Protein AF-A0A0F4R1G3-F1 (afdb_monomer)

Sequence (430 aa):
MTHLLPKDTFLGKLKVFEVYDDFMGPKCFSLKNQFGQFFLAYWGGDYEDYSRWLYVLVTSERLDELTRQARCVRSAYVNPENKQVFDIKIYYEEGTTEVSILQRDYTLSIPPDGMLIDPELITCHMPESEWGFKLRISKKSKKHVAPERSVVTRIMDSFSVMLEELMQDIIGKKSASVYPLEASFGSFEVSLKTSHNQAACMAVEKIKRLVSESTNLEQELHQLNLDPYRLQELSEIIRDNYIVLTLSPKTSEFLAEPFEFGRSGLNDLIQTLANSNLTFVDSSKIPQANNLQRVLEVLSKKEKGEHITYECIDGISSQRQLDYHFTAAICLGLMNKNHSLTAAGKFVCLLEGKAAKYQYLYDRFESTEFGWSWMQWAGVNSISDLDPSSSKLFISQCVRGLKRSTAVRRANTLSTWLKDLQPYKRDYGE

Solvent-accessible surface area (backbone atoms only — not comparable to full-atom values): 23681 Å² total; per-residue (Å²): 144,81,76,91,67,74,54,98,48,96,77,46,62,66,41,66,32,34,36,40,34,60,83,96,48,79,41,28,33,32,31,32,25,82,84,72,50,36,30,43,38,36,59,48,49,77,54,98,61,30,42,33,31,39,38,27,60,42,54,72,68,59,49,45,35,27,39,39,52,77,36,40,60,30,53,49,72,78,60,26,82,79,76,51,40,35,40,34,38,37,30,71,90,78,62,47,51,50,80,46,74,58,69,93,71,87,84,65,69,63,64,57,90,80,38,56,50,49,66,92,54,55,42,67,65,35,82,82,57,60,46,49,36,32,47,32,40,32,43,73,56,93,62,96,55,62,63,53,70,70,57,53,51,52,48,53,53,41,51,42,53,51,45,28,54,42,18,24,69,70,60,59,87,55,83,53,49,69,46,83,67,50,75,57,91,67,57,46,31,32,33,30,30,60,76,48,62,72,39,46,27,56,25,51,53,52,50,51,39,60,77,75,66,52,88,55,54,69,62,50,35,59,77,61,62,51,59,56,64,52,58,35,54,43,44,48,56,28,60,80,63,42,27,30,39,38,43,33,47,42,25,43,88,49,37,82,64,70,46,74,48,52,88,65,66,50,68,63,50,42,54,52,36,54,63,57,45,48,44,42,40,60,46,91,53,55,38,62,49,53,53,66,69,59,35,53,49,55,48,44,42,50,74,73,68,51,87,84,55,28,88,79,40,93,95,40,91,35,60,72,56,41,50,28,31,54,47,28,32,34,40,52,52,26,25,44,96,88,73,44,72,30,74,61,28,50,51,52,59,72,44,70,63,69,64,54,34,38,31,52,48,35,59,32,42,51,72,19,72,58,40,38,22,49,26,54,68,70,74,44,95,45,70,75,75,55,60,51,81,48,30,54,57,47,41,71,76,23,40,47,87,62,55,74,73,57,41,54,48,28,17,50,15,53,22,44,45,46,64,70,24,46,88,36,69,75,84,81,70,134

Mean predicted aligned error: 9.94 Å

Nearest PDB structures (foldseek):
  6uxd-assembly2_B  TM=3.123E-01  e=4.490E-01  Chlamydia trachomatis L2/434/Bu

Structure (mmCIF, N/CA/C/O backbone):
data_AF-A0A0F4R1G3-F1
#
_entry.id   AF-A0A0F4R1G3-F1
#
loop_
_atom_site.group_PDB
_atom_site.id
_atom_site.type_symbol
_atom_site.label_atom_id
_atom_site.label_alt_id
_atom_site.label_comp_id
_atom_site.label_asym_id
_atom_site.label_entity_id
_atom_site.label_seq_id
_atom_site.pdbx_PDB_ins_code
_atom_site.Cartn_x
_atom_site.Cartn_y
_atom_site.Cartn_z
_atom_site.occupancy
_atom_site.B_iso_or_equiv
_atom_site.auth_seq_id
_atom_site.auth_comp_id
_atom_site.auth_asym_id
_atom_site.auth_atom_id
_atom_site.pdbx_PDB_model_num
ATOM 1 N N . MET A 1 1 ? 26.417 20.285 -23.561 1.00 39.50 1 MET A N 1
ATOM 2 C CA . MET A 1 1 ? 25.620 19.039 -23.455 1.00 39.50 1 MET A CA 1
ATOM 3 C C . MET A 1 1 ? 24.411 19.141 -24.384 1.00 39.50 1 MET A C 1
ATOM 5 O O . MET A 1 1 ? 23.267 19.150 -23.955 1.00 39.50 1 MET A O 1
ATOM 9 N N . THR A 1 2 ? 24.651 19.295 -25.678 1.00 39.78 2 THR A N 1
ATOM 10 C CA . THR A 1 2 ? 23.609 19.591 -26.670 1.00 39.78 2 THR A CA 1
ATOM 11 C C . THR A 1 2 ? 23.891 18.668 -27.846 1.00 39.78 2 THR A C 1
ATOM 13 O O . THR A 1 2 ? 25.045 18.589 -28.237 1.00 39.78 2 THR A O 1
ATOM 16 N N . HIS A 1 3 ? 22.873 17.954 -28.345 1.00 62.28 3 HIS A N 1
ATOM 17 C CA . HIS A 1 3 ? 22.920 16.918 -29.406 1.00 62.28 3 HIS A CA 1
ATOM 18 C C . HIS A 1 3 ? 23.071 15.443 -28.959 1.00 62.28 3 HIS A C 1
ATOM 20 O O . HIS A 1 3 ? 23.718 14.656 -29.633 1.00 62.28 3 HIS A O 1
ATOM 26 N N . LEU A 1 4 ? 22.421 15.029 -27.859 1.00 75.31 4 LEU A N 1
ATOM 27 C CA . LEU A 1 4 ? 22.295 13.597 -27.509 1.00 75.31 4 LEU A CA 1
ATOM 28 C C . LEU A 1 4 ? 21.164 12.877 -28.272 1.00 75.31 4 LEU A C 1
ATOM 30 O O . LEU A 1 4 ? 21.229 11.675 -28.508 1.00 75.31 4 LEU A O 1
ATOM 34 N N . LEU A 1 5 ? 20.096 13.604 -28.616 1.00 86.94 5 LEU A N 1
ATOM 35 C CA . LEU A 1 5 ? 18.873 13.025 -29.169 1.00 86.94 5 LEU A CA 1
ATOM 36 C C . LEU A 1 5 ? 18.690 13.411 -30.637 1.00 86.94 5 LEU A C 1
ATOM 38 O O . LEU A 1 5 ? 18.874 14.590 -30.964 1.00 86.94 5 LEU A O 1
ATOM 42 N N . PRO A 1 6 ? 18.258 12.466 -31.489 1.00 87.12 6 PRO A N 1
ATOM 43 C CA . PRO A 1 6 ? 17.908 12.760 -32.867 1.00 87.12 6 PRO A CA 1
ATOM 44 C C . PRO A 1 6 ? 16.743 13.754 -32.929 1.00 87.12 6 PRO A C 1
ATOM 46 O O . PRO A 1 6 ? 15.774 13.643 -32.170 1.00 87.12 6 PRO A O 1
ATOM 49 N N . LYS A 1 7 ? 16.827 14.724 -33.841 1.00 84.94 7 LYS A N 1
ATOM 50 C CA . LYS A 1 7 ? 15.779 15.733 -34.073 1.00 84.94 7 LYS A CA 1
ATOM 51 C C . LYS A 1 7 ? 15.153 15.542 -35.448 1.00 84.94 7 LYS A C 1
ATOM 53 O O . LYS A 1 7 ? 15.812 15.064 -36.361 1.00 84.94 7 LYS A O 1
ATOM 58 N N . ASP A 1 8 ? 13.874 15.896 -35.565 1.00 84.19 8 ASP A N 1
ATOM 59 C CA . ASP A 1 8 ? 13.134 15.911 -36.835 1.00 84.19 8 ASP A CA 1
ATOM 60 C C . ASP A 1 8 ? 13.137 14.567 -37.593 1.00 84.19 8 ASP A C 1
ATOM 62 O O . ASP A 1 8 ? 13.170 14.512 -38.820 1.00 84.19 8 ASP A O 1
ATOM 66 N N . THR A 1 9 ? 13.066 13.457 -36.849 1.00 88.38 9 THR A N 1
ATOM 67 C CA . THR A 1 9 ? 13.026 12.092 -37.403 1.00 88.38 9 THR A CA 1
ATOM 68 C C . THR A 1 9 ? 11.645 11.449 -37.267 1.00 88.38 9 THR A C 1
ATOM 70 O O . THR A 1 9 ? 10.812 11.871 -36.459 1.00 88.38 9 THR A O 1
ATOM 73 N N . PHE A 1 10 ? 11.412 10.355 -38.000 1.00 87.62 10 PHE A N 1
ATOM 74 C CA . PHE A 1 10 ? 10.180 9.559 -37.890 1.00 87.62 10 PHE A CA 1
ATOM 75 C C . PHE A 1 10 ? 9.995 8.884 -36.516 1.00 87.62 10 PHE A C 1
ATOM 77 O O . PHE A 1 10 ? 8.909 8.388 -36.225 1.00 87.62 10 PHE A O 1
ATOM 84 N N . LEU A 1 11 ? 11.025 8.876 -35.659 1.00 89.81 11 LEU A N 1
ATOM 85 C CA . LEU A 1 11 ? 10.948 8.369 -34.282 1.00 89.81 11 LEU A CA 1
ATOM 86 C C . LEU A 1 11 ? 10.114 9.293 -33.369 1.00 89.81 11 LEU A C 1
ATOM 88 O O . LEU A 1 11 ? 9.695 8.893 -32.277 1.00 89.81 11 LEU A O 1
ATOM 92 N N . GLY A 1 12 ? 9.832 10.514 -33.838 1.00 90.00 12 GLY A N 1
ATOM 93 C CA . GLY A 1 12 ? 9.085 11.540 -33.121 1.00 90.00 12 GLY A CA 1
ATOM 94 C C . GLY A 1 12 ? 9.946 12.308 -32.118 1.00 90.00 12 GLY A C 1
ATOM 95 O O . GLY A 1 12 ? 11.171 12.213 -32.097 1.00 90.00 12 GLY A O 1
ATOM 96 N N . LYS A 1 13 ? 9.295 13.097 -31.261 1.00 91.88 13 LYS A N 1
ATOM 97 C CA . LYS A 1 13 ? 9.950 13.856 -30.195 1.00 91.88 13 LYS A CA 1
ATOM 98 C C . LYS A 1 13 ? 10.319 12.922 -29.050 1.00 91.88 13 LYS A C 1
ATOM 100 O O . LYS A 1 13 ? 9.447 12.500 -28.289 1.00 91.88 13 LYS A O 1
ATOM 105 N N . LEU A 1 14 ? 11.609 12.631 -28.935 1.00 93.75 14 LEU A N 1
ATOM 106 C CA . LEU A 1 14 ? 12.168 11.773 -27.896 1.00 93.75 14 LEU A CA 1
ATOM 107 C C . LEU A 1 14 ? 12.492 12.571 -26.631 1.00 93.75 14 LEU A C 1
ATOM 109 O O . LEU A 1 14 ? 12.920 13.726 -26.689 1.00 93.75 14 LEU A O 1
ATOM 113 N N . LYS A 1 15 ? 12.297 11.933 -25.480 1.00 94.44 15 LYS A N 1
ATOM 114 C CA . LYS A 1 15 ? 12.759 12.393 -24.169 1.00 94.44 15 LYS A CA 1
ATOM 115 C C . LYS A 1 15 ? 13.484 11.251 -23.475 1.00 94.44 15 LYS A C 1
ATOM 117 O O . LYS A 1 15 ? 13.053 10.106 -23.599 1.00 94.44 15 LYS A O 1
ATOM 122 N N . VAL A 1 16 ? 14.545 11.573 -22.738 1.00 94.81 16 VAL A N 1
ATOM 123 C CA . VAL A 1 16 ? 15.230 10.602 -21.876 1.00 94.81 16 VAL A CA 1
ATOM 124 C C . VAL A 1 16 ? 14.268 10.134 -20.796 1.00 94.81 16 VAL A C 1
ATOM 126 O O . VAL A 1 16 ? 13.663 10.960 -20.118 1.00 94.81 16 VAL A O 1
ATOM 129 N N . PHE A 1 17 ? 14.095 8.819 -20.688 1.00 94.81 17 PHE A N 1
ATOM 130 C CA . PHE A 1 17 ? 13.257 8.178 -19.683 1.00 94.81 17 PHE A CA 1
ATOM 131 C C . PHE A 1 17 ? 14.112 7.765 -18.480 1.00 94.81 17 PHE A C 1
ATOM 133 O O . PHE A 1 17 ? 13.862 8.210 -17.355 1.00 94.81 17 PHE A O 1
ATOM 140 N N . GLU A 1 18 ? 15.170 6.998 -18.741 1.00 95.50 18 GLU A N 1
ATOM 141 C CA . GLU A 1 18 ? 16.170 6.566 -17.762 1.00 95.50 18 GLU A CA 1
ATOM 142 C C . GLU A 1 18 ? 17.552 6.482 -18.410 1.00 95.50 18 GLU A C 1
ATOM 144 O O . GLU A 1 18 ? 17.658 6.131 -19.583 1.00 95.50 18 GLU A O 1
ATOM 149 N N . VAL A 1 19 ? 18.604 6.760 -17.643 1.00 95.69 19 VAL A N 1
ATOM 150 C CA . VAL A 1 19 ? 20.003 6.528 -18.029 1.00 95.69 19 VAL A CA 1
ATOM 151 C C . VAL A 1 19 ? 20.542 5.350 -17.225 1.00 95.69 19 VAL A C 1
ATOM 153 O O . VAL A 1 19 ? 20.294 5.272 -16.026 1.00 95.69 19 VAL A O 1
ATOM 156 N N . TYR A 1 20 ? 21.241 4.433 -17.895 1.00 94.00 20 TYR A N 1
ATOM 157 C CA . TYR A 1 20 ? 21.742 3.170 -17.337 1.00 94.00 20 TYR A CA 1
ATOM 158 C C . TYR A 1 20 ? 23.272 3.100 -17.265 1.00 94.00 20 TYR A C 1
ATOM 160 O O . TYR A 1 20 ? 23.816 2.312 -16.502 1.00 94.00 20 TYR A O 1
ATOM 168 N N . ASP A 1 21 ? 23.956 3.893 -18.087 1.00 90.19 21 ASP A N 1
ATOM 169 C CA . ASP A 1 21 ? 25.409 4.056 -18.090 1.00 90.19 21 ASP A CA 1
ATOM 170 C C . ASP A 1 21 ? 25.711 5.503 -18.490 1.00 90.19 21 ASP A C 1
ATOM 172 O O . ASP A 1 21 ? 25.250 5.945 -19.546 1.00 90.19 21 ASP A O 1
ATOM 176 N N . ASP A 1 22 ? 26.437 6.232 -17.640 1.00 86.75 22 ASP A N 1
ATOM 177 C CA . ASP A 1 22 ? 26.793 7.650 -17.810 1.00 86.75 22 ASP A CA 1
ATOM 178 C C . ASP A 1 22 ? 28.313 7.891 -17.737 1.00 86.75 22 ASP A C 1
ATOM 180 O O . ASP A 1 22 ? 28.786 8.969 -17.360 1.00 86.75 22 ASP A O 1
ATOM 184 N N . PHE A 1 23 ? 29.126 6.881 -18.071 1.00 80.19 23 PHE A N 1
ATOM 185 C CA . PHE A 1 23 ? 30.576 7.057 -18.079 1.00 80.19 23 PHE A CA 1
ATOM 186 C C . PHE A 1 23 ? 31.018 8.047 -19.173 1.00 80.19 23 PHE A C 1
ATOM 188 O O . PHE A 1 23 ? 31.032 7.741 -20.368 1.00 80.19 23 PHE A O 1
ATOM 195 N N . MET A 1 24 ? 31.429 9.246 -18.738 1.00 72.25 24 MET A N 1
ATOM 196 C CA . MET A 1 24 ? 31.757 10.390 -19.604 1.00 72.25 24 MET A CA 1
ATOM 197 C C . MET A 1 24 ? 30.580 10.816 -20.502 1.00 72.25 24 MET A C 1
ATOM 199 O O . MET A 1 24 ? 30.769 11.181 -21.665 1.00 72.25 24 MET A O 1
ATOM 203 N N . GLY A 1 25 ? 29.368 10.789 -19.944 1.00 75.25 25 GLY A N 1
ATOM 204 C CA . GLY A 1 25 ? 28.118 11.072 -20.643 1.00 75.25 25 GLY A CA 1
ATOM 205 C C . GLY A 1 25 ? 27.309 9.798 -20.915 1.00 75.25 25 GLY A C 1
ATOM 206 O O . GLY A 1 25 ? 27.856 8.697 -20.851 1.00 75.25 25 GLY A O 1
ATOM 207 N N . PRO A 1 26 ? 26.014 9.920 -21.251 1.00 81.62 26 PRO A N 1
ATOM 208 C CA . PRO A 1 26 ? 25.105 8.781 -21.272 1.00 81.62 26 PRO A CA 1
ATOM 209 C C . PRO A 1 26 ? 25.427 7.852 -22.444 1.00 81.62 26 PRO A C 1
ATOM 211 O O . PRO A 1 26 ? 25.297 8.242 -23.602 1.00 81.62 26 PRO A O 1
ATOM 214 N N . LYS A 1 27 ? 25.842 6.617 -22.154 1.00 89.19 27 LYS A N 1
ATOM 215 C CA . LYS A 1 27 ? 26.226 5.588 -23.137 1.00 89.19 27 LYS A CA 1
ATOM 216 C C . LYS A 1 27 ? 25.145 4.534 -23.363 1.00 89.19 27 LYS A C 1
ATOM 218 O O . LYS A 1 27 ? 25.095 3.933 -24.435 1.00 89.19 27 LYS A O 1
ATOM 223 N N . CYS A 1 28 ? 24.257 4.338 -22.392 1.00 94.19 28 CYS A N 1
ATOM 224 C CA . CYS A 1 28 ? 23.099 3.457 -22.500 1.00 94.19 28 CYS A CA 1
ATOM 225 C C . CYS A 1 28 ? 21.918 4.096 -21.772 1.00 94.19 28 CYS A C 1
ATOM 227 O O . CYS A 1 28 ? 22.035 4.462 -20.603 1.00 94.19 28 CYS A O 1
ATOM 229 N N . PHE A 1 29 ? 20.789 4.267 -22.453 1.00 95.88 29 PHE A N 1
ATOM 230 C CA . PHE A 1 29 ? 19.609 4.911 -21.876 1.00 95.88 29 PHE A CA 1
ATOM 231 C C . PHE A 1 29 ? 18.338 4.498 -22.606 1.00 95.88 29 PHE A C 1
ATOM 233 O O . PHE A 1 29 ? 18.373 4.073 -23.761 1.00 95.88 29 PHE A O 1
ATOM 240 N N . SER A 1 30 ? 17.198 4.643 -21.943 1.00 97.00 30 SER A N 1
ATOM 241 C CA . SER A 1 30 ? 15.891 4.507 -22.570 1.00 97.00 30 SER A CA 1
ATOM 242 C C . SER A 1 30 ? 15.290 5.868 -22.897 1.00 97.00 30 SER A C 1
ATOM 244 O O . SER A 1 30 ? 15.511 6.883 -22.230 1.00 97.00 30 SER A O 1
ATOM 246 N N . LEU A 1 31 ? 14.505 5.886 -23.963 1.00 96.19 31 LEU A N 1
ATOM 247 C CA . LEU A 1 31 ? 13.800 7.047 -24.470 1.00 96.19 31 LEU A CA 1
ATOM 248 C C . LEU A 1 31 ? 12.318 6.750 -24.547 1.00 96.19 31 LEU A C 1
ATOM 250 O O . LEU A 1 31 ? 11.921 5.627 -24.846 1.00 96.19 31 LEU A O 1
ATOM 254 N N . LYS A 1 32 ? 11.507 7.787 -24.374 1.00 95.50 32 LYS A N 1
ATOM 255 C CA . LYS A 1 32 ? 10.068 7.742 -24.613 1.00 95.50 32 LYS A CA 1
ATOM 256 C C . LYS A 1 32 ? 9.697 8.802 -25.635 1.00 95.50 32 LYS A C 1
ATOM 258 O O . LYS A 1 32 ? 10.107 9.959 -25.508 1.00 95.50 32 LYS A O 1
ATOM 263 N N . ASN A 1 33 ? 8.941 8.416 -26.656 1.00 94.88 33 ASN A N 1
ATOM 264 C CA . ASN A 1 33 ? 8.428 9.373 -27.630 1.00 94.88 33 ASN A CA 1
ATOM 265 C C . ASN A 1 33 ? 7.063 9.948 -27.213 1.00 94.88 33 ASN A C 1
ATOM 267 O O . ASN A 1 33 ? 6.439 9.511 -26.245 1.00 94.88 33 ASN A O 1
ATOM 271 N N . GLN A 1 34 ? 6.571 10.927 -27.973 1.00 92.00 34 GLN A N 1
ATOM 272 C CA . GLN A 1 34 ? 5.258 11.555 -27.753 1.00 92.00 34 GLN A CA 1
ATOM 273 C C . GLN A 1 34 ? 4.054 10.598 -27.845 1.00 92.00 34 GLN A C 1
ATOM 275 O O . GLN A 1 34 ? 2.974 10.946 -27.379 1.00 92.00 34 GLN A O 1
ATOM 280 N N . PHE A 1 35 ? 4.231 9.416 -28.441 1.00 91.62 35 PHE A N 1
ATOM 281 C CA . PHE A 1 35 ? 3.208 8.376 -28.566 1.00 91.62 35 PHE A CA 1
ATOM 282 C C . PHE A 1 35 ? 3.304 7.322 -27.451 1.00 91.62 35 PHE A C 1
ATOM 284 O O . PHE A 1 35 ? 2.566 6.342 -27.469 1.00 91.62 35 PHE A O 1
ATOM 291 N N . GLY A 1 36 ? 4.210 7.506 -26.483 1.00 90.31 36 GLY A N 1
ATOM 292 C CA . GLY A 1 36 ? 4.413 6.586 -25.364 1.00 90.31 36 GLY A CA 1
ATOM 293 C C . GLY A 1 36 ? 5.224 5.336 -25.709 1.00 90.31 36 GLY A C 1
ATOM 294 O O . GLY A 1 36 ? 5.311 4.436 -24.880 1.00 90.31 36 GLY A O 1
ATOM 295 N N . GLN A 1 37 ? 5.822 5.270 -26.899 1.00 94.31 37 GLN A N 1
ATOM 296 C CA . GLN A 1 37 ? 6.698 4.169 -27.288 1.00 94.31 37 GLN A CA 1
ATOM 297 C C . GLN A 1 37 ? 8.065 4.325 -26.633 1.00 94.31 37 GLN A C 1
ATOM 299 O O . GLN A 1 37 ? 8.602 5.439 -26.585 1.00 94.31 37 GLN A O 1
ATOM 304 N N . PHE A 1 38 ? 8.631 3.205 -26.187 1.00 96.00 38 PHE A N 1
ATOM 305 C CA . PHE A 1 38 ? 9.962 3.174 -25.610 1.00 96.00 38 PHE A CA 1
ATOM 306 C C . PHE A 1 38 ? 11.007 2.731 -26.628 1.00 96.00 38 PHE A C 1
ATOM 308 O O . PHE A 1 38 ? 10.778 1.833 -27.438 1.00 96.00 38 PHE A O 1
ATOM 315 N N . PHE A 1 39 ? 12.178 3.350 -26.555 1.00 96.62 39 PHE A N 1
ATOM 316 C CA . PHE A 1 39 ? 13.360 2.944 -27.299 1.00 96.62 39 PHE A CA 1
ATOM 317 C C . PHE A 1 39 ? 14.505 2.725 -26.323 1.00 96.62 39 PHE A C 1
ATOM 319 O O . PHE A 1 39 ? 14.670 3.505 -25.391 1.00 96.62 39 PHE A O 1
ATOM 326 N N . LEU A 1 40 ? 15.308 1.696 -26.552 1.00 97.00 40 LEU A N 1
ATOM 327 C CA . LEU A 1 40 ? 16.602 1.534 -25.906 1.00 97.00 40 LEU A CA 1
ATOM 328 C C . LEU A 1 40 ? 17.667 2.080 -26.855 1.00 97.00 40 LEU A C 1
ATOM 330 O O . LEU A 1 40 ? 17.683 1.711 -28.030 1.00 97.00 40 LEU A O 1
ATOM 334 N N . ALA A 1 41 ? 18.511 2.971 -26.347 1.00 95.62 41 ALA A N 1
ATOM 335 C CA . ALA A 1 41 ? 19.600 3.603 -27.070 1.00 95.62 41 ALA A CA 1
ATOM 336 C C . ALA A 1 41 ? 20.946 3.143 -26.503 1.00 95.62 41 ALA A C 1
ATOM 338 O O . ALA A 1 41 ? 21.130 3.073 -25.286 1.00 95.62 41 ALA A O 1
ATOM 339 N N . TYR A 1 42 ? 21.890 2.852 -27.393 1.00 94.25 42 TYR A N 1
ATOM 340 C CA . TYR A 1 42 ? 23.255 2.470 -27.052 1.00 94.25 42 TYR A CA 1
ATOM 341 C C . TYR A 1 42 ? 24.257 3.234 -27.915 1.00 94.25 42 TYR A C 1
ATOM 343 O O . TYR A 1 42 ? 24.081 3.349 -29.130 1.00 94.25 42 TYR A O 1
ATOM 351 N N . TRP A 1 43 ? 25.304 3.764 -27.290 1.00 92.50 43 TRP A N 1
ATOM 352 C CA . TRP A 1 43 ? 26.365 4.495 -27.972 1.00 92.50 43 TRP A CA 1
ATOM 353 C C . TRP A 1 43 ? 27.266 3.547 -28.767 1.00 92.50 43 TRP A C 1
ATOM 355 O O . TRP A 1 43 ? 27.862 2.627 -28.214 1.00 92.50 43 TRP A O 1
ATOM 365 N N . GLY A 1 44 ? 27.378 3.789 -30.073 1.00 87.88 44 GLY A N 1
ATOM 366 C CA . GLY A 1 44 ? 28.174 2.978 -30.997 1.00 87.88 44 GLY A CA 1
ATOM 367 C C . GLY A 1 44 ? 29.590 3.503 -31.254 1.00 87.88 44 GLY A C 1
ATOM 368 O O . GLY A 1 44 ? 30.350 2.830 -31.951 1.00 87.88 44 GLY A O 1
ATOM 369 N N . GLY A 1 45 ? 29.936 4.684 -30.731 1.00 88.25 45 GLY A N 1
ATOM 370 C CA . GLY A 1 45 ? 31.232 5.337 -30.928 1.00 88.25 45 GLY A CA 1
ATOM 371 C C . GLY A 1 45 ? 31.114 6.789 -31.394 1.00 88.25 45 GLY A C 1
ATOM 372 O O . GLY A 1 45 ? 30.076 7.211 -31.910 1.00 88.25 45 GLY A O 1
ATOM 373 N N . ASP A 1 46 ? 32.202 7.536 -31.225 1.00 88.38 46 ASP A N 1
ATOM 374 C CA . ASP A 1 46 ? 32.375 8.879 -31.778 1.00 88.38 46 ASP A CA 1
ATOM 375 C C . ASP A 1 46 ? 33.315 8.801 -32.986 1.00 88.38 46 ASP A C 1
ATOM 377 O O . ASP A 1 46 ? 34.338 8.112 -32.951 1.00 88.38 46 ASP A O 1
ATOM 381 N N . TYR A 1 47 ? 32.930 9.473 -34.064 1.00 89.12 47 TYR A N 1
ATOM 382 C CA . TYR A 1 47 ? 33.664 9.575 -35.323 1.00 89.12 47 TYR A CA 1
ATOM 383 C C . TYR A 1 47 ? 34.051 11.040 -35.555 1.00 89.12 47 TYR A C 1
ATOM 385 O O . TYR A 1 47 ? 33.668 11.899 -34.771 1.00 89.12 47 TYR A O 1
ATOM 393 N N . GLU A 1 48 ? 34.812 11.338 -36.613 1.00 87.12 48 GLU A N 1
ATOM 394 C CA . GLU A 1 48 ? 35.331 12.699 -36.853 1.00 87.12 48 GLU A CA 1
ATOM 395 C C . GLU A 1 48 ? 34.219 13.764 -36.871 1.00 87.12 48 GLU A C 1
ATOM 397 O O . GLU A 1 48 ? 34.331 14.771 -36.175 1.00 87.12 48 GLU A O 1
ATOM 402 N N . ASP A 1 49 ? 33.106 13.485 -37.559 1.00 90.25 49 ASP A N 1
ATOM 403 C CA . ASP A 1 49 ? 32.046 14.481 -37.785 1.00 90.25 49 ASP A CA 1
ATOM 404 C C . ASP A 1 49 ? 30.727 14.175 -37.055 1.00 90.25 49 ASP A C 1
ATOM 406 O O . ASP A 1 49 ? 29.797 14.988 -37.081 1.00 90.25 49 ASP A O 1
ATOM 410 N N . TYR A 1 50 ? 30.596 12.994 -36.438 1.00 90.25 50 TYR A N 1
ATOM 411 C CA . TYR A 1 50 ? 29.337 12.539 -35.844 1.00 90.25 50 TYR A CA 1
ATOM 412 C C . TYR A 1 50 ? 29.511 11.543 -34.693 1.00 90.25 50 TYR A C 1
ATOM 414 O O . TYR A 1 50 ? 30.437 10.735 -34.668 1.00 90.25 50 TYR A O 1
ATOM 422 N N . SER A 1 51 ? 28.526 11.513 -33.794 1.00 90.12 51 SER A N 1
ATOM 423 C CA . SER A 1 51 ? 28.329 10.407 -32.849 1.00 90.12 51 SER A CA 1
ATOM 424 C C . SER A 1 51 ? 27.348 9.390 -33.419 1.00 90.12 51 SER A C 1
ATOM 426 O O . SER A 1 51 ? 26.296 9.754 -33.958 1.00 90.12 51 SER A O 1
ATOM 428 N N . ARG A 1 52 ? 27.665 8.105 -33.266 1.00 90.81 52 ARG A N 1
ATOM 429 C CA . ARG A 1 52 ? 26.824 6.999 -33.724 1.00 90.81 52 ARG A CA 1
ATOM 430 C C . ARG A 1 52 ? 26.059 6.367 -32.571 1.00 90.81 52 ARG A C 1
ATOM 432 O O . ARG A 1 52 ? 26.624 6.110 -31.509 1.00 90.81 52 ARG A O 1
ATOM 439 N N . TRP A 1 53 ? 24.800 6.021 -32.813 1.00 92.94 53 TRP A N 1
ATOM 440 C CA . TRP A 1 53 ? 23.943 5.363 -31.839 1.00 92.94 53 TRP A CA 1
ATOM 441 C C . TRP A 1 53 ? 23.102 4.256 -32.460 1.00 92.94 53 TRP A C 1
ATOM 443 O O . TRP A 1 53 ? 22.638 4.366 -33.590 1.00 92.94 53 TRP A O 1
ATOM 453 N N . LEU A 1 54 ? 22.842 3.217 -31.676 1.00 93.19 54 LEU A N 1
ATOM 454 C CA . LEU A 1 54 ? 21.919 2.145 -32.019 1.00 93.19 54 LEU A CA 1
ATOM 455 C C . LEU A 1 54 ? 20.649 2.299 -31.205 1.00 93.19 54 LEU A C 1
ATOM 457 O O . LEU A 1 54 ? 20.709 2.408 -29.983 1.00 93.19 54 LEU A O 1
ATOM 461 N N . TYR A 1 55 ? 19.507 2.339 -31.881 1.00 94.69 55 TYR A N 1
ATOM 462 C CA . TYR A 1 55 ? 18.199 2.490 -31.256 1.00 94.69 55 TYR A CA 1
ATOM 463 C C . TYR A 1 55 ? 17.349 1.263 -31.584 1.00 94.69 55 TYR A C 1
ATOM 465 O O . TYR A 1 55 ? 17.282 0.826 -32.734 1.00 94.69 55 TYR A O 1
ATOM 473 N N . VAL A 1 56 ? 16.656 0.715 -30.591 1.00 95.00 56 VAL A N 1
ATOM 474 C CA . VAL A 1 56 ? 15.712 -0.391 -30.780 1.00 95.00 56 VAL A CA 1
ATOM 475 C C . VAL A 1 56 ? 14.408 -0.104 -30.052 1.00 95.00 56 VAL A C 1
ATOM 477 O O . VAL A 1 56 ? 14.419 0.382 -28.924 1.00 95.00 56 VAL A O 1
ATOM 480 N N . LEU A 1 57 ? 13.278 -0.380 -30.707 1.00 95.94 57 LEU A N 1
ATOM 481 C CA . LEU A 1 57 ? 11.965 -0.280 -30.074 1.00 95.94 57 LEU A CA 1
ATOM 482 C C . LEU A 1 57 ? 11.838 -1.378 -29.014 1.00 95.94 57 LEU A C 1
ATOM 484 O O . LEU A 1 57 ? 12.089 -2.547 -29.314 1.00 95.94 57 LEU A O 1
ATOM 488 N N . VAL A 1 58 ? 11.430 -0.996 -27.807 1.00 96.38 58 VAL A N 1
ATOM 489 C CA . VAL A 1 58 ? 11.254 -1.914 -26.679 1.00 96.38 58 VAL A CA 1
ATOM 490 C C . VAL A 1 58 ? 9.896 -1.718 -26.010 1.00 96.38 58 VAL A C 1
ATOM 492 O O . VAL A 1 58 ? 9.358 -0.612 -25.962 1.00 96.38 58 VAL A O 1
ATOM 495 N N . THR A 1 59 ? 9.316 -2.792 -25.492 1.00 93.50 59 THR A N 1
ATOM 496 C CA . THR A 1 59 ? 8.159 -2.750 -24.598 1.00 93.50 59 THR A CA 1
ATOM 497 C C . THR A 1 59 ? 8.585 -2.365 -23.179 1.00 93.50 59 THR A C 1
ATOM 499 O O . THR A 1 59 ? 9.752 -2.494 -22.803 1.00 93.50 59 THR A O 1
ATOM 502 N N . SER A 1 60 ? 7.635 -1.905 -22.360 1.00 90.19 60 SER A N 1
ATOM 503 C CA . SER A 1 60 ? 7.889 -1.666 -20.932 1.00 90.19 60 SER A CA 1
ATOM 504 C C . SER A 1 60 ? 8.299 -2.951 -20.206 1.00 90.19 60 SER A C 1
ATOM 506 O O . SER A 1 60 ? 9.206 -2.919 -19.386 1.00 90.19 60 SER A O 1
ATOM 508 N N . GLU A 1 61 ? 7.693 -4.091 -20.549 1.00 89.56 61 GLU A N 1
ATOM 509 C CA . GLU A 1 61 ? 8.053 -5.399 -19.988 1.00 89.56 61 GLU A CA 1
ATOM 510 C C . GLU A 1 61 ? 9.505 -5.772 -20.318 1.00 89.56 61 GLU A C 1
ATOM 512 O O . GLU A 1 61 ? 10.253 -6.176 -19.429 1.00 89.56 61 GLU A O 1
ATOM 517 N N . ARG A 1 62 ? 9.939 -5.557 -21.568 1.00 93.81 62 ARG A N 1
ATOM 518 C CA . ARG A 1 62 ? 11.328 -5.782 -21.982 1.00 93.81 62 ARG A CA 1
ATOM 519 C C . ARG A 1 62 ? 12.307 -4.869 -21.246 1.00 93.81 62 ARG A C 1
ATOM 521 O O . ARG A 1 62 ? 13.379 -5.333 -20.869 1.00 93.81 62 ARG A O 1
ATOM 528 N N . LEU A 1 63 ? 11.963 -3.596 -21.041 1.00 94.00 63 LEU A N 1
ATOM 529 C CA . LEU A 1 63 ? 12.782 -2.681 -20.239 1.00 94.00 63 LEU A CA 1
ATOM 530 C C . LEU A 1 63 ? 12.892 -3.148 -18.784 1.00 94.00 63 LEU A C 1
ATOM 532 O O . LEU A 1 63 ? 14.003 -3.219 -18.267 1.00 94.00 63 LEU A O 1
ATOM 536 N N . ASP A 1 64 ? 11.783 -3.550 -18.162 1.00 91.44 64 ASP A N 1
ATOM 537 C CA . ASP A 1 64 ? 11.792 -4.065 -16.791 1.00 91.44 64 ASP A CA 1
ATOM 538 C C . ASP A 1 64 ? 12.655 -5.336 -16.646 1.00 91.44 64 ASP A C 1
ATOM 540 O O . ASP A 1 64 ? 13.320 -5.540 -15.632 1.00 91.44 64 ASP A O 1
ATOM 544 N N . GLU A 1 65 ? 12.641 -6.236 -17.639 1.00 92.50 65 GLU A N 1
ATOM 545 C CA . GLU A 1 65 ? 13.515 -7.420 -17.656 1.00 92.50 65 GLU A CA 1
ATOM 546 C C . GLU A 1 65 ? 15.003 -7.032 -17.692 1.00 92.50 65 GLU A C 1
ATOM 548 O O . GLU A 1 65 ? 15.824 -7.695 -17.054 1.00 92.50 65 GLU A O 1
ATOM 553 N N . LEU A 1 66 ? 15.355 -5.970 -18.426 1.00 94.19 66 LEU A N 1
ATOM 554 C CA . LEU A 1 66 ? 16.726 -5.461 -18.506 1.00 94.19 66 LEU A CA 1
ATOM 555 C C . LEU A 1 66 ? 17.163 -4.816 -17.183 1.00 94.19 66 LEU A C 1
ATOM 557 O O . LEU A 1 66 ? 18.258 -5.112 -16.707 1.00 94.19 66 LEU A O 1
ATOM 561 N N . THR A 1 67 ? 16.319 -3.986 -16.557 1.00 93.00 67 THR A N 1
ATOM 562 C CA . THR A 1 67 ? 16.644 -3.327 -15.273 1.00 93.00 67 THR A CA 1
ATOM 563 C C . THR A 1 67 ? 16.704 -4.308 -14.102 1.00 93.00 67 THR A C 1
ATOM 565 O O . THR A 1 67 ? 17.472 -4.105 -13.165 1.00 93.00 67 THR A O 1
ATOM 568 N N . ARG A 1 68 ? 15.942 -5.408 -14.159 1.00 91.12 68 ARG A N 1
ATOM 569 C CA . ARG A 1 68 ? 16.047 -6.538 -13.218 1.00 91.12 68 ARG A CA 1
ATOM 570 C C . ARG A 1 68 ? 17.203 -7.493 -13.517 1.00 91.12 68 ARG A C 1
ATOM 572 O O . ARG A 1 68 ? 17.338 -8.493 -12.822 1.00 91.12 68 ARG A O 1
ATOM 579 N N . GLN A 1 69 ? 18.004 -7.228 -14.551 1.00 92.25 69 GLN A N 1
ATOM 580 C CA . GLN A 1 69 ? 19.111 -8.090 -14.980 1.00 92.25 69 GLN A CA 1
ATOM 581 C C . GLN A 1 69 ? 18.676 -9.509 -15.404 1.00 92.25 69 GLN A C 1
ATOM 583 O O . GLN A 1 69 ? 19.510 -10.399 -15.553 1.00 92.25 69 GLN A O 1
ATOM 588 N N . ALA A 1 70 ? 17.383 -9.723 -15.680 1.00 90.19 70 ALA A N 1
ATOM 589 C CA . ALA A 1 70 ? 16.865 -10.985 -16.213 1.00 90.19 70 ALA A CA 1
ATOM 590 C C . ALA A 1 70 ? 17.297 -11.211 -17.675 1.00 90.19 70 ALA A C 1
ATOM 592 O O . ALA A 1 70 ? 17.251 -12.331 -18.192 1.00 90.19 70 ALA A O 1
ATOM 593 N N . ARG A 1 71 ? 17.714 -10.139 -18.361 1.00 91.88 71 ARG A N 1
ATOM 594 C CA . ARG A 1 71 ? 18.296 -10.161 -19.705 1.00 91.88 71 ARG A CA 1
ATOM 595 C C . ARG A 1 71 ? 19.448 -9.170 -19.812 1.00 91.88 71 ARG A C 1
ATOM 597 O O . ARG A 1 71 ? 19.448 -8.133 -19.160 1.00 91.88 71 ARG A O 1
ATOM 604 N N . CYS A 1 72 ? 20.395 -9.460 -20.701 1.00 94.12 72 CYS A N 1
ATOM 605 C CA . CYS A 1 72 ? 21.452 -8.517 -21.055 1.00 94.12 72 CYS A CA 1
ATOM 606 C C . CYS A 1 72 ? 20.978 -7.496 -22.097 1.00 94.12 72 CYS A C 1
ATOM 608 O O . CYS A 1 72 ? 20.137 -7.801 -22.950 1.00 94.12 72 CYS A O 1
ATOM 610 N N . VAL A 1 73 ? 21.582 -6.307 -22.081 1.00 94.88 73 VAL A N 1
ATOM 611 C CA . VAL A 1 73 ? 21.295 -5.187 -22.997 1.00 94.88 73 VAL A CA 1
ATOM 612 C C . VAL A 1 73 ? 21.409 -5.627 -24.458 1.00 94.88 73 VAL A C 1
ATOM 614 O O . VAL A 1 73 ? 20.530 -5.347 -25.274 1.00 94.88 73 VAL A O 1
ATOM 617 N N . ARG A 1 74 ? 22.446 -6.408 -24.787 1.00 93.50 74 ARG A N 1
ATOM 618 C CA . ARG A 1 74 ? 22.683 -6.940 -26.138 1.00 93.50 74 ARG A CA 1
ATOM 619 C C . ARG A 1 74 ? 21.501 -7.740 -26.689 1.00 93.50 74 ARG A C 1
ATOM 621 O O . ARG A 1 74 ? 21.240 -7.688 -27.891 1.00 93.50 74 ARG A O 1
ATOM 628 N N . SER A 1 75 ? 20.757 -8.448 -25.835 1.00 93.62 75 SER A N 1
ATOM 629 C CA . SER A 1 75 ? 19.627 -9.279 -26.270 1.00 93.62 75 SER A CA 1
ATOM 630 C C . SER A 1 75 ? 18.522 -8.478 -26.969 1.00 93.62 75 SER A C 1
ATOM 632 O O . SER A 1 75 ? 17.882 -9.009 -27.878 1.00 93.62 75 SER A O 1
ATOM 634 N N . ALA A 1 76 ? 18.346 -7.199 -26.612 1.00 94.25 76 ALA A N 1
ATOM 635 C CA . ALA A 1 76 ? 17.379 -6.311 -27.250 1.00 94.25 76 ALA A CA 1
ATOM 636 C C . ALA A 1 76 ? 17.758 -5.996 -28.707 1.00 94.25 76 ALA A C 1
ATOM 638 O O . ALA A 1 76 ? 16.883 -5.893 -29.557 1.00 94.25 76 ALA A O 1
ATOM 639 N N . TYR A 1 77 ? 19.055 -5.912 -29.012 1.00 92.12 77 TYR A N 1
ATOM 640 C CA . TYR A 1 77 ? 19.566 -5.598 -30.351 1.00 92.12 77 TYR A CA 1
ATOM 641 C C . TYR A 1 77 ? 19.721 -6.837 -31.235 1.00 92.12 77 TYR A C 1
ATOM 643 O O . TYR A 1 77 ? 19.542 -6.758 -32.448 1.00 92.12 77 TYR A O 1
ATOM 651 N N . VAL A 1 78 ? 20.034 -7.992 -30.641 1.00 90.50 78 VAL A N 1
ATOM 652 C CA . VAL A 1 78 ? 20.135 -9.266 -31.373 1.00 90.50 78 VAL A CA 1
ATOM 653 C C . VAL A 1 78 ? 18.748 -9.797 -31.738 1.00 90.50 78 VAL A C 1
ATOM 655 O O . VAL A 1 78 ? 18.550 -10.275 -32.853 1.00 90.50 78 VAL A O 1
ATOM 658 N N . ASN A 1 79 ? 17.780 -9.672 -30.823 1.00 90.50 79 ASN A N 1
ATOM 659 C CA . ASN A 1 79 ? 16.396 -10.108 -31.008 1.00 90.50 79 ASN A CA 1
ATOM 660 C C . ASN A 1 79 ? 15.413 -8.942 -30.769 1.00 90.50 79 ASN A C 1
ATOM 662 O O . ASN A 1 79 ? 14.682 -8.954 -29.768 1.00 90.50 79 ASN A O 1
ATOM 666 N N . PRO A 1 80 ? 15.393 -7.937 -31.669 1.00 91.69 80 PRO A N 1
ATOM 667 C CA . PRO A 1 80 ? 14.524 -6.770 -31.550 1.00 91.69 80 PRO A CA 1
ATOM 668 C C . PRO A 1 80 ? 13.052 -7.156 -31.729 1.00 91.69 80 PRO A C 1
ATOM 670 O O . PRO A 1 80 ? 12.704 -7.900 -32.650 1.00 91.69 80 PRO A O 1
ATOM 673 N N . GLU A 1 81 ? 12.171 -6.619 -30.881 1.00 92.31 81 GLU A N 1
ATOM 674 C CA . GLU A 1 81 ? 10.739 -6.970 -30.858 1.00 92.31 81 GLU A CA 1
ATOM 675 C C . GLU A 1 81 ? 10.030 -6.635 -32.180 1.00 92.31 81 GLU A C 1
ATOM 677 O O . GLU A 1 81 ? 9.189 -7.398 -32.654 1.00 92.31 81 GLU A O 1
ATOM 682 N N . ASN A 1 82 ? 10.427 -5.542 -32.838 1.00 90.44 82 ASN A N 1
ATOM 683 C CA . ASN A 1 82 ? 9.929 -5.144 -34.158 1.00 90.44 82 ASN A CA 1
ATOM 684 C C . ASN A 1 82 ? 10.803 -5.644 -35.328 1.00 90.44 82 ASN A C 1
ATOM 686 O O . ASN A 1 82 ? 10.599 -5.221 -36.465 1.00 90.44 82 ASN A O 1
ATOM 690 N N . LYS A 1 83 ? 11.773 -6.536 -35.074 1.00 89.69 83 LYS A N 1
ATOM 691 C CA . LYS A 1 83 ? 12.742 -7.064 -36.056 1.00 89.69 83 LYS A CA 1
ATOM 692 C C . LYS A 1 83 ? 13.684 -6.017 -36.676 1.00 89.69 83 LYS A C 1
ATOM 694 O O . LYS A 1 83 ? 14.358 -6.350 -37.654 1.00 89.69 83 LYS A O 1
ATOM 699 N N . GLN A 1 84 ? 13.751 -4.800 -36.130 1.00 91.50 84 GLN A N 1
ATOM 700 C CA . GLN A 1 84 ? 14.537 -3.686 -36.666 1.00 91.50 84 GLN A CA 1
ATOM 701 C C . GLN A 1 84 ? 15.464 -3.089 -35.602 1.00 91.50 84 GLN A C 1
ATOM 703 O O . GLN A 1 84 ? 15.093 -2.955 -34.440 1.00 91.50 84 GLN A O 1
ATOM 708 N N . VAL A 1 85 ? 16.656 -2.685 -36.033 1.00 92.62 85 VAL A N 1
ATOM 709 C CA . VAL A 1 85 ? 17.571 -1.832 -35.266 1.00 92.62 85 VAL A CA 1
ATOM 710 C C . VAL A 1 85 ? 17.819 -0.591 -36.109 1.00 92.62 85 VAL A C 1
ATOM 712 O O . VAL A 1 85 ? 18.077 -0.702 -37.308 1.00 92.62 85 VAL A O 1
ATOM 715 N N . PHE A 1 86 ? 17.703 0.580 -35.503 1.00 92.88 86 PHE A N 1
ATOM 716 C CA . PHE A 1 86 ? 17.959 1.853 -36.159 1.00 92.88 86 PHE A CA 1
ATOM 717 C C . PHE A 1 86 ? 19.399 2.284 -35.880 1.00 92.88 86 PHE A C 1
ATOM 719 O O . PHE A 1 86 ? 19.828 2.293 -34.728 1.00 92.88 86 PHE A O 1
ATOM 726 N N . ASP A 1 87 ? 20.129 2.633 -36.933 1.00 92.62 87 ASP A N 1
ATOM 727 C CA . ASP A 1 87 ? 21.455 3.244 -36.865 1.00 92.62 87 ASP A CA 1
ATOM 728 C C . ASP A 1 87 ? 21.294 4.757 -37.024 1.00 92.62 87 ASP A C 1
ATOM 730 O O . ASP A 1 87 ? 20.787 5.236 -38.046 1.00 92.62 87 ASP A O 1
ATOM 734 N N . ILE A 1 88 ? 21.661 5.489 -35.977 1.00 92.62 88 ILE A N 1
ATOM 735 C CA . ILE A 1 88 ? 21.486 6.933 -35.852 1.00 92.62 88 ILE A CA 1
ATOM 736 C C . ILE A 1 88 ? 22.859 7.593 -35.893 1.00 92.62 88 ILE A C 1
ATOM 738 O O . ILE A 1 88 ? 23.721 7.281 -35.070 1.00 92.62 88 ILE A O 1
ATOM 742 N N . LYS A 1 89 ? 23.048 8.560 -36.788 1.00 92.31 89 LYS A N 1
ATOM 743 C CA . LYS A 1 89 ? 24.222 9.441 -36.777 1.00 92.31 89 LYS A CA 1
ATOM 744 C C . LYS A 1 89 ? 23.785 10.855 -36.444 1.00 92.31 89 LYS A C 1
ATOM 746 O O . LYS A 1 89 ? 22.872 11.378 -37.080 1.00 92.31 89 LYS A O 1
ATOM 751 N N . ILE A 1 90 ? 24.427 11.458 -35.450 1.00 91.19 90 ILE A N 1
ATOM 752 C CA . ILE A 1 90 ? 24.174 12.838 -35.033 1.00 91.19 90 ILE A CA 1
ATOM 753 C C . ILE A 1 90 ? 25.438 13.646 -35.319 1.00 91.19 90 ILE A C 1
ATOM 755 O O . ILE A 1 90 ? 26.459 13.423 -34.669 1.00 91.19 90 ILE A O 1
ATOM 759 N N . TYR A 1 91 ? 25.371 14.552 -36.295 1.00 90.00 91 TYR A N 1
ATOM 760 C CA . TYR A 1 91 ? 26.516 15.344 -36.751 1.00 90.00 91 TYR A CA 1
ATOM 761 C C . TYR A 1 91 ? 26.792 16.535 -35.825 1.00 90.00 91 TYR A C 1
ATOM 763 O O . TYR A 1 91 ? 25.857 17.211 -35.383 1.00 90.00 91 TYR A O 1
ATOM 771 N N . TYR A 1 92 ? 28.070 16.810 -35.541 1.00 85.69 92 TYR A N 1
ATOM 772 C CA . TYR A 1 92 ? 28.474 17.829 -34.562 1.00 85.69 92 TYR A CA 1
ATOM 773 C C . TYR A 1 92 ? 28.241 19.266 -35.035 1.00 85.69 92 TYR A C 1
ATOM 775 O O . TYR A 1 92 ? 27.803 20.099 -34.241 1.00 85.69 92 TYR A O 1
ATOM 783 N N . GLU A 1 93 ? 28.524 19.562 -36.306 1.00 76.94 93 GLU A N 1
ATOM 784 C CA . GLU A 1 93 ? 28.528 20.940 -36.818 1.00 76.94 93 GLU A CA 1
ATOM 785 C C . GLU A 1 93 ? 27.123 21.473 -37.131 1.00 76.94 93 GLU A C 1
ATOM 787 O O . GLU A 1 93 ? 26.823 22.635 -36.862 1.00 76.94 93 GLU A O 1
ATOM 792 N N . GLU A 1 94 ? 26.235 20.621 -37.652 1.00 68.81 94 GLU A N 1
ATOM 793 C CA . GLU A 1 94 ? 24.894 21.029 -38.097 1.00 68.81 94 GLU A CA 1
ATOM 794 C C . GLU A 1 94 ? 23.771 20.561 -37.158 1.00 68.81 94 GLU A C 1
ATOM 796 O O . GLU A 1 94 ? 22.623 20.994 -37.279 1.00 68.81 94 GLU A O 1
ATOM 801 N N . GLY A 1 95 ? 24.066 19.648 -36.223 1.00 70.31 95 GLY A N 1
ATOM 802 C CA . GLY A 1 95 ? 23.055 19.006 -35.380 1.00 70.31 95 GLY A CA 1
ATOM 803 C C . GLY A 1 95 ? 22.022 18.189 -36.169 1.00 70.31 95 GLY A C 1
ATOM 804 O O . GLY A 1 95 ? 20.972 17.843 -35.616 1.00 70.31 95 GLY A O 1
ATOM 805 N N . THR A 1 96 ? 22.304 17.910 -37.445 1.00 83.88 96 THR A N 1
ATOM 806 C CA . THR A 1 96 ? 21.498 17.086 -38.343 1.00 83.88 96 THR A CA 1
ATOM 807 C C . THR A 1 96 ? 21.575 15.625 -37.914 1.00 83.88 96 THR A C 1
ATOM 809 O O . THR A 1 96 ? 22.546 15.169 -37.305 1.00 83.88 96 THR A O 1
ATOM 812 N N . THR A 1 97 ? 20.496 14.886 -38.168 1.00 90.12 97 THR A N 1
ATOM 813 C CA . THR A 1 97 ? 20.392 13.472 -37.808 1.00 90.12 97 THR A CA 1
ATOM 814 C C . THR A 1 97 ? 20.125 12.639 -39.051 1.00 90.12 97 THR A C 1
ATOM 816 O O . THR A 1 97 ? 19.129 12.851 -39.739 1.00 90.12 97 THR A O 1
ATOM 819 N N . GLU A 1 98 ? 20.969 11.640 -39.289 1.00 90.81 98 GLU A N 1
ATOM 820 C CA . GLU A 1 98 ? 20.694 10.568 -40.242 1.00 90.81 98 GLU A CA 1
ATOM 821 C C . GLU A 1 98 ? 20.136 9.355 -39.488 1.00 90.81 98 GLU A C 1
ATOM 823 O O . GLU A 1 98 ? 20.685 8.944 -38.465 1.00 90.81 98 GLU A O 1
ATOM 828 N N . VAL A 1 99 ? 19.046 8.772 -39.994 1.00 92.56 99 VAL A N 1
ATOM 829 C CA . VAL A 1 99 ? 18.457 7.542 -39.453 1.00 92.56 99 VAL A CA 1
ATOM 830 C C . VAL A 1 99 ? 18.356 6.514 -40.565 1.00 92.56 99 VAL A C 1
ATOM 832 O O . VAL A 1 99 ? 17.684 6.745 -41.569 1.00 92.56 99 VAL A O 1
ATOM 835 N N . SER A 1 100 ? 18.975 5.357 -40.360 1.00 91.31 100 SER A N 1
ATOM 836 C CA . SER A 1 100 ? 18.893 4.222 -41.278 1.00 91.31 100 SER A CA 1
ATOM 837 C C . SER A 1 100 ? 18.520 2.941 -40.533 1.00 91.31 100 SER A C 1
ATOM 839 O O . SER A 1 100 ? 18.607 2.866 -39.307 1.00 91.31 100 SER A O 1
ATOM 841 N N . ILE A 1 101 ? 18.043 1.929 -41.259 1.00 89.75 101 ILE A N 1
ATOM 842 C CA . ILE A 1 101 ? 17.783 0.605 -40.682 1.00 89.75 101 ILE A CA 1
ATOM 843 C C . ILE A 1 101 ? 19.033 -0.235 -40.865 1.00 89.75 101 ILE A C 1
ATOM 845 O O . ILE A 1 101 ? 19.516 -0.412 -41.986 1.00 89.75 101 ILE A O 1
ATOM 849 N N . LEU A 1 102 ? 19.512 -0.794 -39.762 1.00 85.31 102 LEU A N 1
ATOM 850 C CA . LEU A 1 102 ? 20.689 -1.626 -39.774 1.00 85.31 102 LEU A CA 1
ATOM 851 C C . LEU A 1 102 ? 20.418 -2.960 -40.478 1.00 85.31 102 LEU A C 1
ATOM 853 O O . LEU A 1 102 ? 19.540 -3.728 -40.077 1.00 85.31 102 LEU A O 1
ATOM 857 N N . GLN A 1 103 ? 21.192 -3.243 -41.525 1.00 74.69 103 GLN A N 1
ATOM 858 C CA . GLN A 1 103 ? 21.189 -4.545 -42.189 1.00 74.69 103 GLN A CA 1
ATOM 859 C C . GLN A 1 103 ? 21.931 -5.558 -41.306 1.00 74.69 103 GLN A C 1
ATOM 861 O O . GLN A 1 103 ? 22.943 -5.221 -40.701 1.00 74.69 103 GLN A O 1
ATOM 866 N N . ARG A 1 104 ? 21.416 -6.790 -41.206 1.00 62.09 104 ARG A N 1
ATOM 867 C CA . ARG A 1 104 ? 21.827 -7.830 -40.233 1.00 62.09 104 ARG A CA 1
ATOM 868 C C . ARG A 1 104 ? 23.255 -8.389 -40.406 1.00 62.09 104 ARG A C 1
ATOM 870 O O . ARG A 1 104 ? 23.519 -9.483 -39.923 1.00 62.09 104 ARG A O 1
ATOM 877 N N . ASP A 1 105 ? 24.163 -7.695 -41.086 1.00 58.59 105 ASP A N 1
ATOM 878 C CA . ASP A 1 105 ? 25.568 -8.107 -41.162 1.00 58.59 105 ASP A CA 1
ATOM 879 C C . ASP A 1 105 ? 26.323 -7.610 -39.916 1.00 58.59 105 ASP A C 1
ATOM 881 O O . ASP A 1 105 ? 26.497 -6.414 -39.682 1.00 58.59 105 ASP A O 1
ATOM 885 N N . TYR A 1 106 ? 26.708 -8.558 -39.059 1.00 54.16 106 TYR A N 1
ATOM 886 C CA . TYR A 1 106 ? 27.103 -8.361 -37.657 1.00 54.16 106 TYR A CA 1
ATOM 887 C C . TYR A 1 106 ? 28.563 -7.905 -37.447 1.00 54.16 106 TYR A C 1
ATOM 889 O O . TYR A 1 106 ? 29.248 -8.408 -36.560 1.00 54.16 106 TYR A O 1
ATOM 897 N N . THR A 1 107 ? 29.062 -6.932 -38.210 1.00 55.78 107 THR A N 1
ATOM 898 C CA . THR A 1 107 ? 30.382 -6.306 -37.945 1.00 55.78 107 THR A CA 1
ATOM 899 C C . THR A 1 107 ? 30.303 -5.062 -37.051 1.00 55.78 107 THR A C 1
ATOM 901 O O . THR A 1 107 ? 31.301 -4.379 -36.836 1.00 55.78 107 THR A O 1
ATOM 904 N N . LEU A 1 108 ? 29.119 -4.752 -36.519 1.00 60.47 108 LEU A N 1
ATOM 905 C CA . LEU A 1 108 ? 28.854 -3.539 -35.752 1.00 60.47 108 LEU A CA 1
ATOM 906 C C . LEU A 1 108 ? 29.179 -3.626 -34.258 1.00 60.47 108 LEU A C 1
ATOM 908 O O . LEU A 1 108 ? 28.955 -4.653 -33.621 1.00 60.47 108 LEU A O 1
ATOM 912 N N . SER A 1 109 ? 29.542 -2.467 -33.695 1.00 74.31 109 SER A N 1
ATOM 913 C CA . SER A 1 109 ? 29.616 -2.129 -32.264 1.00 74.31 109 SER A CA 1
ATOM 914 C C . SER A 1 109 ? 28.254 -2.214 -31.544 1.00 74.31 109 SER A C 1
ATOM 916 O O . SER A 1 109 ? 27.753 -1.228 -31.008 1.00 74.31 109 SER A O 1
ATOM 918 N N . ILE A 1 110 ? 27.607 -3.380 -31.565 1.00 85.62 110 ILE A N 1
ATOM 919 C CA . ILE A 1 110 ? 26.473 -3.683 -30.680 1.00 85.62 110 ILE A CA 1
ATOM 920 C C . ILE A 1 110 ? 26.970 -3.828 -29.230 1.00 85.62 110 ILE A C 1
ATOM 922 O O . ILE A 1 110 ? 28.163 -4.080 -29.029 1.00 85.62 110 ILE A O 1
ATOM 926 N N . PRO A 1 111 ? 26.088 -3.723 -28.213 1.00 90.31 111 PRO A N 1
ATOM 927 C CA . PRO A 1 111 ? 26.499 -3.888 -26.822 1.00 90.31 111 PRO A CA 1
ATOM 928 C C . PRO A 1 111 ? 27.284 -5.191 -26.590 1.00 90.31 111 PRO A C 1
ATOM 930 O O . PRO A 1 111 ? 26.958 -6.207 -27.223 1.00 90.31 111 PRO A O 1
ATOM 933 N N . PRO A 1 112 ? 28.286 -5.207 -25.691 1.00 89.69 112 PRO A N 1
ATOM 934 C CA . PRO A 1 112 ? 29.051 -6.406 -25.364 1.00 89.69 112 PRO A CA 1
ATOM 935 C C . PRO A 1 112 ? 28.170 -7.574 -24.915 1.00 89.69 112 PRO A C 1
ATOM 937 O O . PRO A 1 112 ? 27.107 -7.389 -24.311 1.00 89.69 112 PRO A O 1
ATOM 940 N N . ASP A 1 113 ? 28.626 -8.795 -25.197 1.00 87.06 113 ASP A N 1
ATOM 941 C CA . ASP A 1 113 ? 28.000 -9.993 -24.640 1.00 87.06 113 ASP A CA 1
ATOM 942 C C . ASP A 1 113 ? 28.027 -9.922 -23.107 1.00 87.06 113 ASP A C 1
ATOM 944 O O . ASP A 1 113 ? 29.040 -9.582 -22.501 1.00 87.06 113 ASP A O 1
ATOM 948 N N . GLY A 1 114 ? 26.885 -10.208 -22.481 1.00 88.88 114 GLY A N 1
ATOM 949 C CA . GLY A 1 114 ? 26.753 -10.183 -21.023 1.00 88.88 114 GLY A CA 1
ATOM 950 C C . GLY A 1 114 ? 26.658 -8.795 -20.380 1.00 88.88 114 GLY A C 1
ATOM 951 O O . GLY A 1 114 ? 26.601 -8.736 -19.158 1.00 88.88 114 GLY A O 1
ATOM 952 N N . MET A 1 115 ? 26.586 -7.692 -21.140 1.00 92.69 115 MET A N 1
ATOM 953 C CA . MET A 1 115 ? 26.359 -6.359 -20.557 1.00 92.69 115 MET A CA 1
ATOM 954 C C . MET A 1 115 ? 25.006 -6.310 -19.824 1.00 92.69 115 MET A C 1
ATOM 956 O O . MET A 1 115 ? 23.947 -6.408 -20.456 1.00 92.69 115 MET A O 1
ATOM 960 N N . LEU A 1 116 ? 25.045 -6.151 -18.502 1.00 94.00 116 LEU A N 1
ATOM 961 C CA . LEU A 1 116 ? 23.884 -5.948 -17.634 1.00 94.00 116 LEU A CA 1
ATOM 962 C C . LEU A 1 116 ? 23.772 -4.469 -17.256 1.00 94.00 116 LEU A C 1
ATOM 964 O O . LEU A 1 116 ? 24.772 -3.755 -17.239 1.00 94.00 116 LEU A O 1
ATOM 968 N N . ILE A 1 117 ? 22.553 -4.020 -16.959 1.00 93.75 117 ILE A N 1
ATOM 969 C CA . ILE A 1 117 ? 22.342 -2.718 -16.322 1.00 93.75 117 ILE A CA 1
ATOM 970 C C . ILE A 1 117 ? 22.764 -2.854 -14.862 1.00 93.75 117 ILE A C 1
ATOM 972 O O . ILE A 1 117 ? 22.364 -3.814 -14.199 1.00 93.75 117 ILE A O 1
ATOM 976 N N . ASP A 1 118 ? 23.569 -1.913 -14.384 1.00 91.12 118 ASP A N 1
ATOM 977 C CA . ASP A 1 118 ? 23.884 -1.782 -12.968 1.00 91.12 118 ASP A CA 1
ATOM 978 C C . ASP A 1 118 ? 22.766 -0.974 -12.286 1.00 91.12 118 ASP A C 1
ATOM 980 O O . ASP A 1 118 ? 22.568 0.194 -12.639 1.00 91.12 118 ASP A O 1
ATOM 984 N N . PRO A 1 119 ? 21.994 -1.577 -11.364 1.00 89.38 119 PRO A N 1
ATOM 985 C CA . PRO A 1 119 ? 20.935 -0.889 -10.640 1.00 89.38 119 PRO A CA 1
ATOM 986 C C . PRO A 1 119 ? 21.378 0.408 -9.948 1.00 89.38 119 PRO A C 1
ATOM 988 O O . PRO A 1 119 ? 20.611 1.373 -9.964 1.00 89.38 119 PRO A O 1
ATOM 991 N N . GLU A 1 120 ? 22.613 0.467 -9.431 1.00 86.94 120 GLU A N 1
ATOM 992 C CA . GLU A 1 120 ? 23.142 1.639 -8.719 1.00 86.94 120 GLU A CA 1
ATOM 993 C C . GLU A 1 120 ? 23.354 2.844 -9.652 1.00 86.94 120 GLU A C 1
ATOM 995 O O . GLU A 1 120 ? 23.354 3.994 -9.207 1.00 86.94 120 GLU A O 1
ATOM 1000 N N . LEU A 1 121 ? 23.510 2.597 -10.958 1.00 89.25 121 LEU A N 1
ATOM 1001 C CA . LEU A 1 121 ? 23.756 3.630 -11.970 1.00 89.25 121 LEU A CA 1
ATOM 1002 C C . LEU A 1 121 ? 22.471 4.176 -12.608 1.00 89.25 121 LEU A C 1
ATOM 1004 O O . LEU A 1 121 ? 22.530 5.130 -13.391 1.00 89.25 121 LEU A O 1
ATOM 1008 N N . ILE A 1 122 ? 21.302 3.606 -12.291 1.00 92.31 122 ILE A N 1
ATOM 1009 C CA . ILE A 1 122 ? 20.043 4.009 -12.922 1.00 92.31 122 ILE A CA 1
ATOM 1010 C C . ILE A 1 122 ? 19.639 5.414 -12.472 1.00 92.31 122 ILE A C 1
ATOM 1012 O O . ILE A 1 122 ? 19.254 5.646 -11.326 1.00 92.31 122 ILE A O 1
ATOM 1016 N N . THR A 1 123 ? 19.608 6.347 -13.421 1.00 92.94 123 THR A N 1
ATOM 1017 C CA . THR A 1 123 ? 19.123 7.714 -13.199 1.00 92.94 123 THR A CA 1
ATOM 1018 C C . THR A 1 123 ? 17.775 7.921 -13.884 1.00 92.94 123 THR A C 1
ATOM 1020 O O . THR A 1 123 ? 17.637 7.726 -15.091 1.00 92.94 123 THR A O 1
ATOM 1023 N N . CYS A 1 124 ? 16.760 8.327 -13.118 1.00 92.25 124 CYS A N 1
ATOM 1024 C CA . CYS A 1 124 ? 15.409 8.582 -13.624 1.00 92.25 124 CYS A CA 1
ATOM 1025 C C . CYS A 1 124 ? 15.279 10.033 -14.111 1.00 92.25 124 CYS A C 1
ATOM 1027 O O . CYS A 1 124 ? 15.612 10.963 -13.381 1.00 92.25 124 CYS A O 1
ATOM 1029 N N . HIS A 1 125 ? 14.767 10.234 -15.329 1.00 92.88 125 HIS A N 1
ATOM 1030 C CA . HIS A 1 125 ? 14.578 11.568 -15.925 1.00 92.88 125 HIS A CA 1
ATOM 1031 C C . HIS A 1 125 ? 13.106 11.945 -16.144 1.00 92.88 125 HIS A C 1
ATOM 1033 O O . HIS A 1 125 ? 12.809 13.075 -16.537 1.00 92.88 125 HIS A O 1
ATOM 1039 N N . MET A 1 126 ? 12.182 11.018 -15.887 1.00 89.25 126 MET A N 1
ATOM 1040 C CA . MET A 1 126 ? 10.742 11.218 -16.024 1.00 89.25 126 MET A CA 1
ATOM 1041 C C . MET A 1 126 ? 10.048 10.802 -14.720 1.00 89.25 126 MET A C 1
ATOM 1043 O O . MET A 1 126 ? 10.394 9.758 -14.176 1.00 89.25 126 MET A O 1
ATOM 1047 N N . PRO A 1 127 ? 9.051 11.551 -14.214 1.00 88.69 127 PRO A N 1
ATOM 1048 C CA . PRO A 1 127 ? 8.390 11.206 -12.954 1.00 88.69 127 PRO A CA 1
ATOM 1049 C C . PRO A 1 127 ? 7.809 9.788 -12.937 1.00 88.69 127 PRO A C 1
ATOM 1051 O O . PRO A 1 127 ? 7.871 9.111 -11.915 1.00 88.69 127 PRO A O 1
ATOM 1054 N N . GLU A 1 128 ? 7.276 9.318 -14.069 1.00 87.50 128 GLU A N 1
ATOM 1055 C CA . GLU A 1 128 ? 6.726 7.966 -14.193 1.00 87.50 128 GLU A CA 1
ATOM 1056 C C . GLU A 1 128 ? 7.783 6.843 -14.148 1.00 87.50 128 GLU A C 1
ATOM 1058 O O . GLU A 1 128 ? 7.415 5.686 -13.969 1.00 87.50 128 GLU A O 1
ATOM 1063 N N . SER A 1 129 ? 9.083 7.145 -14.280 1.00 89.12 129 SER A N 1
ATOM 1064 C CA . SER A 1 129 ? 10.146 6.140 -14.147 1.00 89.12 129 SER A CA 1
ATOM 1065 C C . SER A 1 129 ? 10.597 5.935 -12.699 1.00 89.12 129 SER A C 1
ATOM 1067 O O . SER A 1 129 ? 11.248 4.945 -12.394 1.00 89.12 129 SER A O 1
ATOM 1069 N N . GLU A 1 130 ? 10.184 6.778 -11.751 1.00 89.31 130 GLU A N 1
ATOM 1070 C CA . GLU A 1 130 ? 10.642 6.742 -10.351 1.00 89.31 130 GLU A CA 1
ATOM 1071 C C . GLU A 1 130 ? 9.938 5.690 -9.460 1.00 89.31 130 GLU A C 1
ATOM 1073 O O . GLU A 1 130 ? 9.880 5.835 -8.236 1.00 89.31 130 GLU A O 1
ATOM 1078 N N . TRP A 1 131 ? 9.360 4.640 -10.044 1.00 90.62 131 TRP A N 1
ATOM 1079 C CA . TRP A 1 131 ? 8.721 3.559 -9.289 1.00 90.62 131 TRP A CA 1
ATOM 1080 C C . TRP A 1 131 ? 9.754 2.601 -8.672 1.00 90.62 131 TRP A C 1
ATOM 1082 O O . TRP A 1 131 ? 10.864 2.458 -9.176 1.00 90.62 131 TRP A O 1
ATOM 1092 N N . GLY A 1 132 ? 9.389 1.939 -7.571 1.00 88.88 132 GLY A N 1
ATOM 1093 C CA . GLY A 1 132 ? 10.220 0.902 -6.935 1.00 88.88 132 GLY A CA 1
ATOM 1094 C C . GLY A 1 132 ? 9.660 -0.509 -7.120 1.00 88.88 132 GLY A C 1
ATOM 1095 O O . GLY A 1 132 ? 10.408 -1.464 -7.326 1.00 88.88 132 GLY A O 1
ATOM 1096 N N . PHE A 1 133 ? 8.331 -0.634 -7.102 1.00 91.12 133 PHE A N 1
ATOM 1097 C CA . PHE A 1 133 ? 7.629 -1.909 -7.239 1.00 91.12 133 PHE A CA 1
ATOM 1098 C C . PHE A 1 133 ? 6.447 -1.784 -8.195 1.00 91.12 133 PHE A C 1
ATOM 1100 O O . PHE A 1 133 ? 5.821 -0.732 -8.269 1.00 91.12 133 PHE A O 1
ATOM 1107 N N . LYS A 1 134 ? 6.092 -2.872 -8.870 1.00 91.81 134 LYS A N 1
ATOM 1108 C CA . LYS A 1 134 ? 4.834 -3.040 -9.596 1.00 91.81 134 LYS A CA 1
ATOM 1109 C C . LYS A 1 134 ? 3.976 -4.056 -8.867 1.00 91.81 134 LYS A C 1
ATOM 1111 O O . LYS A 1 134 ? 4.420 -5.177 -8.634 1.00 91.81 134 LYS A O 1
ATOM 1116 N N . LEU A 1 135 ? 2.755 -3.666 -8.518 1.00 93.06 135 LEU A N 1
ATOM 1117 C CA . LEU A 1 135 ? 1.750 -4.560 -7.959 1.00 93.06 135 LEU A CA 1
ATOM 1118 C C . LEU A 1 135 ? 0.752 -4.933 -9.052 1.00 93.06 135 LEU A C 1
ATOM 1120 O O . LEU A 1 135 ? -0.057 -4.111 -9.482 1.00 93.06 135 LEU A O 1
ATOM 1124 N N . ARG A 1 136 ? 0.787 -6.194 -9.474 1.00 92.12 136 ARG A N 1
ATOM 1125 C CA . ARG A 1 136 ? -0.163 -6.775 -10.419 1.00 92.12 136 ARG A CA 1
ATOM 1126 C C . ARG A 1 136 ? -1.249 -7.536 -9.671 1.00 92.12 136 ARG A C 1
ATOM 1128 O O . ARG A 1 136 ? -0.965 -8.445 -8.899 1.00 92.12 136 ARG A O 1
ATOM 1135 N N . ILE A 1 137 ? -2.502 -7.199 -9.949 1.00 91.81 137 ILE A N 1
ATOM 1136 C CA . ILE A 1 137 ? -3.712 -7.797 -9.387 1.00 91.81 137 ILE A CA 1
ATOM 1137 C C . ILE A 1 137 ? -4.420 -8.569 -10.501 1.00 91.81 137 ILE A C 1
ATOM 1139 O O . ILE A 1 137 ? -4.931 -7.998 -11.469 1.00 91.81 137 ILE A O 1
ATOM 1143 N N . SER A 1 138 ? -4.459 -9.894 -10.382 1.00 90.06 138 SER A N 1
ATOM 1144 C CA . SER A 1 138 ? -5.019 -10.771 -11.416 1.00 90.06 138 SER A CA 1
ATOM 1145 C C . SER A 1 138 ? -5.945 -11.829 -10.824 1.00 90.06 138 SER A C 1
ATOM 1147 O O . SER A 1 138 ? -5.779 -12.228 -9.677 1.00 90.06 138 SER A O 1
ATOM 1149 N N . LYS A 1 139 ? -6.942 -12.299 -11.586 1.00 88.12 139 LYS A N 1
ATOM 1150 C CA . LYS A 1 139 ? -7.735 -13.468 -11.177 1.00 88.12 139 LYS A CA 1
ATOM 1151 C C . LYS A 1 139 ? -6.940 -14.752 -11.433 1.00 88.12 139 LYS A C 1
ATOM 1153 O O . LYS A 1 139 ? -6.306 -14.884 -12.473 1.00 88.12 139 LYS A O 1
ATOM 1158 N N . LYS A 1 140 ? -7.075 -15.748 -10.551 1.00 83.50 140 LYS A N 1
ATOM 1159 C CA . LYS A 1 140 ? -6.525 -17.114 -10.698 1.00 83.50 140 LYS A CA 1
ATOM 1160 C C . LYS A 1 140 ? -7.014 -17.846 -11.955 1.00 83.50 140 LYS A C 1
ATOM 1162 O O . LYS A 1 140 ? -6.422 -18.837 -12.371 1.00 83.50 140 LYS A O 1
ATOM 1167 N N . SER A 1 141 ? -8.141 -17.419 -12.520 1.00 73.50 141 SER A N 1
ATOM 1168 C CA . SER A 1 141 ? -8.788 -18.080 -13.655 1.00 73.50 141 SER A CA 1
ATOM 1169 C C . SER A 1 141 ? -7.984 -17.924 -14.953 1.00 73.50 141 SER A C 1
ATOM 1171 O O . SER A 1 141 ? -7.505 -16.840 -15.264 1.00 73.50 141 SER A O 1
ATOM 1173 N N . LYS A 1 142 ? -7.964 -18.978 -15.784 1.00 57.22 142 LYS A N 1
ATOM 1174 C CA . LYS A 1 142 ? -7.385 -18.955 -17.144 1.00 57.22 142 LYS A CA 1
ATOM 1175 C C . LYS A 1 142 ? -8.142 -18.062 -18.138 1.00 57.22 142 LYS A C 1
ATOM 1177 O O . LYS A 1 142 ? -7.623 -17.776 -19.211 1.00 57.22 142 LYS A O 1
ATOM 1182 N N . LYS A 1 143 ? -9.377 -17.650 -17.832 1.00 60.62 143 LYS A N 1
ATOM 1183 C CA . LYS A 1 143 ? -10.099 -16.655 -18.638 1.00 60.62 143 LYS A CA 1
ATOM 1184 C C . LYS A 1 143 ? -9.588 -15.270 -18.244 1.00 60.62 143 LYS A C 1
ATOM 1186 O O . LYS A 1 143 ? -9.543 -14.990 -17.048 1.00 60.62 143 LYS A O 1
ATOM 1191 N N . HIS A 1 144 ? -9.258 -14.429 -19.230 1.00 60.56 144 HIS A N 1
ATOM 1192 C CA . HIS A 1 144 ? -8.807 -13.029 -19.103 1.00 60.56 144 HIS A CA 1
ATOM 1193 C C . HIS A 1 144 ? -9.872 -12.097 -18.481 1.00 60.56 144 HIS A C 1
ATOM 1195 O O . HIS A 1 144 ? -10.239 -11.070 -19.044 1.00 60.56 144 HIS A O 1
ATOM 1201 N N . VAL A 1 145 ? -10.424 -12.473 -17.332 1.00 74.38 145 VAL A N 1
ATOM 1202 C CA . VAL A 1 145 ? -11.417 -11.701 -16.597 1.00 74.38 145 VAL A CA 1
ATOM 1203 C C . VAL A 1 145 ? -10.663 -10.757 -15.675 1.00 74.38 145 VAL A C 1
ATOM 1205 O O . VAL A 1 145 ? -9.967 -11.198 -14.758 1.00 74.38 145 VAL A O 1
ATOM 1208 N N . ALA A 1 146 ? -10.805 -9.459 -15.929 1.00 81.38 146 ALA A N 1
ATOM 1209 C CA . ALA A 1 146 ? -10.245 -8.428 -15.072 1.00 81.38 146 ALA A CA 1
ATOM 1210 C C . ALA A 1 146 ? -10.835 -8.513 -13.645 1.00 81.38 146 ALA A C 1
ATOM 1212 O O . ALA A 1 146 ? -11.992 -8.923 -13.471 1.00 81.38 146 ALA A O 1
ATOM 1213 N N . PRO A 1 147 ? -10.060 -8.156 -12.608 1.00 85.81 147 PRO A N 1
ATOM 1214 C CA . PRO A 1 147 ? -10.596 -8.008 -11.260 1.00 85.81 147 PRO A CA 1
ATOM 1215 C C . PRO A 1 147 ? -11.627 -6.869 -11.206 1.00 85.81 147 PRO A C 1
ATOM 1217 O O . PRO A 1 147 ? -11.565 -5.912 -11.977 1.00 85.81 147 PRO A O 1
ATOM 1220 N N . GLU A 1 148 ? -12.593 -6.970 -10.293 1.00 88.06 148 GLU A N 1
ATOM 1221 C CA . GLU A 1 148 ? -13.600 -5.921 -10.114 1.00 88.06 148 GLU A CA 1
ATOM 1222 C C . GLU A 1 148 ? -12.984 -4.658 -9.505 1.00 88.06 148 GLU A C 1
ATOM 1224 O O . GLU A 1 148 ? -12.122 -4.737 -8.629 1.00 88.06 148 GLU A O 1
ATOM 1229 N N . ARG A 1 149 ? -13.477 -3.479 -9.911 1.00 88.25 149 ARG A N 1
ATOM 1230 C CA . ARG A 1 149 ? -12.974 -2.180 -9.429 1.00 88.25 149 ARG A CA 1
ATOM 1231 C C . ARG A 1 149 ? -12.958 -2.080 -7.900 1.00 88.25 149 ARG A C 1
ATOM 1233 O O . ARG A 1 149 ? -11.978 -1.623 -7.329 1.00 88.25 149 ARG A O 1
ATOM 1240 N N . SER A 1 150 ? -14.042 -2.492 -7.241 1.00 89.50 150 SER A N 1
ATOM 1241 C CA . SER A 1 150 ? -14.168 -2.454 -5.776 1.00 89.50 150 SER A CA 1
ATOM 1242 C C . SER A 1 150 ? -13.130 -3.340 -5.084 1.00 89.50 150 SER A C 1
ATOM 1244 O O . SER A 1 150 ? -12.576 -2.947 -4.062 1.00 89.50 150 SER A O 1
ATOM 1246 N N . VAL A 1 151 ? -12.846 -4.514 -5.651 1.00 90.12 151 VAL A N 1
ATOM 1247 C CA . VAL A 1 151 ? -11.836 -5.454 -5.149 1.00 90.12 151 VAL A CA 1
ATOM 1248 C C . VAL A 1 151 ? -10.442 -4.862 -5.310 1.00 90.12 151 VAL A C 1
ATOM 1250 O O . VAL A 1 151 ? -9.672 -4.863 -4.356 1.00 90.12 151 VAL A O 1
ATOM 1253 N N . VAL A 1 152 ? -10.145 -4.292 -6.480 1.00 90.25 152 VAL A N 1
ATOM 1254 C CA . VAL A 1 152 ? -8.878 -3.602 -6.750 1.00 90.25 152 VAL A CA 1
ATOM 1255 C C . VAL A 1 152 ? -8.619 -2.496 -5.729 1.00 90.25 152 VAL A C 1
ATOM 1257 O O . VAL A 1 152 ? -7.554 -2.480 -5.121 1.00 90.25 152 VAL A O 1
ATOM 1260 N N . THR A 1 153 ? -9.589 -1.607 -5.492 1.00 89.88 153 THR A N 1
ATOM 1261 C CA . THR A 1 153 ? -9.438 -0.521 -4.510 1.00 89.88 153 THR A CA 1
ATOM 1262 C C . THR A 1 153 ? -9.193 -1.063 -3.103 1.00 89.88 153 THR A C 1
ATOM 1264 O O . THR A 1 153 ? -8.266 -0.619 -2.438 1.00 89.88 153 THR A O 1
ATOM 1267 N N . ARG A 1 154 ? -9.953 -2.077 -2.670 1.00 91.88 154 ARG A N 1
ATOM 1268 C CA . ARG A 1 154 ? -9.770 -2.687 -1.343 1.00 91.88 154 ARG A CA 1
ATOM 1269 C C . ARG A 1 154 ? -8.398 -3.340 -1.175 1.00 91.88 154 ARG A C 1
ATOM 1271 O O . ARG A 1 154 ? -7.808 -3.224 -0.107 1.00 91.88 154 ARG A O 1
ATOM 1278 N N . ILE A 1 155 ? -7.891 -4.011 -2.211 1.00 93.38 155 ILE A N 1
ATOM 1279 C CA . ILE A 1 155 ? -6.544 -4.598 -2.203 1.00 93.38 155 ILE A CA 1
ATOM 1280 C C . ILE A 1 155 ? -5.493 -3.499 -2.123 1.00 93.38 155 ILE A C 1
ATOM 1282 O O . ILE A 1 155 ? -4.585 -3.607 -1.309 1.00 93.38 155 ILE A O 1
ATOM 1286 N N . MET A 1 156 ? -5.620 -2.452 -2.942 1.00 91.62 156 MET A N 1
ATOM 1287 C CA . MET A 1 156 ? -4.691 -1.323 -2.934 1.00 91.62 156 MET A CA 1
ATOM 1288 C C . MET A 1 156 ? -4.621 -0.668 -1.555 1.00 91.62 156 MET A C 1
ATOM 1290 O O . MET A 1 156 ? -3.522 -0.462 -1.045 1.00 91.62 156 MET A O 1
ATOM 1294 N N . ASP A 1 157 ? -5.770 -0.405 -0.935 1.00 90.44 157 ASP A N 1
ATOM 1295 C CA . ASP A 1 157 ? -5.840 0.197 0.396 1.00 90.44 157 ASP A CA 1
ATOM 1296 C C . ASP A 1 157 ? -5.232 -0.731 1.459 1.00 90.44 157 ASP A C 1
ATOM 1298 O O . ASP A 1 157 ? -4.358 -0.321 2.220 1.00 90.44 157 ASP A O 1
ATOM 1302 N N . SER A 1 158 ? -5.654 -1.999 1.488 1.00 91.25 158 SER A N 1
ATOM 1303 C CA . SER A 1 158 ? -5.204 -2.976 2.486 1.00 91.25 158 SER A CA 1
ATOM 1304 C C . SER A 1 158 ? -3.703 -3.279 2.367 1.00 91.25 158 SER A C 1
ATOM 1306 O O . SER A 1 158 ? -2.983 -3.257 3.366 1.00 91.25 158 SER A O 1
ATOM 1308 N N . PHE A 1 159 ? -3.199 -3.474 1.144 1.00 93.31 159 PHE A N 1
ATOM 1309 C CA . PHE A 1 159 ? -1.780 -3.718 0.887 1.00 93.31 159 PHE A CA 1
ATOM 1310 C C . PHE A 1 159 ? -0.917 -2.494 1.213 1.00 93.31 159 PHE A C 1
ATOM 1312 O O . PHE A 1 159 ? 0.125 -2.645 1.848 1.00 93.31 159 PHE A O 1
ATOM 1319 N N . SER A 1 160 ? -1.346 -1.290 0.816 1.00 91.62 160 SER A N 1
ATOM 1320 C CA . SER A 1 160 ? -0.570 -0.065 1.058 1.00 91.62 160 SER A CA 1
ATOM 1321 C C . SER A 1 160 ? -0.463 0.238 2.550 1.00 91.62 160 SER A C 1
ATOM 1323 O O . SER A 1 160 ? 0.639 0.490 3.022 1.00 91.62 160 SER A O 1
ATOM 1325 N N . VAL A 1 161 ? -1.560 0.117 3.308 1.00 88.25 161 VAL A N 1
ATOM 1326 C CA . VAL A 1 161 ? -1.545 0.298 4.772 1.00 88.25 161 VAL A CA 1
ATOM 1327 C C . VAL A 1 161 ? -0.594 -0.697 5.439 1.00 88.25 161 VAL A C 1
ATOM 1329 O O . VAL A 1 161 ? 0.238 -0.300 6.251 1.00 88.25 161 VAL A O 1
ATOM 1332 N N . MET A 1 162 ? -0.665 -1.978 5.064 1.00 89.31 162 MET A N 1
ATOM 1333 C CA . MET A 1 162 ? 0.226 -3.009 5.605 1.00 89.31 162 MET A CA 1
ATOM 1334 C C . MET A 1 162 ? 1.703 -2.709 5.293 1.00 89.31 162 MET A C 1
ATOM 1336 O O . MET A 1 162 ? 2.566 -2.838 6.162 1.00 89.31 162 MET A O 1
ATOM 1340 N N . LEU A 1 163 ? 2.003 -2.289 4.059 1.00 89.88 163 LEU A N 1
ATOM 1341 C CA . LEU A 1 163 ? 3.361 -1.943 3.643 1.00 89.88 163 LEU A CA 1
ATOM 1342 C C . LEU A 1 163 ? 3.879 -0.707 4.396 1.00 89.88 163 LEU A C 1
ATOM 1344 O O . LEU A 1 163 ? 5.013 -0.708 4.872 1.00 89.88 163 LEU A O 1
ATOM 1348 N N . GLU A 1 164 ? 3.046 0.320 4.556 1.00 89.75 164 GLU A N 1
ATOM 1349 C CA . GLU A 1 164 ? 3.373 1.543 5.293 1.00 89.75 164 GLU A CA 1
ATOM 1350 C C . GLU A 1 164 ? 3.645 1.278 6.777 1.00 89.75 164 GLU A C 1
ATOM 1352 O O . GLU A 1 164 ? 4.605 1.827 7.316 1.00 89.75 164 GLU A O 1
ATOM 1357 N N . GLU A 1 165 ? 2.870 0.411 7.436 1.00 84.62 165 GLU A N 1
ATOM 1358 C CA . GLU A 1 165 ? 3.104 0.014 8.833 1.00 84.62 165 GLU A CA 1
ATOM 1359 C C . GLU A 1 165 ? 4.465 -0.673 9.009 1.00 84.62 165 GLU A C 1
ATOM 1361 O O . GLU A 1 165 ? 5.241 -0.314 9.900 1.00 84.62 165 GLU A O 1
ATOM 1366 N N . LEU A 1 166 ? 4.800 -1.608 8.116 1.00 87.38 166 LEU A N 1
ATOM 1367 C CA . LEU A 1 166 ? 6.091 -2.297 8.131 1.00 87.38 166 LEU A CA 1
ATOM 1368 C C . LEU A 1 166 ? 7.258 -1.358 7.808 1.00 87.38 166 LEU A C 1
ATOM 1370 O O . LEU A 1 166 ? 8.329 -1.474 8.406 1.00 87.38 166 LEU A O 1
ATOM 1374 N N . MET A 1 167 ? 7.063 -0.410 6.889 1.00 88.69 167 MET A N 1
ATOM 1375 C CA . MET A 1 167 ? 8.043 0.641 6.615 1.00 88.69 167 MET A CA 1
ATOM 1376 C C . MET A 1 167 ? 8.244 1.543 7.834 1.00 88.69 167 MET A C 1
ATOM 1378 O O . MET A 1 167 ? 9.382 1.886 8.155 1.00 88.69 167 MET A O 1
ATOM 1382 N N . GLN A 1 168 ? 7.161 1.923 8.519 1.00 84.19 168 GLN A N 1
ATOM 1383 C CA . GLN A 1 168 ? 7.182 2.799 9.689 1.00 84.19 168 GLN A CA 1
ATOM 1384 C C . GLN A 1 168 ? 8.009 2.199 10.834 1.00 84.19 168 GLN A C 1
ATOM 1386 O O . GLN A 1 168 ? 8.754 2.929 11.490 1.00 84.19 168 GLN A O 1
ATOM 1391 N N . ASP A 1 169 ? 7.919 0.883 11.033 1.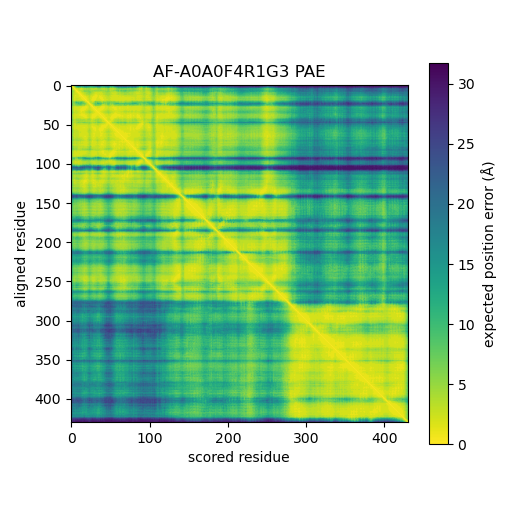00 79.38 169 ASP A N 1
ATOM 1392 C CA . ASP A 1 169 ? 8.749 0.125 11.979 1.00 79.38 169 ASP A CA 1
ATOM 1393 C C . ASP A 1 169 ? 10.254 0.265 11.671 1.00 79.38 169 ASP A C 1
ATOM 1395 O O . ASP A 1 169 ? 11.066 0.467 12.571 1.00 79.38 169 ASP A O 1
ATOM 1399 N N . ILE A 1 170 ? 10.625 0.273 10.386 1.00 83.19 170 ILE A N 1
ATOM 1400 C CA . ILE A 1 170 ? 12.021 0.382 9.932 1.00 83.19 170 ILE A CA 1
ATOM 1401 C C . ILE A 1 170 ? 12.553 1.819 10.051 1.00 83.19 170 ILE A C 1
ATOM 1403 O O . ILE A 1 170 ? 13.680 2.036 10.495 1.00 83.19 170 ILE A O 1
ATOM 1407 N N . ILE A 1 171 ? 11.763 2.821 9.648 1.00 83.56 171 ILE A N 1
ATOM 1408 C CA . ILE A 1 171 ? 12.213 4.227 9.567 1.00 83.56 171 ILE A CA 1
ATOM 1409 C C . ILE A 1 171 ? 11.930 5.048 10.838 1.00 83.56 171 ILE A C 1
ATOM 1411 O O . ILE A 1 171 ? 12.343 6.210 10.946 1.00 83.56 171 ILE A O 1
ATOM 1415 N N . GLY A 1 172 ? 11.215 4.485 11.812 1.00 79.31 172 GLY A N 1
ATOM 1416 C CA . GLY A 1 172 ? 10.975 5.090 13.119 1.00 79.31 172 GLY A CA 1
ATOM 1417 C C . GLY A 1 172 ? 9.956 6.234 13.104 1.00 79.31 172 GLY A C 1
ATOM 1418 O O . GLY A 1 172 ? 8.756 5.997 13.146 1.00 79.31 172 GLY A O 1
ATOM 1419 N N . LYS A 1 173 ? 10.402 7.500 13.162 1.00 70.38 173 LYS A N 1
ATOM 1420 C CA . LYS A 1 173 ? 9.513 8.687 13.290 1.00 70.38 173 LYS A CA 1
ATOM 1421 C C . LYS A 1 173 ? 9.155 9.365 11.962 1.00 70.38 173 LYS A C 1
ATOM 1423 O O . LYS A 1 173 ? 8.305 10.254 11.965 1.00 70.38 173 LYS A O 1
ATOM 1428 N N . LYS A 1 174 ? 9.824 9.013 10.863 1.00 76.38 174 LYS A N 1
ATOM 1429 C CA . LYS A 1 174 ? 9.535 9.564 9.528 1.00 76.38 174 LYS A CA 1
ATOM 1430 C C . LYS A 1 174 ? 8.240 8.959 8.994 1.00 76.38 174 LYS A C 1
ATOM 1432 O O . LYS A 1 174 ? 7.967 7.813 9.311 1.00 76.38 174 LYS A O 1
ATOM 1437 N N . SER A 1 175 ? 7.462 9.691 8.204 1.00 79.94 175 SER A N 1
ATOM 1438 C CA . SER A 1 175 ? 6.231 9.160 7.609 1.00 79.94 175 SER A CA 1
ATOM 1439 C C . SER A 1 175 ? 6.542 8.234 6.432 1.00 79.94 175 SER A C 1
ATOM 1441 O O . SER A 1 175 ? 7.162 8.660 5.450 1.00 79.94 175 SER A O 1
ATOM 1443 N N . ALA A 1 176 ? 6.090 6.987 6.519 1.00 84.62 176 ALA A N 1
ATOM 1444 C CA . ALA A 1 176 ? 5.995 6.101 5.368 1.00 84.62 176 ALA A CA 1
ATOM 1445 C C . ALA A 1 176 ? 4.778 6.482 4.512 1.00 84.62 176 ALA A C 1
ATOM 1447 O O . ALA A 1 176 ? 3.767 6.945 5.035 1.00 84.62 176 ALA A O 1
ATOM 1448 N N . SER A 1 177 ? 4.904 6.330 3.197 1.00 86.88 177 SER A N 1
ATOM 1449 C CA . SER A 1 177 ? 3.803 6.556 2.260 1.00 86.88 177 SER A CA 1
ATOM 1450 C C . SER A 1 177 ? 4.050 5.785 0.973 1.00 86.88 177 SER A C 1
ATOM 1452 O O . SER A 1 177 ? 5.166 5.842 0.436 1.00 86.88 177 SER A O 1
ATOM 1454 N N . VAL A 1 178 ? 3.004 5.146 0.468 1.00 87.06 178 VAL A N 1
ATOM 1455 C CA . VAL A 1 178 ? 2.961 4.419 -0.800 1.00 87.06 178 VAL A CA 1
ATOM 1456 C C . VAL A 1 178 ? 1.882 5.055 -1.665 1.00 87.06 178 VAL A C 1
ATOM 1458 O O . VAL A 1 178 ? 0.784 5.340 -1.193 1.00 87.06 178 VAL A O 1
ATOM 1461 N N . TYR A 1 179 ? 2.181 5.312 -2.935 1.00 86.56 179 TYR A N 1
ATOM 1462 C CA . TYR A 1 179 ? 1.207 5.918 -3.838 1.00 86.56 179 TYR A CA 1
ATOM 1463 C C . TYR A 1 179 ? 1.266 5.314 -5.242 1.00 86.56 179 TYR A C 1
ATOM 1465 O O . TYR A 1 179 ? 2.348 4.941 -5.713 1.00 86.56 179 TYR A O 1
ATOM 1473 N N . PRO A 1 180 ? 0.104 5.214 -5.919 1.00 84.56 180 PRO A N 1
ATOM 1474 C CA . PRO A 1 180 ? 0.042 4.778 -7.304 1.00 84.56 180 PRO A CA 1
ATOM 1475 C C . PRO A 1 180 ? 0.682 5.833 -8.214 1.00 84.56 180 PRO A C 1
ATOM 1477 O O . PRO A 1 180 ? 0.395 7.024 -8.087 1.00 84.56 180 PRO A O 1
ATOM 1480 N N . LEU A 1 181 ? 1.534 5.389 -9.135 1.00 81.31 181 LEU A N 1
ATOM 1481 C CA . LEU A 1 181 ? 2.229 6.240 -10.102 1.00 81.31 181 LEU A CA 1
ATOM 1482 C C . LEU A 1 181 ? 1.592 6.153 -11.495 1.00 81.31 181 LEU A C 1
ATOM 1484 O O . LEU A 1 181 ? 1.289 7.171 -12.109 1.00 81.31 181 LEU A O 1
ATOM 1488 N N . GLU A 1 182 ? 1.344 4.935 -11.972 1.00 80.12 182 GLU A N 1
ATOM 1489 C CA . GLU A 1 182 ? 0.701 4.651 -13.259 1.00 80.12 182 GLU A CA 1
ATOM 1490 C C . GLU A 1 182 ? -0.062 3.322 -13.197 1.00 80.12 182 GLU A C 1
ATOM 1492 O O . GLU A 1 182 ? 0.212 2.492 -12.328 1.00 80.12 182 GLU A O 1
ATOM 1497 N N . ALA A 1 183 ? -1.012 3.127 -14.117 1.00 77.12 183 ALA A N 1
ATOM 1498 C CA . ALA A 1 183 ? -1.746 1.875 -14.289 1.00 77.12 183 ALA A CA 1
ATOM 1499 C C . ALA A 1 183 ? -1.785 1.460 -15.769 1.00 77.12 183 ALA A C 1
ATOM 1501 O O . ALA A 1 183 ? -1.954 2.314 -16.644 1.00 77.12 183 ALA A O 1
ATOM 1502 N N . SER A 1 184 ? -1.656 0.161 -16.051 1.00 68.00 184 SER A N 1
ATOM 1503 C CA . SER A 1 184 ? -1.601 -0.394 -17.415 1.00 68.00 184 SER A CA 1
ATOM 1504 C C . SER A 1 184 ? -2.833 -1.255 -17.774 1.00 68.00 184 SER A C 1
ATOM 1506 O O . SER A 1 184 ? -3.613 -1.663 -16.910 1.00 68.00 184 SER A O 1
ATOM 1508 N N . PHE A 1 185 ? -3.064 -1.484 -19.079 1.00 59.59 185 PH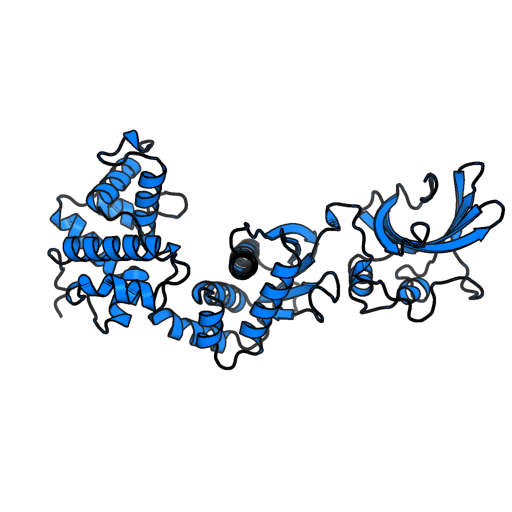E A N 1
ATOM 1509 C CA . PHE A 1 185 ? -4.203 -2.264 -19.597 1.00 59.59 185 PHE A CA 1
ATOM 1510 C C . PHE A 1 185 ? -3.969 -3.778 -19.465 1.00 59.59 185 PHE A C 1
ATOM 1512 O O . PHE A 1 185 ? -2.906 -4.278 -19.822 1.00 59.59 185 PHE A O 1
ATOM 1519 N N . GLY A 1 186 ? -4.990 -4.524 -19.029 1.00 59.34 186 GLY A N 1
ATOM 1520 C CA . GLY A 1 186 ? -4.921 -5.971 -18.794 1.00 59.34 186 GLY A CA 1
ATOM 1521 C C . GLY A 1 186 ? -5.303 -6.314 -17.354 1.00 59.34 186 GLY A C 1
ATOM 1522 O O . GLY A 1 186 ? -6.077 -5.592 -16.732 1.00 59.34 186 GLY A O 1
ATOM 1523 N N . SER A 1 187 ? -4.790 -7.419 -16.803 1.00 61.78 187 SER A N 1
ATOM 1524 C CA . SER A 1 187 ? -4.762 -7.604 -15.339 1.00 61.78 187 SER A CA 1
ATOM 1525 C C . SER A 1 187 ? -4.271 -6.312 -14.681 1.00 61.78 187 SER A C 1
ATOM 1527 O O . SER A 1 187 ? -3.239 -5.809 -15.112 1.00 61.78 187 SER A O 1
ATOM 1529 N N . PHE A 1 188 ? -5.001 -5.775 -13.704 1.00 81.81 188 PHE A N 1
ATOM 1530 C CA . PHE A 1 188 ? -4.744 -4.442 -13.158 1.00 81.81 188 PHE A CA 1
ATOM 1531 C C . PHE A 1 188 ? -3.346 -4.387 -12.535 1.00 81.81 188 PHE A C 1
ATOM 1533 O O . PHE A 1 188 ? -3.105 -5.033 -11.521 1.00 81.81 188 PHE A O 1
ATOM 1540 N N . GLU A 1 189 ? -2.425 -3.657 -13.151 1.00 87.81 189 GLU A N 1
ATOM 1541 C CA . GLU A 1 189 ? -1.059 -3.477 -12.664 1.00 87.81 189 GLU A CA 1
ATOM 1542 C C . GLU A 1 189 ? -0.821 -2.006 -12.360 1.00 87.81 189 GLU A C 1
ATOM 1544 O O . GLU A 1 189 ? -1.211 -1.138 -13.143 1.00 87.81 189 GLU A O 1
ATOM 1549 N N . VAL A 1 190 ? -0.208 -1.743 -11.206 1.00 89.00 190 VAL A N 1
ATOM 1550 C CA . VAL A 1 190 ? 0.095 -0.397 -10.723 1.00 89.00 190 VAL A CA 1
ATOM 1551 C C . VAL A 1 190 ? 1.563 -0.299 -10.359 1.00 89.00 190 VAL A C 1
ATOM 1553 O O . VAL A 1 190 ? 2.052 -1.074 -9.534 1.00 89.00 190 VAL A O 1
ATOM 1556 N N . SER A 1 191 ? 2.246 0.691 -10.923 1.00 90.38 191 SER A N 1
ATOM 1557 C CA . SER A 1 191 ? 3.586 1.079 -10.482 1.00 90.38 191 SER A CA 1
ATOM 1558 C C . SER A 1 191 ? 3.466 1.880 -9.184 1.00 90.38 191 SER A C 1
ATOM 1560 O O . SER A 1 191 ? 2.708 2.847 -9.106 1.00 90.38 191 SER A O 1
ATOM 1562 N N . LEU A 1 192 ? 4.192 1.467 -8.151 1.00 89.94 192 LEU A N 1
ATOM 1563 C CA . LEU A 1 192 ? 4.191 2.051 -6.815 1.00 89.94 192 LEU A CA 1
ATOM 1564 C C . LEU A 1 192 ? 5.495 2.802 -6.581 1.00 89.94 192 LEU A C 1
ATOM 1566 O O . LEU A 1 192 ? 6.593 2.261 -6.760 1.00 89.94 192 LEU A O 1
ATOM 1570 N N . LYS A 1 193 ? 5.364 4.042 -6.115 1.00 89.69 193 LYS A N 1
ATOM 1571 C CA . LYS A 1 193 ? 6.476 4.828 -5.588 1.00 89.69 193 LYS A CA 1
ATOM 1572 C C . LYS A 1 193 ? 6.340 4.941 -4.075 1.00 89.69 193 LYS A C 1
ATOM 1574 O O . LYS A 1 193 ? 5.235 4.987 -3.532 1.00 89.69 193 LYS A O 1
ATOM 1579 N N . THR A 1 194 ? 7.480 4.963 -3.394 1.00 85.75 194 THR A N 1
ATOM 1580 C CA . THR A 1 194 ? 7.541 5.038 -1.933 1.00 85.75 194 THR A CA 1
ATOM 1581 C C . THR A 1 194 ? 8.385 6.226 -1.495 1.00 85.75 194 THR A C 1
ATOM 1583 O O . THR A 1 194 ? 9.240 6.701 -2.241 1.00 85.75 194 THR A O 1
ATOM 1586 N N . SER A 1 195 ? 8.155 6.727 -0.280 1.00 84.50 195 SER A N 1
ATOM 1587 C CA . SER A 1 195 ? 9.003 7.784 0.292 1.00 84.50 195 SER A CA 1
ATOM 1588 C C . SER A 1 195 ? 10.389 7.285 0.723 1.00 84.50 195 SER A C 1
ATOM 1590 O O . SER A 1 195 ? 11.298 8.097 0.883 1.00 84.50 195 SER A O 1
ATOM 1592 N N . HIS A 1 196 ? 10.553 5.972 0.931 1.00 86.00 196 HIS A N 1
ATOM 1593 C CA . HIS A 1 196 ? 11.772 5.352 1.455 1.00 86.00 196 HIS A CA 1
ATOM 1594 C C . HIS A 1 196 ? 11.982 3.966 0.827 1.00 86.00 196 HIS A C 1
ATOM 1596 O O . HIS A 1 196 ? 11.578 2.952 1.396 1.00 86.00 196 HIS A O 1
ATOM 1602 N N . ASN A 1 197 ? 12.650 3.929 -0.326 1.00 82.31 197 ASN A N 1
ATOM 1603 C CA . ASN A 1 197 ? 12.828 2.718 -1.132 1.00 82.31 197 ASN A CA 1
ATOM 1604 C C . ASN A 1 197 ? 13.425 1.541 -0.346 1.00 82.31 197 ASN A C 1
ATOM 1606 O O . ASN A 1 197 ? 12.808 0.485 -0.299 1.00 82.31 197 ASN A O 1
ATOM 1610 N N . GLN A 1 198 ? 14.539 1.737 0.368 1.00 83.62 198 GLN A N 1
ATOM 1611 C CA . GLN A 1 198 ? 15.175 0.667 1.153 1.00 83.62 198 GLN A CA 1
ATOM 1612 C C . GLN A 1 198 ? 14.247 0.075 2.230 1.00 83.62 198 GLN A C 1
ATOM 1614 O O . GLN A 1 198 ? 14.214 -1.137 2.439 1.00 83.62 198 GLN A O 1
ATOM 1619 N N . ALA A 1 199 ? 13.464 0.923 2.905 1.00 86.44 199 ALA A N 1
ATOM 1620 C CA . ALA A 1 199 ? 12.505 0.460 3.903 1.00 86.44 199 ALA A CA 1
ATOM 1621 C C . ALA A 1 199 ? 11.358 -0.325 3.257 1.00 86.44 199 ALA A C 1
ATOM 1623 O O . ALA A 1 199 ? 10.905 -1.317 3.822 1.00 86.44 199 ALA A O 1
ATOM 1624 N N . ALA A 1 200 ? 10.918 0.087 2.067 1.00 87.12 200 ALA A N 1
ATOM 1625 C CA . ALA A 1 200 ? 9.927 -0.652 1.301 1.00 87.12 200 ALA A CA 1
ATOM 1626 C C . ALA A 1 200 ? 10.455 -2.031 0.869 1.00 87.12 200 ALA A C 1
ATOM 1628 O O . ALA A 1 200 ? 9.728 -3.007 1.026 1.00 87.12 200 ALA A O 1
ATOM 1629 N N . CYS A 1 201 ? 11.720 -2.153 0.442 1.00 86.00 201 CYS A N 1
ATOM 1630 C CA . CYS A 1 201 ? 12.349 -3.450 0.133 1.00 86.00 201 CYS A CA 1
ATOM 1631 C C . CYS A 1 201 ? 12.287 -4.403 1.328 1.00 86.00 201 CYS A C 1
ATOM 1633 O O . CYS A 1 201 ? 11.773 -5.516 1.238 1.00 86.00 201 CYS A O 1
ATOM 1635 N N . MET A 1 202 ? 12.752 -3.932 2.485 1.00 87.69 202 MET A N 1
ATOM 1636 C CA . MET A 1 202 ? 12.746 -4.720 3.716 1.00 87.69 202 MET A CA 1
ATOM 1637 C C . MET A 1 202 ? 11.324 -5.095 4.156 1.00 87.69 202 MET A C 1
ATOM 1639 O O . MET A 1 202 ? 11.102 -6.199 4.648 1.00 87.69 202 MET A O 1
ATOM 1643 N N . ALA A 1 203 ? 10.355 -4.193 3.993 1.00 89.31 203 ALA A N 1
ATOM 1644 C CA . ALA A 1 203 ? 8.958 -4.458 4.314 1.00 89.31 203 ALA A CA 1
ATOM 1645 C C . ALA A 1 203 ? 8.335 -5.508 3.377 1.00 89.31 203 ALA A C 1
ATOM 1647 O O . ALA A 1 203 ? 7.621 -6.395 3.840 1.00 89.31 203 ALA A O 1
ATOM 1648 N N . VAL A 1 204 ? 8.653 -5.463 2.083 1.00 89.44 204 VAL A N 1
ATOM 1649 C CA . VAL A 1 204 ? 8.233 -6.467 1.096 1.00 89.44 204 VAL A CA 1
ATOM 1650 C C . VAL A 1 204 ? 8.804 -7.847 1.418 1.00 89.44 204 VAL A C 1
ATOM 1652 O O . VAL A 1 204 ? 8.055 -8.823 1.419 1.00 89.44 204 VAL A O 1
ATOM 1655 N N . GLU A 1 205 ? 10.090 -7.936 1.758 1.00 87.88 205 GLU A N 1
ATOM 1656 C CA . GLU A 1 205 ? 10.710 -9.204 2.169 1.00 87.88 205 GLU A CA 1
ATOM 1657 C C . GLU A 1 205 ? 10.072 -9.761 3.449 1.00 87.88 205 GLU A C 1
ATOM 1659 O O . GLU A 1 205 ? 9.784 -10.955 3.543 1.00 87.88 205 GLU A O 1
ATOM 1664 N N . LYS A 1 206 ? 9.749 -8.889 4.416 1.00 88.75 206 LYS A N 1
ATOM 1665 C CA . LYS A 1 206 ? 8.980 -9.274 5.611 1.00 88.75 206 LYS A CA 1
ATOM 1666 C C . LYS A 1 206 ? 7.610 -9.857 5.232 1.00 88.75 206 LYS A C 1
ATOM 1668 O O . LYS A 1 206 ? 7.240 -10.899 5.768 1.00 88.75 206 LYS A O 1
ATOM 1673 N N . ILE A 1 207 ? 6.875 -9.240 4.299 1.00 89.06 207 ILE A N 1
ATOM 1674 C CA . ILE A 1 207 ? 5.582 -9.762 3.812 1.00 89.06 207 ILE A CA 1
ATOM 1675 C C . ILE A 1 207 ? 5.768 -11.132 3.157 1.00 89.06 207 ILE A C 1
ATOM 1677 O O . ILE A 1 207 ? 5.056 -12.069 3.509 1.00 89.06 207 ILE A O 1
ATOM 1681 N N . LYS A 1 208 ? 6.730 -11.262 2.235 1.00 88.44 208 LYS A N 1
ATOM 1682 C CA . LYS A 1 208 ? 7.028 -12.515 1.527 1.00 88.44 208 LYS A CA 1
ATOM 1683 C C . LYS A 1 208 ? 7.306 -13.656 2.506 1.00 88.44 208 LYS A C 1
ATOM 1685 O O . LYS A 1 208 ? 6.717 -14.730 2.367 1.00 88.44 208 LYS A O 1
ATOM 1690 N N . ARG A 1 209 ? 8.134 -13.400 3.522 1.00 87.25 209 ARG A N 1
ATOM 1691 C CA . ARG A 1 209 ? 8.450 -14.365 4.581 1.00 87.25 209 ARG A CA 1
ATOM 1692 C C . ARG A 1 209 ? 7.205 -14.780 5.365 1.00 87.25 209 ARG A C 1
ATOM 1694 O O . ARG A 1 209 ? 6.952 -15.974 5.504 1.00 87.25 209 ARG A O 1
ATOM 1701 N N . LEU A 1 210 ? 6.392 -13.815 5.807 1.00 86.94 210 LEU A N 1
ATOM 1702 C CA . LEU A 1 210 ? 5.167 -14.083 6.573 1.00 86.94 210 LEU A CA 1
ATOM 1703 C C . LEU A 1 210 ? 4.193 -15.000 5.823 1.00 86.94 210 LEU A C 1
ATOM 1705 O O . LEU A 1 210 ? 3.591 -15.885 6.424 1.00 86.94 210 LEU A O 1
ATOM 1709 N N . VAL A 1 211 ? 4.029 -14.791 4.516 1.00 86.50 211 VAL A N 1
ATOM 1710 C CA . VAL A 1 211 ? 3.007 -15.495 3.723 1.00 86.50 211 VAL A CA 1
ATOM 1711 C C . VAL A 1 211 ? 3.502 -16.770 3.041 1.00 86.50 211 VAL A C 1
ATOM 1713 O O . VAL A 1 211 ? 2.673 -17.596 2.666 1.00 86.50 211 VAL A O 1
ATOM 1716 N N . SER A 1 212 ? 4.817 -16.936 2.860 1.00 80.56 212 SER A N 1
ATOM 1717 C CA . SER A 1 212 ? 5.388 -18.070 2.108 1.00 80.56 212 SER A CA 1
ATOM 1718 C C . SER A 1 212 ? 6.250 -19.011 2.946 1.00 80.56 212 SER A C 1
ATOM 1720 O O . SER A 1 212 ? 6.393 -20.175 2.583 1.00 80.56 212 SER A O 1
ATOM 1722 N N . GLU A 1 213 ? 6.847 -18.525 4.036 1.00 74.62 213 GLU A N 1
ATOM 1723 C CA . GLU A 1 213 ? 7.954 -19.210 4.724 1.00 74.62 213 GLU A CA 1
ATOM 1724 C C . GLU A 1 213 ? 7.731 -19.355 6.239 1.00 74.62 213 GLU A C 1
ATOM 1726 O O . GLU A 1 213 ? 8.515 -20.016 6.923 1.00 74.62 213 GLU A O 1
ATOM 1731 N N . SER A 1 214 ? 6.678 -18.742 6.786 1.00 71.75 214 SER A N 1
ATOM 1732 C CA . SER A 1 214 ? 6.500 -18.662 8.234 1.00 71.75 214 SER A CA 1
ATOM 1733 C C . SER A 1 214 ? 6.099 -20.005 8.847 1.00 71.75 214 SER A C 1
ATOM 1735 O O . SER A 1 214 ? 5.019 -20.537 8.593 1.00 71.75 214 SER A O 1
ATOM 1737 N N . THR A 1 215 ? 6.971 -20.542 9.702 1.00 73.00 215 THR A N 1
ATOM 1738 C CA . THR A 1 215 ? 6.696 -21.731 10.531 1.00 73.00 215 THR A CA 1
ATOM 1739 C C . THR A 1 215 ? 6.093 -21.370 11.891 1.00 73.00 215 THR A C 1
ATOM 1741 O O . THR A 1 215 ? 5.447 -22.208 12.514 1.00 73.00 215 THR A O 1
ATOM 1744 N N . ASN A 1 216 ? 6.278 -20.123 12.345 1.00 80.25 216 ASN A N 1
ATOM 1745 C CA . ASN A 1 216 ? 5.715 -19.580 13.581 1.00 80.25 216 ASN A CA 1
ATOM 1746 C C . ASN A 1 216 ? 5.205 -18.148 13.351 1.00 80.25 216 ASN A C 1
ATOM 1748 O O . ASN A 1 216 ? 5.822 -17.158 13.759 1.00 80.25 216 ASN A O 1
ATOM 1752 N N . LEU A 1 217 ? 4.062 -18.065 12.670 1.00 81.81 217 LEU A N 1
ATOM 1753 C CA . LEU A 1 217 ? 3.448 -16.815 12.231 1.00 81.81 217 LEU A CA 1
ATOM 1754 C C . LEU A 1 217 ? 3.157 -15.856 13.391 1.00 81.81 217 LEU A C 1
ATOM 1756 O O . LEU A 1 217 ? 3.393 -14.656 13.275 1.00 81.81 217 LEU A O 1
ATOM 1760 N N . GLU A 1 218 ? 2.691 -16.369 14.529 1.00 74.38 218 GLU A N 1
ATOM 1761 C CA . GLU A 1 218 ? 2.345 -15.541 15.689 1.00 74.38 218 GLU A CA 1
ATOM 1762 C C . GLU A 1 218 ? 3.557 -14.799 16.251 1.00 74.38 218 GLU A C 1
ATOM 1764 O O . GLU A 1 218 ? 3.492 -13.590 16.505 1.00 74.38 218 GLU A O 1
ATOM 1769 N N . GLN A 1 219 ? 4.676 -15.512 16.409 1.00 77.25 219 GLN A N 1
ATOM 1770 C CA . GLN A 1 219 ? 5.915 -14.940 16.918 1.00 77.25 219 GLN A CA 1
ATOM 1771 C C . GLN A 1 219 ? 6.507 -13.924 15.935 1.00 77.25 219 GLN A C 1
ATOM 1773 O O . GLN A 1 219 ? 6.968 -12.865 16.363 1.00 77.25 219 GLN A O 1
ATOM 1778 N N . GLU A 1 220 ? 6.477 -14.206 14.631 1.00 81.12 220 GLU A N 1
ATOM 1779 C CA . GLU A 1 220 ? 6.969 -13.273 13.612 1.00 81.12 220 GLU A CA 1
ATOM 1780 C C . GLU A 1 220 ? 6.108 -12.008 13.542 1.00 81.12 220 GLU A C 1
ATOM 1782 O O . GLU A 1 220 ? 6.643 -10.900 13.584 1.00 81.12 220 GLU A O 1
ATOM 1787 N N . LEU A 1 221 ? 4.778 -12.139 13.547 1.00 78.38 221 LEU A N 1
ATOM 1788 C CA . LEU A 1 221 ? 3.875 -10.988 13.616 1.00 78.38 221 LEU A CA 1
ATOM 1789 C C . LEU A 1 221 ? 4.121 -10.158 14.882 1.00 78.38 221 LEU A C 1
ATOM 1791 O O . LEU A 1 221 ? 4.064 -8.930 14.829 1.00 78.38 221 LEU A O 1
ATOM 1795 N N . HIS A 1 222 ? 4.401 -10.809 16.018 1.00 72.88 222 HIS A N 1
ATOM 1796 C CA . HIS A 1 222 ? 4.741 -10.123 17.265 1.00 72.88 222 HIS A CA 1
ATOM 1797 C C . HIS A 1 222 ? 6.060 -9.345 17.149 1.00 72.88 222 HIS A C 1
ATOM 1799 O O . HIS A 1 222 ? 6.131 -8.191 17.567 1.00 72.88 222 HIS A O 1
ATOM 1805 N N . GLN A 1 223 ? 7.105 -9.945 16.574 1.00 76.62 223 GLN A N 1
ATOM 1806 C CA . GLN A 1 223 ? 8.397 -9.277 16.367 1.00 76.62 223 GLN A CA 1
ATOM 1807 C C . GLN A 1 223 ? 8.296 -8.084 15.414 1.00 76.62 223 GLN A C 1
ATOM 1809 O O . GLN A 1 223 ? 8.993 -7.093 15.605 1.00 76.62 223 GLN A O 1
ATOM 1814 N N . LEU A 1 224 ? 7.421 -8.175 14.413 1.00 73.88 224 LEU A N 1
ATOM 1815 C CA . LEU A 1 224 ? 7.209 -7.128 13.417 1.00 73.88 224 LEU A CA 1
ATOM 1816 C C . LEU A 1 224 ? 6.246 -6.028 13.873 1.00 73.88 224 LEU A C 1
ATOM 1818 O O . LEU A 1 224 ? 6.063 -5.059 13.142 1.00 73.88 224 LEU A O 1
ATOM 1822 N N . ASN A 1 225 ? 5.604 -6.187 15.040 1.00 69.44 225 ASN A N 1
ATOM 1823 C CA . ASN A 1 225 ? 4.527 -5.313 15.517 1.00 69.44 225 ASN A CA 1
ATOM 1824 C C . ASN A 1 225 ? 3.443 -5.069 14.439 1.00 69.44 225 ASN A C 1
ATOM 1826 O O . ASN A 1 225 ? 2.793 -4.024 14.425 1.00 69.44 225 ASN A O 1
ATOM 1830 N N . LEU A 1 226 ? 3.256 -6.044 13.541 1.00 75.56 226 LEU A N 1
ATOM 1831 C CA . LEU A 1 226 ? 2.239 -6.007 12.501 1.00 75.56 226 LEU A CA 1
ATOM 1832 C C . LEU A 1 226 ? 0.918 -6.482 13.096 1.00 75.56 226 LEU A C 1
ATOM 1834 O O . LEU A 1 226 ? 0.879 -7.460 13.852 1.00 75.56 226 LEU A O 1
ATOM 1838 N N . ASP A 1 227 ? -0.161 -5.786 12.764 1.00 74.38 227 ASP A N 1
ATOM 1839 C CA . ASP A 1 227 ? -1.500 -6.189 13.161 1.00 74.38 227 ASP A CA 1
ATOM 1840 C C . ASP A 1 227 ? -1.963 -7.407 12.331 1.00 74.38 227 ASP A C 1
ATOM 1842 O O . ASP A 1 227 ? -2.086 -7.298 11.104 1.00 74.38 227 ASP A O 1
ATOM 1846 N N . PRO A 1 228 ? -2.231 -8.574 12.956 1.00 78.94 228 PRO A N 1
ATOM 1847 C CA . PRO A 1 228 ? -2.643 -9.767 12.220 1.00 78.94 228 PRO A CA 1
ATOM 1848 C C . PRO A 1 228 ? -3.952 -9.569 11.438 1.00 78.94 228 PRO A C 1
ATOM 1850 O O . PRO A 1 228 ? -4.134 -10.210 10.401 1.00 78.94 228 PRO A O 1
ATOM 1853 N N . TYR A 1 229 ? -4.837 -8.654 11.860 1.00 78.88 229 TYR A N 1
ATOM 1854 C CA . TYR A 1 229 ? -6.058 -8.331 11.110 1.00 78.88 229 TYR A CA 1
ATOM 1855 C C . TYR A 1 229 ? -5.776 -7.756 9.725 1.00 78.88 229 TYR A C 1
ATOM 1857 O O . TYR A 1 229 ? -6.535 -8.034 8.803 1.00 78.88 229 TYR A O 1
ATOM 1865 N N . ARG A 1 230 ? -4.692 -6.991 9.540 1.00 81.44 230 ARG A N 1
ATOM 1866 C CA . ARG A 1 230 ? -4.340 -6.418 8.228 1.00 81.44 230 ARG A CA 1
ATOM 1867 C C . ARG A 1 230 ? -4.026 -7.512 7.224 1.00 81.44 230 ARG A C 1
ATOM 1869 O O . ARG A 1 230 ? -4.553 -7.516 6.112 1.00 81.44 230 ARG A O 1
ATOM 1876 N N . LEU A 1 231 ? -3.202 -8.469 7.647 1.00 87.88 231 LEU A N 1
ATOM 1877 C CA . LEU A 1 231 ? -2.848 -9.609 6.816 1.00 87.88 231 LEU A CA 1
ATOM 1878 C C . LEU A 1 231 ? -4.056 -10.523 6.594 1.00 87.88 231 LEU A C 1
ATOM 1880 O O . LEU A 1 231 ? -4.235 -11.021 5.482 1.00 87.88 231 LEU A O 1
ATOM 1884 N N . GLN A 1 232 ? -4.908 -10.711 7.608 1.00 87.38 232 GLN A N 1
ATOM 1885 C CA . GLN A 1 232 ? -6.135 -11.496 7.471 1.00 87.38 232 GLN A CA 1
ATOM 1886 C C . GLN A 1 232 ? -7.098 -10.847 6.473 1.00 87.38 232 GLN A C 1
ATOM 1888 O O . GLN A 1 232 ? -7.525 -11.518 5.539 1.00 87.38 232 GLN A O 1
ATOM 1893 N N . GLU A 1 233 ? -7.384 -9.550 6.614 1.00 88.38 233 GLU A N 1
ATOM 1894 C CA . GLU A 1 233 ? -8.270 -8.795 5.722 1.00 88.38 233 GLU A CA 1
ATOM 1895 C C . GLU A 1 233 ? -7.792 -8.899 4.269 1.00 88.38 233 GLU A C 1
ATOM 1897 O O . GLU A 1 233 ? -8.574 -9.246 3.379 1.00 88.38 233 GLU A O 1
ATOM 1902 N N . LEU A 1 234 ? -6.497 -8.671 4.021 1.00 93.31 234 LEU A N 1
ATOM 1903 C CA . LEU A 1 234 ? -5.919 -8.818 2.687 1.00 93.31 234 LEU A CA 1
ATOM 1904 C C . LEU A 1 234 ? -6.075 -10.254 2.164 1.00 93.31 234 LEU A C 1
ATOM 1906 O O . LEU A 1 234 ? -6.494 -10.457 1.023 1.00 93.31 234 LEU A O 1
ATOM 1910 N N . SER A 1 235 ? -5.779 -11.252 3.001 1.00 92.56 235 SER A N 1
ATOM 1911 C CA . SER A 1 235 ? -5.878 -12.674 2.649 1.00 92.56 235 SER A CA 1
ATOM 1912 C C . SER A 1 235 ? -7.309 -13.084 2.294 1.00 92.56 235 SER A C 1
ATOM 1914 O O . SER A 1 235 ? -7.518 -13.799 1.313 1.00 92.56 235 SER A O 1
ATOM 1916 N N . GLU A 1 236 ? -8.298 -12.613 3.052 1.00 92.56 236 GLU A N 1
ATOM 1917 C CA . GLU A 1 236 ? -9.722 -12.859 2.815 1.00 92.56 236 GLU A CA 1
ATOM 1918 C C . GLU A 1 236 ? -10.189 -12.202 1.517 1.00 92.56 236 GLU A C 1
ATOM 1920 O O . GLU A 1 236 ? -10.808 -12.869 0.687 1.00 92.56 236 GLU A O 1
ATOM 1925 N N . ILE A 1 237 ? -9.812 -10.938 1.269 1.00 93.19 237 ILE A N 1
ATOM 1926 C CA . ILE A 1 237 ? -10.112 -10.262 -0.002 1.00 93.19 237 ILE A CA 1
ATOM 1927 C C . ILE A 1 237 ? -9.548 -11.066 -1.178 1.00 93.19 237 ILE A C 1
ATOM 1929 O O . ILE A 1 237 ? -10.246 -11.273 -2.174 1.00 93.19 237 ILE A O 1
ATOM 1933 N N . ILE A 1 238 ? -8.304 -11.539 -1.074 1.00 93.38 238 ILE A N 1
ATOM 1934 C CA . ILE A 1 238 ? -7.659 -12.325 -2.127 1.00 93.38 238 ILE A CA 1
ATOM 1935 C C . ILE A 1 238 ? -8.375 -13.666 -2.330 1.00 93.38 238 ILE A C 1
ATOM 1937 O O . ILE A 1 238 ? -8.667 -14.034 -3.472 1.00 93.38 238 ILE A O 1
ATOM 1941 N N . ARG A 1 239 ? -8.673 -14.391 -1.244 1.00 92.56 239 ARG A N 1
ATOM 1942 C CA . ARG A 1 239 ? -9.341 -15.701 -1.279 1.00 92.56 239 ARG A CA 1
ATOM 1943 C C . ARG A 1 239 ? -10.724 -15.591 -1.909 1.00 92.56 239 ARG A C 1
ATOM 1945 O O . ARG A 1 239 ? -10.997 -16.285 -2.887 1.00 92.56 239 ARG A O 1
ATOM 1952 N N . ASP A 1 240 ? -11.561 -14.705 -1.381 1.00 91.19 240 ASP A N 1
ATOM 1953 C CA . ASP A 1 240 ? -12.981 -14.613 -1.731 1.00 91.19 240 ASP A CA 1
ATOM 1954 C C . ASP A 1 240 ? -13.185 -14.152 -3.180 1.00 91.19 240 ASP A C 1
ATOM 1956 O O . ASP A 1 240 ? -14.184 -14.480 -3.817 1.00 91.19 240 ASP A O 1
ATOM 1960 N N . ASN A 1 241 ? -12.202 -13.433 -3.731 1.00 90.69 241 ASN A N 1
ATOM 1961 C CA . ASN A 1 241 ? -12.238 -12.917 -5.098 1.00 90.69 241 ASN A CA 1
ATOM 1962 C C . ASN A 1 241 ? -11.345 -13.700 -6.073 1.00 90.69 241 ASN A C 1
ATOM 1964 O O . ASN A 1 241 ? -11.214 -13.301 -7.235 1.00 90.69 241 ASN A O 1
ATOM 1968 N N . TYR A 1 242 ? -10.755 -14.817 -5.629 1.00 89.88 242 TYR A N 1
ATOM 1969 C CA . TYR A 1 242 ? -9.855 -15.666 -6.415 1.00 89.88 242 TYR A CA 1
ATOM 1970 C C . TYR A 1 242 ? -8.718 -14.875 -7.069 1.00 89.88 242 TYR A C 1
ATOM 1972 O O . TYR A 1 242 ? -8.456 -15.025 -8.264 1.00 89.88 242 TYR A O 1
ATOM 1980 N N . ILE A 1 243 ? -8.059 -14.013 -6.300 1.00 91.75 243 ILE A N 1
ATOM 1981 C CA . ILE A 1 243 ? -6.995 -13.132 -6.780 1.00 91.75 243 ILE A CA 1
ATOM 1982 C C . ILE A 1 243 ? -5.613 -13.770 -6.577 1.00 91.75 243 ILE A C 1
ATOM 1984 O O . ILE A 1 243 ? -5.417 -14.627 -5.714 1.00 91.75 243 ILE A O 1
ATOM 1988 N N . VAL A 1 244 ? -4.660 -13.354 -7.406 1.00 92.56 244 VAL A N 1
ATOM 1989 C CA . VAL A 1 244 ? -3.218 -13.479 -7.197 1.00 92.56 244 VAL A CA 1
ATOM 1990 C C . VAL A 1 244 ? -2.623 -12.083 -7.299 1.00 92.56 244 VAL A C 1
ATOM 1992 O O . VAL A 1 244 ? -2.868 -11.373 -8.284 1.00 92.56 244 VAL A O 1
ATOM 1995 N N . LEU A 1 245 ? -1.867 -11.701 -6.275 1.00 93.56 245 LEU A N 1
ATOM 1996 C CA . LEU A 1 245 ? -1.030 -10.510 -6.302 1.00 93.56 245 LEU A CA 1
ATOM 1997 C C . LEU A 1 245 ? 0.367 -10.919 -6.740 1.00 93.56 245 LEU A C 1
ATOM 1999 O O . LEU A 1 245 ? 0.933 -11.834 -6.153 1.00 93.56 245 LEU A O 1
ATOM 2003 N N . THR A 1 246 ? 0.926 -10.239 -7.730 1.00 92.81 246 THR A N 1
ATOM 2004 C CA . THR A 1 246 ? 2.334 -10.385 -8.104 1.00 92.81 246 THR A CA 1
ATOM 2005 C C . THR A 1 246 ? 3.016 -9.058 -7.841 1.00 92.81 246 THR A C 1
ATOM 2007 O O . THR A 1 246 ? 2.623 -8.039 -8.408 1.00 92.81 246 THR A O 1
ATOM 2010 N N . LEU A 1 247 ? 4.011 -9.065 -6.965 1.00 92.56 247 LEU A N 1
ATOM 2011 C CA . LEU A 1 247 ? 4.833 -7.906 -6.681 1.00 92.56 247 LEU A CA 1
ATOM 2012 C C . LEU A 1 247 ? 6.178 -8.069 -7.384 1.00 92.56 247 LEU A C 1
ATOM 2014 O O . LEU A 1 247 ? 6.963 -8.954 -7.044 1.00 92.56 247 LEU A O 1
ATOM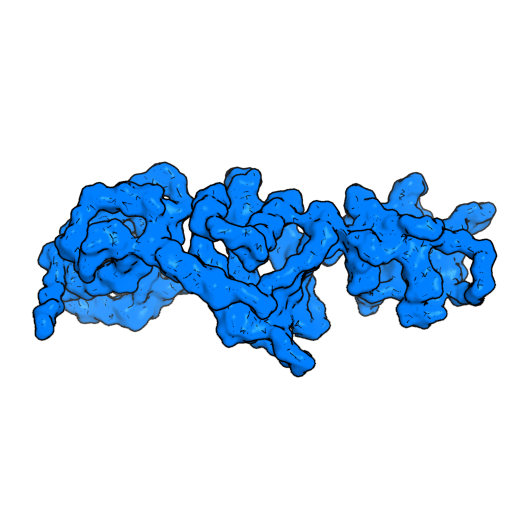 2018 N N . SER A 1 248 ? 6.428 -7.204 -8.359 1.00 91.06 248 SER A N 1
ATOM 2019 C CA . SER A 1 248 ? 7.645 -7.212 -9.162 1.00 91.06 248 SER A CA 1
ATOM 2020 C C . SER A 1 248 ? 8.501 -5.994 -8.820 1.00 91.06 248 SER A C 1
ATOM 2022 O O . SER A 1 248 ? 7.990 -4.874 -8.836 1.00 91.06 248 SER A O 1
ATOM 2024 N N . PRO A 1 249 ? 9.794 -6.162 -8.530 1.00 91.62 249 PRO A N 1
ATOM 2025 C CA . PRO A 1 249 ? 10.684 -5.037 -8.278 1.00 91.62 249 PRO A CA 1
ATOM 2026 C C . PRO A 1 249 ? 11.092 -4.341 -9.580 1.00 91.62 249 PRO A C 1
ATOM 2028 O O . PRO A 1 249 ? 11.006 -4.928 -10.667 1.00 91.62 249 PRO A O 1
ATOM 2031 N N . LYS A 1 250 ? 11.582 -3.103 -9.465 1.00 90.19 250 LYS A N 1
ATOM 2032 C CA . LYS A 1 250 ? 12.237 -2.405 -10.579 1.00 90.19 250 LYS A CA 1
ATOM 2033 C C . LYS A 1 250 ? 13.611 -2.976 -10.905 1.00 90.19 250 LYS A C 1
ATOM 2035 O O . LYS A 1 250 ? 13.930 -3.186 -12.075 1.00 90.19 250 LYS A O 1
ATOM 2040 N N . THR A 1 251 ? 14.399 -3.237 -9.871 1.00 89.31 251 THR A N 1
ATOM 2041 C CA . THR A 1 251 ? 15.752 -3.794 -9.968 1.00 89.31 251 THR A CA 1
ATOM 2042 C C . THR A 1 251 ? 15.922 -4.927 -8.960 1.00 89.31 251 THR A C 1
ATOM 2044 O O . THR A 1 251 ? 15.156 -5.037 -8.001 1.00 89.31 251 THR A O 1
ATOM 2047 N N . SER A 1 252 ? 16.942 -5.756 -9.161 1.00 83.69 252 SER A N 1
ATOM 2048 C CA . SER A 1 252 ? 17.311 -6.844 -8.248 1.00 83.69 252 SER A CA 1
ATOM 2049 C C . SER A 1 252 ? 17.701 -6.360 -6.841 1.00 83.69 252 SER A C 1
ATOM 2051 O O . SER A 1 252 ? 17.624 -7.136 -5.892 1.00 83.69 252 SER A O 1
ATOM 2053 N N . GLU A 1 253 ? 18.045 -5.077 -6.669 1.00 80.81 253 GLU A N 1
ATOM 2054 C CA . GLU A 1 253 ? 18.297 -4.467 -5.352 1.00 80.81 253 GLU A CA 1
ATOM 2055 C C . GLU A 1 253 ? 17.044 -4.377 -4.480 1.00 80.81 253 GLU A C 1
ATOM 2057 O O . GLU A 1 253 ? 17.133 -4.417 -3.252 1.00 80.81 253 GLU A O 1
ATOM 2062 N N . PHE A 1 254 ? 15.871 -4.209 -5.099 1.00 79.44 254 PHE A N 1
ATOM 2063 C CA . PHE A 1 254 ? 14.623 -4.090 -4.350 1.00 79.44 254 PHE A CA 1
ATOM 2064 C C . PHE A 1 254 ? 14.131 -5.449 -3.862 1.00 79.44 254 PHE A C 1
ATOM 2066 O O . PHE A 1 254 ? 13.676 -5.578 -2.727 1.00 79.44 254 PHE A O 1
ATOM 2073 N N . LEU A 1 255 ? 14.182 -6.441 -4.746 1.00 82.62 255 LEU A N 1
ATOM 2074 C CA . LEU A 1 255 ? 13.799 -7.822 -4.495 1.00 82.62 255 LEU A CA 1
ATOM 2075 C C . LEU A 1 255 ? 14.497 -8.681 -5.559 1.00 82.62 255 LEU A C 1
ATOM 2077 O O . LEU A 1 255 ? 14.523 -8.307 -6.730 1.00 82.62 255 LEU A O 1
ATOM 2081 N N . ALA A 1 256 ? 15.055 -9.829 -5.175 1.00 80.81 256 ALA A N 1
ATOM 2082 C CA . ALA A 1 256 ? 15.795 -10.666 -6.124 1.00 80.81 256 ALA A CA 1
ATOM 2083 C C . ALA A 1 256 ? 14.890 -11.249 -7.227 1.00 80.81 256 ALA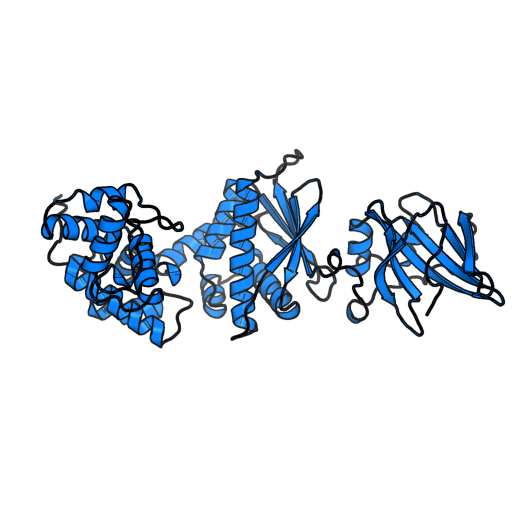 A C 1
ATOM 2085 O O . ALA A 1 256 ? 15.265 -11.291 -8.393 1.00 80.81 256 ALA A O 1
ATOM 2086 N N . GLU A 1 257 ? 13.685 -11.678 -6.851 1.00 82.94 257 GLU A N 1
ATOM 2087 C CA . GLU A 1 257 ? 12.728 -12.367 -7.721 1.00 82.94 257 GLU A CA 1
ATOM 2088 C C . GLU A 1 257 ? 11.308 -11.880 -7.408 1.00 82.94 257 GLU A C 1
ATOM 2090 O O . GLU A 1 257 ? 10.989 -11.707 -6.227 1.00 82.94 257 GLU A O 1
ATOM 2095 N N . PRO A 1 258 ? 10.425 -11.702 -8.409 1.00 88.44 258 PRO A N 1
ATOM 2096 C CA . PRO A 1 258 ? 9.027 -11.372 -8.166 1.00 88.44 258 PRO A CA 1
ATOM 2097 C C . PRO A 1 258 ? 8.369 -12.319 -7.156 1.00 88.44 258 PRO A C 1
ATOM 2099 O O . PRO A 1 258 ? 8.565 -13.534 -7.185 1.00 88.44 258 PRO A O 1
ATOM 2102 N N . PHE A 1 259 ? 7.550 -11.756 -6.274 1.00 88.69 259 PHE A N 1
ATOM 2103 C CA . PHE A 1 259 ? 6.843 -12.506 -5.243 1.00 88.69 259 PHE A CA 1
ATOM 2104 C C . PHE A 1 259 ? 5.346 -12.587 -5.564 1.00 88.69 259 PHE A C 1
ATOM 2106 O O . PHE A 1 259 ? 4.727 -11.589 -5.934 1.00 88.69 259 PHE A O 1
ATOM 2113 N N . GLU A 1 260 ? 4.748 -13.771 -5.407 1.00 91.31 260 GLU A N 1
ATOM 2114 C CA . GLU A 1 260 ? 3.321 -13.993 -5.641 1.00 91.31 260 GLU A CA 1
ATOM 2115 C C . GLU A 1 260 ? 2.563 -14.348 -4.361 1.00 91.31 260 GLU A C 1
ATOM 2117 O O . GLU A 1 260 ? 2.831 -15.362 -3.718 1.00 91.31 260 GLU A O 1
ATOM 2122 N N . PHE A 1 261 ? 1.529 -13.568 -4.051 1.00 91.81 261 PHE A N 1
ATOM 2123 C CA . PHE A 1 261 ? 0.628 -13.824 -2.940 1.00 91.81 261 PHE A CA 1
ATOM 2124 C C . PHE A 1 261 ? -0.722 -14.346 -3.429 1.00 91.81 261 PHE A C 1
ATOM 2126 O O . PHE A 1 261 ? -1.372 -13.768 -4.303 1.00 91.81 261 PHE A O 1
ATOM 2133 N N . GLY A 1 262 ? -1.170 -15.440 -2.818 1.00 87.12 262 GLY A N 1
ATOM 2134 C CA . GLY A 1 262 ? -2.528 -15.936 -2.959 1.00 87.12 262 GLY A CA 1
ATOM 2135 C C . GLY A 1 262 ? -2.672 -17.213 -3.768 1.00 87.12 262 GLY A C 1
ATOM 2136 O O . GLY A 1 262 ? -3.778 -17.736 -3.816 1.00 87.12 262 GLY A O 1
ATOM 2137 N N . ARG A 1 263 ? -1.614 -17.775 -4.372 1.00 82.75 263 ARG A N 1
ATOM 2138 C CA . ARG A 1 263 ? -1.724 -19.024 -5.158 1.00 82.75 263 ARG A CA 1
ATOM 2139 C C . ARG A 1 263 ? -2.152 -20.233 -4.321 1.00 82.75 263 ARG A C 1
ATOM 2141 O O . ARG A 1 263 ? -3.086 -20.933 -4.715 1.00 82.75 263 ARG A O 1
ATOM 2148 N N . SER A 1 264 ? -1.532 -20.423 -3.164 1.00 81.88 264 SER A N 1
ATOM 2149 C CA . SER A 1 264 ? -1.749 -21.529 -2.222 1.00 81.88 264 SER A CA 1
ATOM 2150 C C . SER A 1 264 ? -1.653 -21.024 -0.777 1.00 81.88 264 SER A C 1
ATOM 2152 O O . SER A 1 264 ? -1.312 -19.866 -0.559 1.00 81.88 264 SER A O 1
ATOM 2154 N N . GLY A 1 265 ? -1.999 -21.859 0.207 1.00 82.12 265 GLY A N 1
ATOM 2155 C CA . GLY A 1 265 ? -1.777 -21.568 1.634 1.00 82.12 265 GLY A CA 1
ATOM 2156 C C . GLY A 1 265 ? -2.698 -20.521 2.280 1.00 82.12 265 GLY A C 1
ATOM 2157 O O . GLY A 1 265 ? -2.654 -20.359 3.492 1.00 82.12 265 GLY A O 1
ATOM 2158 N N . LEU A 1 266 ? -3.572 -19.843 1.520 1.00 86.94 266 LEU A N 1
ATOM 2159 C CA . LEU A 1 266 ? -4.456 -18.799 2.069 1.00 86.94 266 LEU A CA 1
ATOM 2160 C C . LEU A 1 266 ? -5.392 -19.300 3.174 1.00 86.94 266 LEU A C 1
ATOM 2162 O O . LEU A 1 266 ? -5.629 -18.574 4.129 1.00 86.94 266 LEU A O 1
ATOM 2166 N N . ASN A 1 267 ? -5.949 -20.506 3.045 1.00 86.38 267 ASN A N 1
ATOM 2167 C CA . ASN A 1 267 ? -6.898 -21.016 4.038 1.00 86.38 267 ASN A CA 1
ATOM 2168 C C . ASN A 1 267 ? -6.210 -21.283 5.381 1.00 86.38 267 ASN A C 1
ATOM 2170 O O . ASN A 1 267 ? -6.714 -20.844 6.410 1.00 86.38 267 ASN A O 1
ATOM 2174 N N . ASP A 1 268 ? -5.044 -21.930 5.356 1.00 86.19 268 ASP A N 1
ATOM 2175 C CA . ASP A 1 268 ? -4.256 -22.218 6.559 1.00 86.19 268 ASP A CA 1
ATOM 2176 C C . ASP A 1 268 ? -3.745 -20.921 7.201 1.00 86.19 268 ASP A C 1
ATOM 2178 O O . ASP A 1 268 ? -3.818 -20.756 8.420 1.00 86.19 268 ASP A O 1
ATOM 2182 N N . LEU A 1 269 ? -3.315 -19.957 6.374 1.00 87.94 269 LEU A N 1
ATOM 2183 C CA . LEU A 1 269 ? -2.926 -18.620 6.817 1.00 87.94 269 LEU A CA 1
ATOM 2184 C C . LEU A 1 269 ? -4.089 -17.906 7.521 1.00 87.94 269 LEU A C 1
ATOM 2186 O O . LEU A 1 269 ? -3.932 -17.457 8.653 1.00 87.94 269 LEU A O 1
ATOM 2190 N N . ILE A 1 270 ? -5.267 -17.837 6.890 1.00 88.44 270 ILE A N 1
ATOM 2191 C CA . ILE A 1 270 ? -6.454 -17.179 7.462 1.00 88.44 270 ILE A CA 1
ATOM 2192 C C . ILE A 1 270 ? -6.892 -17.868 8.754 1.00 88.44 270 ILE A C 1
ATOM 2194 O O . ILE A 1 270 ? -7.202 -17.181 9.721 1.00 88.44 270 ILE A O 1
ATOM 2198 N N . GLN A 1 271 ? -6.889 -19.202 8.804 1.00 84.50 271 GLN A N 1
ATOM 2199 C CA . GLN A 1 271 ? -7.273 -19.935 10.010 1.00 84.50 271 GLN A CA 1
ATOM 2200 C C . GLN A 1 271 ? -6.304 -19.673 11.167 1.00 84.50 271 GLN A C 1
ATOM 2202 O O . GLN A 1 271 ? -6.738 -19.478 12.302 1.00 84.50 271 GLN A O 1
ATOM 2207 N N . THR A 1 272 ? -5.001 -19.637 10.880 1.00 83.19 272 THR A N 1
ATOM 2208 C CA . THR A 1 272 ? -3.974 -19.312 11.877 1.00 83.19 272 THR A CA 1
ATOM 2209 C C . THR A 1 272 ? -4.170 -17.890 12.397 1.00 83.19 272 THR A C 1
ATOM 2211 O O . THR A 1 272 ? -4.257 -17.688 13.603 1.00 83.19 272 THR A O 1
ATOM 2214 N N . LEU A 1 273 ? -4.338 -16.917 11.494 1.00 84.19 273 LEU A N 1
ATOM 2215 C CA . LEU A 1 273 ? -4.572 -15.515 11.847 1.00 84.19 273 LEU A CA 1
ATOM 2216 C C . LEU A 1 273 ? -5.861 -15.319 12.656 1.00 84.19 273 LEU A C 1
ATOM 2218 O O . LEU A 1 273 ? -5.854 -14.568 13.627 1.00 84.19 273 LEU A O 1
ATOM 2222 N N . ALA A 1 274 ? -6.943 -16.016 12.300 1.00 78.81 274 ALA A N 1
ATOM 2223 C CA . ALA A 1 274 ? -8.214 -15.950 13.015 1.00 78.81 274 ALA A CA 1
ATOM 2224 C C . ALA A 1 274 ? -8.082 -16.441 14.465 1.00 78.81 274 ALA A C 1
ATOM 2226 O O . ALA A 1 274 ? -8.622 -15.815 15.376 1.00 78.81 274 ALA A O 1
ATOM 2227 N N . ASN A 1 275 ? -7.321 -17.518 14.689 1.00 74.25 275 ASN A N 1
ATOM 2228 C CA . ASN A 1 275 ? -7.049 -18.031 16.032 1.00 74.25 275 ASN A CA 1
ATOM 2229 C C . ASN A 1 275 ? -6.214 -17.040 16.856 1.00 74.25 275 ASN A C 1
ATOM 2231 O O . ASN A 1 275 ? -6.522 -16.805 18.024 1.00 74.25 275 ASN A O 1
ATOM 2235 N N . SER A 1 276 ? -5.208 -16.403 16.249 1.00 68.69 276 SER A N 1
ATOM 2236 C CA . SER A 1 276 ? -4.426 -15.356 16.915 1.00 68.69 276 SER A CA 1
ATOM 2237 C C . SER A 1 276 ? -5.299 -14.140 17.259 1.00 68.69 276 SER A C 1
ATOM 2239 O O . SER A 1 276 ? -5.213 -13.585 18.357 1.00 68.69 276 SER A O 1
ATOM 2241 N N . ASN A 1 277 ? -6.195 -13.750 16.351 1.00 65.44 277 ASN A N 1
ATOM 2242 C CA . ASN A 1 277 ? -7.062 -12.578 16.480 1.00 65.44 277 ASN A CA 1
ATOM 2243 C C . ASN A 1 277 ? -8.116 -12.669 17.588 1.00 65.44 277 ASN A C 1
ATOM 2245 O O . ASN A 1 277 ? -8.621 -11.630 18.010 1.00 65.44 277 ASN A O 1
ATOM 2249 N N . LEU A 1 278 ? -8.369 -13.854 18.156 1.00 62.56 278 LEU A N 1
ATOM 2250 C CA . LEU A 1 278 ? -9.197 -13.998 19.363 1.00 62.56 278 LEU A CA 1
ATOM 2251 C C . LEU A 1 278 ? -8.708 -13.109 20.518 1.00 62.56 278 LEU A C 1
ATOM 2253 O O . LEU A 1 278 ? -9.504 -12.637 21.327 1.00 62.56 278 LEU A O 1
ATOM 2257 N N . THR A 1 279 ? -7.399 -12.853 20.577 1.00 62.44 279 THR A N 1
ATOM 2258 C CA . THR A 1 279 ? -6.763 -12.108 21.671 1.00 62.44 279 THR A CA 1
ATOM 2259 C C . THR A 1 279 ? -6.102 -10.808 21.242 1.00 62.44 279 THR A C 1
ATOM 2261 O O . THR A 1 279 ? -5.630 -10.083 22.110 1.00 62.44 279 THR A O 1
ATOM 2264 N N . PHE A 1 280 ? -6.071 -10.468 19.952 1.00 71.19 280 PHE A N 1
ATOM 2265 C CA . PHE A 1 280 ? -5.479 -9.212 19.486 1.00 71.19 280 PHE A CA 1
ATOM 2266 C C . PHE A 1 280 ? -6.553 -8.209 19.066 1.00 71.19 280 PHE A C 1
ATOM 2268 O O . PHE A 1 280 ? -7.635 -8.590 18.629 1.00 71.19 280 PHE A O 1
ATOM 2275 N N . VAL A 1 281 ? -6.257 -6.914 19.208 1.00 74.31 281 VAL A N 1
ATOM 2276 C CA . VAL A 1 281 ? -7.116 -5.815 18.747 1.00 74.31 281 VAL A CA 1
ATOM 2277 C C . VAL A 1 281 ? -6.256 -4.697 18.155 1.00 74.31 281 VAL A C 1
ATOM 2279 O O . VAL A 1 281 ? -5.311 -4.221 18.794 1.00 74.31 281 VAL A O 1
ATOM 2282 N N . ASP A 1 282 ? -6.604 -4.242 16.949 1.00 73.00 282 ASP A N 1
ATOM 2283 C CA . ASP A 1 282 ? -5.984 -3.078 16.309 1.00 73.00 282 ASP A CA 1
ATOM 2284 C C . ASP A 1 282 ? -6.169 -1.829 17.182 1.00 73.00 282 ASP A C 1
ATOM 2286 O O . ASP A 1 282 ? -7.254 -1.559 17.713 1.00 73.00 282 ASP A O 1
ATOM 2290 N N . SER A 1 283 ? -5.119 -1.012 17.314 1.00 77.81 283 SER A N 1
ATOM 2291 C CA . SER A 1 283 ? -5.223 0.194 18.128 1.00 77.81 283 SER A CA 1
ATOM 2292 C C . SER A 1 283 ? -6.382 1.088 17.679 1.00 77.81 283 SER A C 1
ATOM 2294 O O . SER A 1 283 ? -7.164 1.509 18.518 1.00 77.81 283 SER A O 1
ATOM 2296 N N . SER A 1 284 ? -6.592 1.371 16.398 1.00 75.56 284 SER A N 1
ATOM 2297 C CA . SER A 1 284 ? -7.683 2.239 15.924 1.00 75.56 284 SER A CA 1
ATOM 2298 C C . SER A 1 284 ? -9.084 1.808 16.384 1.00 75.56 284 SER A C 1
ATOM 2300 O O . SER A 1 284 ? -9.981 2.650 16.426 1.00 75.56 284 SER A O 1
ATOM 2302 N N . LYS A 1 285 ? -9.259 0.548 16.803 1.00 84.31 285 LYS A N 1
ATOM 2303 C CA . LYS A 1 285 ? -10.505 -0.007 17.351 1.00 84.31 285 LYS A CA 1
ATOM 2304 C C . LYS A 1 285 ? -10.684 0.217 18.852 1.00 84.31 285 LYS A C 1
ATOM 2306 O O . LYS A 1 285 ? -11.759 -0.041 19.381 1.00 84.31 285 LYS A O 1
ATOM 2311 N N . ILE A 1 286 ? -9.669 0.732 19.545 1.00 89.75 286 ILE A N 1
ATOM 2312 C CA . ILE A 1 286 ? -9.751 1.088 20.962 1.00 89.75 286 ILE A CA 1
ATOM 2313 C C . ILE A 1 286 ? -10.079 2.582 21.120 1.00 89.75 286 ILE A C 1
ATOM 2315 O O . ILE A 1 286 ? -9.275 3.437 20.717 1.00 89.75 286 ILE A O 1
ATOM 2319 N N . PRO A 1 287 ? -11.203 2.930 21.770 1.00 91.94 287 PRO A N 1
ATOM 2320 C CA . PRO A 1 287 ? -11.603 4.313 21.979 1.00 91.94 287 PRO A CA 1
ATOM 2321 C C . PRO A 1 287 ? -10.637 5.055 22.911 1.00 91.94 287 PRO A C 1
ATOM 2323 O O . PRO A 1 287 ? -9.979 4.477 23.777 1.00 91.94 287 PRO A O 1
ATOM 2326 N N . GLN A 1 288 ? -10.581 6.379 22.755 1.00 90.50 288 GLN A N 1
ATOM 2327 C CA . GLN A 1 288 ? -9.785 7.260 23.618 1.00 90.50 288 GLN A CA 1
ATOM 2328 C C . GLN A 1 288 ? -10.636 8.250 24.437 1.00 90.50 288 GLN A C 1
ATOM 2330 O O . GLN A 1 288 ? -10.132 8.841 25.393 1.00 90.50 288 GLN A O 1
ATOM 2335 N N . ALA A 1 289 ? -11.901 8.464 24.065 1.00 92.25 289 ALA A N 1
ATOM 2336 C CA . ALA A 1 289 ? -12.821 9.308 24.821 1.00 92.25 289 ALA A CA 1
ATOM 2337 C C . ALA A 1 289 ? -13.494 8.487 25.927 1.00 92.25 289 ALA A C 1
ATOM 2339 O O . ALA A 1 289 ? -14.218 7.541 25.643 1.00 92.25 289 ALA A O 1
ATOM 2340 N N . ASN A 1 290 ? -13.284 8.859 27.189 1.00 91.50 290 ASN A N 1
ATOM 2341 C CA . ASN A 1 290 ? -13.757 8.098 28.350 1.00 91.50 290 ASN A CA 1
ATOM 2342 C C . ASN A 1 290 ? -15.155 8.480 28.854 1.00 91.50 290 ASN A C 1
ATOM 2344 O O . ASN A 1 290 ? -15.597 7.918 29.846 1.00 91.50 290 ASN A O 1
ATOM 2348 N N . ASN A 1 291 ? -15.854 9.409 28.199 1.00 94.56 291 ASN A N 1
ATOM 2349 C CA . ASN A 1 291 ? -17.168 9.880 28.634 1.00 94.56 291 ASN A CA 1
ATOM 2350 C C . ASN A 1 291 ? -18.254 9.461 27.630 1.00 94.56 291 ASN A C 1
ATOM 2352 O O . ASN A 1 291 ? -18.393 10.071 26.569 1.00 94.56 291 ASN A O 1
ATOM 2356 N N . LEU A 1 292 ? -19.032 8.434 27.983 1.00 96.12 292 LEU A N 1
ATOM 2357 C CA . LEU A 1 292 ? -20.121 7.913 27.146 1.00 96.12 292 LEU A CA 1
ATOM 2358 C C . LEU A 1 292 ? -21.268 8.916 26.960 1.00 96.12 292 LEU A C 1
ATOM 2360 O O . LEU A 1 292 ? -21.868 8.967 25.889 1.00 96.12 292 LEU A O 1
ATOM 2364 N N . GLN A 1 293 ? -21.541 9.764 27.955 1.00 95.25 293 GLN A N 1
ATOM 2365 C CA . GLN A 1 293 ? -22.583 10.787 27.852 1.00 95.25 293 GLN A CA 1
ATOM 2366 C C . GLN A 1 293 ? -22.267 11.798 26.741 1.00 95.25 293 GLN A C 1
ATOM 2368 O O . GLN A 1 293 ? -23.147 12.137 25.954 1.00 95.25 293 GLN A O 1
ATOM 2373 N N . ARG A 1 294 ? -21.004 12.221 26.618 1.00 95.06 294 ARG A N 1
ATOM 2374 C CA . ARG A 1 294 ? -20.568 13.102 25.522 1.00 95.06 294 ARG A CA 1
ATOM 2375 C C . ARG A 1 294 ? -20.634 12.413 24.164 1.00 95.06 294 ARG A C 1
ATOM 2377 O O . ARG A 1 294 ? -20.971 13.051 23.175 1.00 95.06 294 ARG A O 1
ATOM 2384 N N . VAL A 1 295 ? -20.354 11.109 24.101 1.00 96.06 295 VAL A N 1
ATOM 2385 C CA . VAL A 1 295 ? -20.553 10.331 22.865 1.00 96.06 295 VAL A CA 1
ATOM 2386 C C . VAL A 1 295 ? -22.029 10.368 22.451 1.00 96.06 295 VAL A C 1
ATOM 2388 O O . VAL A 1 295 ? -22.327 10.652 21.295 1.00 96.06 295 VAL A O 1
ATOM 2391 N N . LEU A 1 296 ? -22.960 10.168 23.388 1.00 96.56 296 LEU A N 1
ATOM 2392 C CA . LEU A 1 296 ? -24.401 10.273 23.121 1.00 96.56 296 LEU A CA 1
ATOM 2393 C C . LEU A 1 296 ? -24.833 11.689 22.707 1.00 96.56 296 LEU A C 1
ATOM 2395 O O . LEU A 1 296 ? -25.713 11.833 21.858 1.00 96.56 296 LEU A O 1
ATOM 2399 N N . GLU A 1 297 ? -24.219 12.731 23.267 1.00 94.81 297 GLU A N 1
ATOM 2400 C CA . GLU A 1 297 ? -24.476 14.125 22.888 1.00 94.81 297 GLU A CA 1
ATOM 2401 C C . GLU A 1 297 ? -24.047 14.413 21.441 1.00 94.81 297 GLU A C 1
ATOM 2403 O O . GLU A 1 297 ? -24.841 14.948 20.663 1.00 94.81 297 GLU A O 1
ATOM 2408 N N . VAL A 1 298 ? -22.843 13.971 21.046 1.00 94.69 298 VAL A N 1
ATOM 2409 C CA . VAL A 1 298 ? -22.360 14.039 19.654 1.00 94.69 298 VAL A CA 1
ATOM 2410 C C . VAL A 1 298 ? -23.353 13.362 18.706 1.00 94.69 298 VAL A C 1
ATOM 2412 O O . VAL A 1 298 ? -23.717 13.933 17.676 1.00 94.69 298 VAL A O 1
ATOM 2415 N N . LEU A 1 299 ? -23.808 12.153 19.051 1.00 95.44 299 LEU A N 1
ATOM 2416 C CA . LEU A 1 299 ? -24.755 11.392 18.232 1.00 95.44 299 LEU A CA 1
ATOM 2417 C C . LEU A 1 299 ? -26.097 12.120 18.096 1.00 95.44 299 LEU A C 1
ATOM 2419 O O . LEU A 1 299 ? -26.602 12.259 16.984 1.00 95.44 299 LEU A O 1
ATOM 2423 N N . SER A 1 300 ? -26.625 12.647 19.203 1.00 93.88 300 SER A N 1
ATOM 2424 C CA . SER A 1 300 ? -27.911 13.357 19.230 1.00 93.88 300 SER A CA 1
ATOM 2425 C C . SER A 1 300 ? -27.874 14.635 18.385 1.00 93.88 300 SER A C 1
ATOM 2427 O O . SER A 1 300 ? -28.818 14.937 17.661 1.00 93.88 300 SER A O 1
ATOM 2429 N N . LYS A 1 301 ? -26.764 15.384 18.422 1.00 93.31 301 LYS A N 1
ATOM 2430 C CA . LYS A 1 301 ? -26.572 16.557 17.556 1.00 93.31 301 LYS A CA 1
ATOM 2431 C C . LYS A 1 301 ? -26.460 16.165 16.081 1.00 93.31 301 LYS A C 1
ATOM 2433 O O . LYS A 1 301 ? -27.034 16.835 15.223 1.00 93.31 301 LYS A O 1
ATOM 2438 N N . LYS A 1 302 ? -25.780 15.051 15.770 1.00 93.31 302 LYS A N 1
ATOM 2439 C CA . LYS A 1 302 ? -25.697 14.534 14.391 1.00 93.31 302 LYS A CA 1
ATOM 2440 C C . LYS A 1 302 ? -27.054 14.103 13.859 1.00 93.31 302 LYS A C 1
ATOM 2442 O O . LYS A 1 302 ? -27.338 14.352 12.692 1.00 93.31 302 LYS A O 1
ATOM 2447 N N . GLU A 1 303 ? -27.870 13.465 14.687 1.00 93.50 303 GLU A N 1
ATOM 2448 C CA . GLU A 1 303 ? -29.210 13.013 14.312 1.00 93.50 303 GLU A CA 1
ATOM 2449 C C . GLU A 1 303 ? -30.106 14.191 13.902 1.00 93.50 303 GLU A C 1
ATOM 2451 O O . GLU A 1 303 ? -30.794 14.118 12.887 1.00 93.50 303 GLU A O 1
ATOM 2456 N N . LYS A 1 304 ? -29.999 15.316 14.617 1.00 92.19 304 LYS A N 1
ATOM 2457 C CA . LYS A 1 304 ? -30.699 16.574 14.312 1.00 92.19 304 LYS A CA 1
ATOM 2458 C C . LYS A 1 304 ? -30.171 17.312 13.075 1.00 92.19 304 LYS A C 1
ATOM 2460 O O . LYS A 1 304 ? -30.702 18.359 12.719 1.00 92.19 304 LYS A O 1
ATOM 2465 N N . GLY A 1 305 ? -29.123 16.798 12.427 1.00 88.69 305 GLY A N 1
ATOM 2466 C CA . GLY A 1 305 ? -28.488 17.441 11.276 1.00 88.69 305 GLY A CA 1
ATOM 2467 C C . GLY A 1 305 ? -27.647 18.671 11.633 1.00 88.69 305 GLY A C 1
ATOM 2468 O O . GLY A 1 305 ? -27.326 19.459 10.747 1.00 88.69 305 GLY A O 1
ATOM 2469 N N . GLU A 1 306 ? -27.275 18.849 12.906 1.00 89.81 306 GLU A N 1
ATOM 2470 C CA . GLU A 1 306 ? -26.464 19.990 13.337 1.00 89.81 306 GLU A CA 1
ATOM 2471 C C . GLU A 1 306 ? -25.028 19.888 12.789 1.00 89.81 306 GLU A C 1
ATOM 2473 O O . GLU A 1 306 ? -24.411 18.812 12.737 1.00 89.81 306 GLU A O 1
ATOM 2478 N N . HIS A 1 307 ? -24.456 21.034 12.407 1.00 86.19 307 HIS A N 1
ATOM 2479 C CA . HIS A 1 307 ? -23.022 21.128 12.163 1.00 86.19 307 HIS A CA 1
ATOM 2480 C C . HIS A 1 307 ? -22.297 21.101 13.511 1.00 86.19 307 HIS A C 1
ATOM 2482 O O . HIS A 1 307 ? -22.467 21.997 14.330 1.00 86.19 307 HIS A O 1
ATOM 2488 N N . ILE A 1 308 ? -21.522 20.045 13.755 1.00 88.06 308 ILE A N 1
ATOM 2489 C CA . ILE A 1 308 ? -20.861 19.835 15.044 1.00 88.06 308 ILE A CA 1
ATOM 2490 C C . ILE A 1 308 ? -19.437 20.358 14.970 1.00 88.06 308 ILE A C 1
ATOM 2492 O O . ILE A 1 308 ? -18.607 19.778 14.267 1.00 88.06 308 ILE A O 1
ATOM 2496 N N . THR A 1 309 ? -19.162 21.388 15.759 1.00 89.94 309 THR A N 1
ATOM 2497 C CA . THR A 1 309 ? -17.812 21.820 16.120 1.00 89.94 309 THR A CA 1
ATOM 2498 C C . THR A 1 309 ? -17.574 21.563 17.609 1.00 89.94 309 THR A C 1
ATOM 2500 O O . THR A 1 309 ? -18.499 21.208 18.348 1.00 89.94 309 THR A O 1
ATOM 2503 N N . TYR A 1 310 ? -16.323 21.660 18.063 1.00 89.44 310 TYR A N 1
ATOM 2504 C CA . TYR A 1 310 ? -15.982 21.325 19.448 1.00 89.44 310 TYR A CA 1
ATOM 2505 C C . TYR A 1 310 ? -16.595 22.303 20.460 1.00 89.44 310 TYR A C 1
ATOM 2507 O O . TYR A 1 310 ? -16.868 21.904 21.585 1.00 89.44 310 TYR A O 1
ATOM 2515 N N . GLU A 1 311 ? -16.867 23.545 20.053 1.00 89.56 311 GLU A N 1
ATOM 2516 C CA . GLU A 1 311 ? -17.527 24.573 20.864 1.00 89.56 311 GLU A CA 1
ATOM 2517 C C . GLU A 1 311 ? -18.995 24.245 21.160 1.00 89.56 311 GLU A C 1
ATOM 2519 O O . GLU A 1 311 ? -19.578 24.797 22.087 1.00 89.56 311 GLU A O 1
ATOM 2524 N N . CYS A 1 312 ? -19.607 23.352 20.379 1.00 87.12 312 CYS A N 1
ATOM 2525 C CA . CYS A 1 312 ? -21.006 22.980 20.544 1.00 87.12 312 CYS A CA 1
ATOM 2526 C C . CYS A 1 312 ? -21.241 21.912 21.620 1.00 87.12 312 CYS A C 1
ATOM 2528 O O . CYS A 1 312 ? -22.395 21.521 21.793 1.00 87.12 312 CYS A O 1
ATOM 2530 N N . ILE A 1 313 ? -20.192 21.383 22.261 1.00 88.50 313 ILE A N 1
ATOM 2531 C CA . ILE A 1 313 ? -20.284 20.238 23.175 1.00 88.50 313 ILE A CA 1
ATOM 2532 C C . ILE A 1 313 ? -19.578 20.548 24.490 1.00 88.50 313 ILE A C 1
ATOM 2534 O O . ILE A 1 313 ? -18.365 20.773 24.534 1.00 88.50 313 ILE A O 1
ATOM 2538 N N . ASP A 1 314 ? -20.331 20.474 25.583 1.00 87.25 314 ASP A N 1
ATOM 2539 C CA . ASP A 1 314 ? -19.828 20.855 26.895 1.00 87.25 314 ASP A CA 1
ATOM 2540 C C . ASP A 1 314 ? -18.696 19.935 27.384 1.00 87.25 314 ASP A C 1
ATOM 2542 O O . ASP A 1 314 ? -18.792 18.704 27.501 1.00 87.25 314 ASP A O 1
ATOM 2546 N N . GLY A 1 315 ? -17.572 20.564 27.732 1.00 84.94 315 GLY A N 1
ATOM 2547 C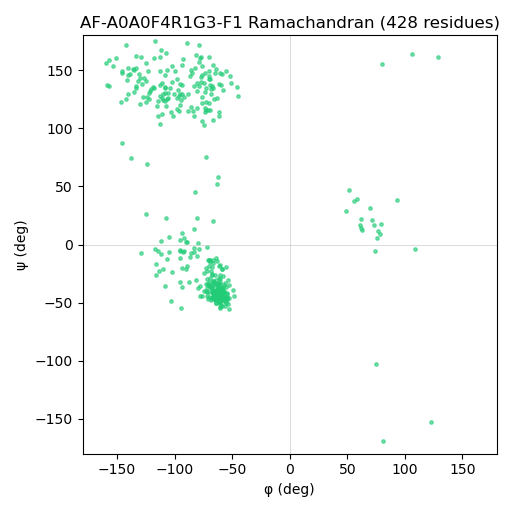 CA . GLY A 1 315 ? -16.371 19.884 28.211 1.00 84.94 315 GLY A CA 1
ATOM 2548 C C . GLY A 1 315 ? -15.503 19.261 27.114 1.00 84.94 315 GLY A C 1
ATOM 2549 O O . GLY A 1 315 ? -14.647 18.431 27.432 1.00 84.94 315 GLY A O 1
ATOM 2550 N N . ILE A 1 316 ? -15.694 19.672 25.857 1.00 90.94 316 ILE A N 1
ATOM 2551 C CA . ILE A 1 316 ? -14.728 19.497 24.770 1.00 90.94 316 ILE A CA 1
ATOM 2552 C C . ILE A 1 316 ? -14.094 20.863 24.474 1.00 90.94 316 ILE A C 1
ATOM 2554 O O . ILE A 1 316 ? -14.784 21.841 24.226 1.00 90.94 316 ILE A O 1
ATOM 2558 N N . SER A 1 317 ? -12.763 20.945 24.509 1.00 90.62 317 SER A N 1
ATOM 2559 C CA . SER A 1 317 ? -12.021 22.206 24.340 1.00 90.62 317 SER A CA 1
ATOM 2560 C C . SER A 1 317 ? -11.211 22.295 23.047 1.00 90.62 317 SER A C 1
ATOM 2562 O O . SER A 1 317 ? -10.467 23.251 22.848 1.00 90.62 317 SER A O 1
ATOM 2564 N N . SER A 1 318 ? -11.284 21.283 22.178 1.00 93.06 318 SER A N 1
ATOM 2565 C CA . SER A 1 318 ? -10.555 21.282 20.905 1.00 93.06 318 SER A CA 1
ATOM 2566 C C . SER A 1 318 ? -11.157 20.318 19.890 1.00 93.06 318 SER A C 1
ATOM 2568 O O . SER A 1 318 ? -11.727 19.290 20.265 1.00 93.06 318 SER A O 1
ATOM 2570 N N . GLN A 1 319 ? -10.916 20.583 18.603 1.00 92.44 319 GLN A N 1
ATOM 2571 C CA . GLN A 1 319 ? -11.308 19.688 17.509 1.00 92.44 319 GLN A CA 1
ATOM 2572 C C . GLN A 1 319 ? -10.765 18.268 17.705 1.00 92.44 319 GLN A C 1
ATOM 2574 O O . GLN A 1 319 ? -11.491 17.291 17.580 1.00 92.44 319 GLN A O 1
ATOM 2579 N N . ARG A 1 320 ? -9.514 18.147 18.155 1.00 90.31 320 ARG A N 1
ATOM 2580 C CA . ARG A 1 320 ? -8.893 16.852 18.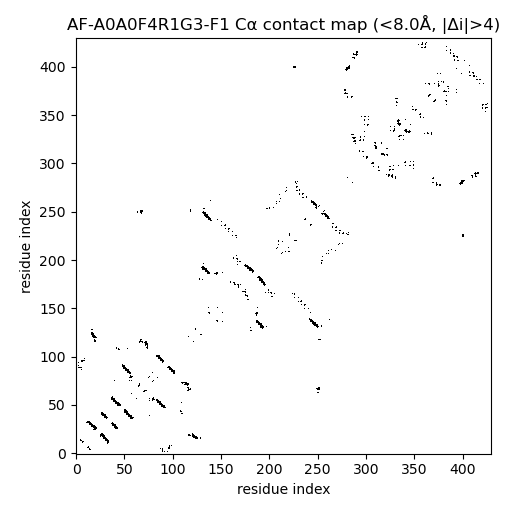452 1.00 90.31 320 ARG A CA 1
ATOM 2581 C C . ARG A 1 320 ? -9.661 16.046 19.506 1.00 90.31 320 ARG A C 1
ATOM 2583 O O . ARG A 1 320 ? -9.709 14.822 19.430 1.00 90.31 320 ARG A O 1
ATOM 2590 N N . GLN A 1 321 ? -10.215 16.705 20.525 1.00 91.81 321 GLN A N 1
ATOM 2591 C CA . GLN A 1 321 ? -11.041 16.020 21.518 1.00 91.81 321 GLN A CA 1
ATOM 2592 C C . GLN A 1 321 ? -12.394 15.610 20.932 1.00 91.81 321 GLN A C 1
ATOM 2594 O O . GLN A 1 321 ? -12.859 14.515 21.244 1.00 91.81 321 GLN A O 1
ATOM 2599 N N . LEU A 1 322 ? -12.996 16.429 20.066 1.00 93.69 322 LEU A N 1
ATOM 2600 C CA . LEU A 1 322 ? -14.202 16.056 19.325 1.00 93.69 322 LEU A CA 1
ATOM 2601 C C . LEU A 1 322 ? -13.954 14.815 18.447 1.00 93.69 322 LEU A C 1
ATOM 2603 O O . LEU A 1 322 ? -14.726 13.859 18.509 1.00 93.69 322 LEU A O 1
ATOM 2607 N N . ASP A 1 323 ? -12.823 14.762 17.742 1.00 92.38 323 ASP A N 1
ATOM 2608 C CA . ASP A 1 323 ? -12.435 13.618 16.904 1.00 92.38 323 ASP A CA 1
ATOM 2609 C C . ASP A 1 323 ? -12.300 12.316 17.714 1.00 92.38 323 ASP A C 1
ATOM 2611 O O . ASP A 1 323 ? -12.636 11.230 17.233 1.00 92.38 323 ASP A O 1
ATOM 2615 N N . TYR A 1 324 ? -11.881 12.398 18.984 1.00 93.56 324 TYR A N 1
ATOM 2616 C CA . TYR A 1 324 ? -11.869 11.235 19.878 1.00 93.56 324 TYR A CA 1
ATOM 2617 C C . TYR A 1 324 ? -13.267 10.713 20.209 1.00 93.56 324 TYR A C 1
ATOM 2619 O O . TYR A 1 324 ? -13.421 9.504 20.387 1.00 93.56 324 TYR A O 1
ATOM 2627 N N . HIS A 1 325 ? -14.278 11.581 20.267 1.00 95.44 325 HIS A N 1
ATOM 2628 C CA . HIS A 1 325 ? -15.661 11.159 20.478 1.00 95.44 325 HIS A CA 1
ATOM 2629 C C . HIS A 1 325 ? -16.278 10.594 19.192 1.00 95.44 325 HIS A C 1
ATOM 2631 O O . HIS A 1 325 ? -16.988 9.592 19.271 1.00 95.44 325 HIS A O 1
ATOM 2637 N N . PHE A 1 326 ? -15.940 11.133 18.011 1.00 94.69 326 PHE A N 1
ATOM 2638 C CA . PHE A 1 326 ? -16.281 10.483 16.737 1.00 94.69 326 PHE A CA 1
ATOM 2639 C C . PHE A 1 326 ? -15.663 9.086 16.646 1.00 94.69 326 PHE A C 1
ATOM 2641 O O . PHE A 1 326 ? -16.363 8.118 16.362 1.00 94.69 326 PHE A O 1
ATOM 2648 N N . THR A 1 327 ? -14.379 8.955 16.983 1.00 93.56 327 THR A N 1
ATOM 2649 C CA . THR A 1 327 ? -13.695 7.654 17.010 1.00 93.56 327 THR A CA 1
ATOM 2650 C C . THR A 1 327 ? -14.363 6.694 17.994 1.00 93.56 327 THR A C 1
ATOM 2652 O O . THR A 1 327 ? -14.588 5.537 17.659 1.00 93.56 327 THR A O 1
ATOM 2655 N N . ALA A 1 328 ? -14.734 7.162 19.188 1.00 95.56 328 ALA A N 1
ATOM 2656 C CA . ALA A 1 328 ? -15.441 6.346 20.172 1.00 95.56 328 ALA A CA 1
ATOM 2657 C C . ALA A 1 328 ? -16.813 5.861 19.673 1.00 95.56 328 ALA A C 1
ATOM 2659 O O . ALA A 1 328 ? -17.137 4.684 19.829 1.00 95.56 328 ALA A O 1
ATOM 2660 N N . ALA A 1 329 ? -17.589 6.732 19.022 1.00 96.44 329 ALA A N 1
ATOM 2661 C CA . ALA A 1 329 ? -18.853 6.357 18.393 1.00 96.44 329 ALA A CA 1
ATOM 2662 C C . ALA A 1 329 ? -18.662 5.325 17.269 1.00 96.44 329 ALA A C 1
ATOM 2664 O O . ALA A 1 329 ? -19.463 4.397 17.146 1.00 96.44 329 ALA A O 1
ATOM 2665 N N . ILE A 1 330 ? -17.593 5.453 16.477 1.00 95.38 330 ILE A N 1
ATOM 2666 C CA . ILE A 1 330 ? -17.218 4.466 15.455 1.00 95.38 330 ILE A CA 1
ATOM 2667 C C . ILE A 1 330 ? -16.856 3.125 16.106 1.00 95.38 330 ILE A C 1
ATOM 2669 O O . ILE A 1 330 ? -17.348 2.093 15.661 1.00 95.38 330 ILE A O 1
ATOM 2673 N N . CYS A 1 331 ? -16.063 3.126 17.184 1.00 94.44 331 CYS A N 1
ATOM 2674 C CA . CYS A 1 331 ? -15.665 1.904 17.894 1.00 94.44 331 CYS A CA 1
ATOM 2675 C C . CYS A 1 331 ? -16.876 1.137 18.455 1.00 94.44 331 CYS A C 1
ATOM 2677 O O . CYS A 1 331 ? -16.879 -0.086 18.444 1.00 94.44 331 CYS A O 1
ATOM 2679 N N . LEU A 1 332 ? -17.928 1.841 18.891 1.00 95.88 332 LEU A N 1
ATOM 2680 C CA . LEU A 1 332 ? -19.197 1.245 19.343 1.00 95.88 332 LEU A CA 1
ATOM 2681 C C . LEU A 1 332 ? -20.127 0.810 18.185 1.00 95.88 332 LEU A C 1
ATOM 2683 O O . LEU A 1 332 ? -21.204 0.248 18.412 1.00 95.88 332 LEU A O 1
ATOM 2687 N N . GLY A 1 333 ? -19.749 1.079 16.932 1.00 95.44 333 GLY A N 1
ATOM 2688 C CA . GLY A 1 333 ? -20.562 0.822 15.739 1.00 95.44 333 GLY A CA 1
ATOM 2689 C C . GLY A 1 333 ? -21.772 1.754 15.591 1.00 95.44 333 GLY A C 1
ATOM 2690 O O . GLY A 1 333 ? -22.733 1.424 14.897 1.00 95.44 333 GLY A O 1
ATOM 2691 N N . LEU A 1 334 ? -21.752 2.915 16.249 1.00 97.19 334 LEU A N 1
ATOM 2692 C CA . LEU A 1 334 ? -22.820 3.922 16.203 1.00 97.19 334 LEU A CA 1
ATOM 2693 C C . LEU A 1 334 ? -22.614 4.923 15.053 1.00 97.19 334 LEU A C 1
ATOM 2695 O O . LEU A 1 334 ? -23.554 5.597 14.628 1.00 97.19 334 LEU A O 1
ATOM 2699 N N . MET A 1 335 ? -21.392 5.005 14.521 1.00 95.88 335 MET A N 1
ATOM 2700 C CA . MET A 1 335 ? -21.032 5.848 13.382 1.00 95.88 335 MET A CA 1
ATOM 2701 C C . MET A 1 335 ? -20.162 5.097 12.373 1.00 95.88 335 MET A C 1
ATOM 2703 O O . MET A 1 335 ? -19.378 4.220 12.725 1.00 95.88 335 MET A O 1
ATOM 2707 N N . ASN A 1 336 ? -20.283 5.484 11.107 1.00 92.81 336 ASN A N 1
ATOM 2708 C CA . ASN A 1 336 ? -19.395 5.070 10.028 1.00 92.81 336 ASN A CA 1
ATOM 2709 C C . ASN A 1 336 ? -18.109 5.916 10.027 1.00 92.81 336 ASN A C 1
ATOM 2711 O O . ASN A 1 336 ? -18.082 7.027 10.561 1.00 92.81 336 ASN A O 1
ATOM 2715 N N . LYS A 1 337 ? -17.059 5.447 9.335 1.00 87.38 337 LYS A N 1
ATOM 2716 C CA . LYS A 1 337 ? -15.783 6.183 9.185 1.00 87.38 337 LYS A CA 1
ATOM 2717 C C . LYS A 1 337 ? -15.938 7.572 8.548 1.00 87.38 337 LYS A C 1
ATOM 2719 O O . LYS A 1 337 ? -15.153 8.462 8.832 1.00 87.38 337 LYS A O 1
ATOM 2724 N N . ASN A 1 338 ? -16.970 7.779 7.728 1.00 87.38 338 ASN A N 1
ATOM 2725 C CA . ASN A 1 338 ? -17.312 9.085 7.145 1.00 87.38 338 ASN A CA 1
ATOM 2726 C C . ASN A 1 338 ? -18.141 9.986 8.088 1.00 87.38 338 ASN A C 1
ATOM 2728 O O . ASN A 1 338 ? -18.749 10.955 7.641 1.00 87.38 338 ASN A O 1
ATOM 2732 N N . HIS A 1 339 ? -18.224 9.636 9.372 1.00 91.31 339 HIS A N 1
ATOM 2733 C CA . HIS A 1 339 ? -18.974 10.339 10.412 1.00 91.31 339 HIS A CA 1
ATOM 2734 C C . HIS A 1 339 ? -20.496 10.425 10.184 1.00 91.31 339 HIS A C 1
ATOM 2736 O O . HIS A 1 339 ? -21.167 11.278 10.771 1.00 91.31 339 HIS A O 1
ATOM 2742 N N . SER A 1 340 ? -21.068 9.536 9.366 1.00 92.31 340 SER A N 1
ATOM 2743 C CA . SER A 1 340 ? -22.522 9.341 9.294 1.00 92.31 340 SER A CA 1
ATOM 2744 C C . SER A 1 340 ? -23.011 8.373 10.378 1.00 92.31 340 SER A C 1
ATOM 2746 O O . SER A 1 340 ? -22.290 7.451 10.760 1.00 92.31 340 SER A O 1
ATOM 2748 N N . LEU A 1 341 ? -24.236 8.569 10.879 1.00 95.94 341 LEU A N 1
ATOM 2749 C CA . LEU A 1 341 ? -24.856 7.656 11.847 1.00 95.94 341 LEU A CA 1
ATOM 2750 C C . LEU A 1 341 ? -25.191 6.308 11.199 1.00 95.94 341 LEU A C 1
ATOM 2752 O O . LEU A 1 341 ? -25.756 6.261 10.103 1.00 95.94 341 LEU A O 1
ATOM 2756 N N . THR A 1 342 ? -24.913 5.218 11.912 1.00 96.62 342 THR A N 1
ATOM 2757 C CA . THR A 1 342 ? -25.417 3.882 11.561 1.00 96.62 342 THR A CA 1
ATOM 2758 C C . THR A 1 342 ? -26.879 3.731 11.998 1.00 96.62 342 THR A C 1
ATOM 2760 O O . THR A 1 342 ? -27.415 4.573 12.723 1.00 96.62 342 THR A O 1
ATOM 2763 N N . ALA A 1 343 ? -27.541 2.638 11.603 1.00 95.50 343 ALA A N 1
ATOM 2764 C CA . ALA A 1 343 ? -28.864 2.303 12.139 1.00 95.50 343 ALA A CA 1
ATOM 2765 C C . ALA A 1 343 ? -28.839 2.179 13.676 1.00 95.50 343 ALA A C 1
ATOM 2767 O O . ALA A 1 343 ? -29.714 2.716 14.350 1.00 95.50 343 ALA A O 1
ATOM 2768 N N . ALA A 1 344 ? -27.782 1.570 14.227 1.00 96.50 344 ALA A N 1
ATOM 2769 C CA . ALA A 1 344 ? -27.555 1.475 15.667 1.00 96.50 344 ALA A CA 1
ATOM 2770 C C . ALA A 1 344 ? -27.380 2.853 16.332 1.00 96.50 344 ALA A C 1
ATOM 2772 O O . ALA A 1 344 ? -27.921 3.086 17.412 1.00 96.50 344 ALA A O 1
ATOM 2773 N N . GLY A 1 345 ? -26.659 3.772 15.680 1.00 97.00 345 GLY A N 1
ATOM 2774 C CA . GLY A 1 345 ? -26.490 5.151 16.145 1.00 97.00 345 GLY A CA 1
ATOM 2775 C C . GLY A 1 345 ? -27.794 5.945 16.173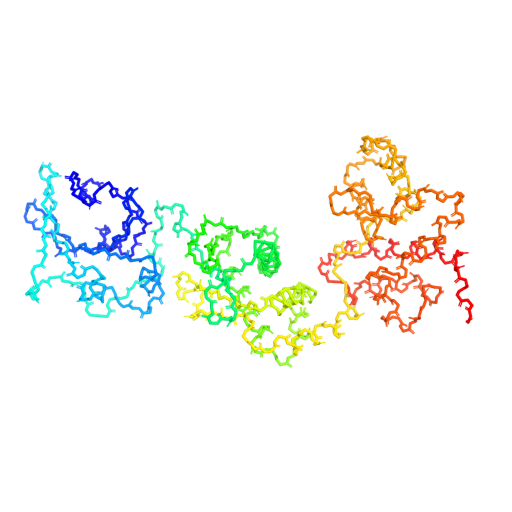 1.00 97.00 345 GLY A C 1
ATOM 2776 O O . GLY A 1 345 ? -28.051 6.673 17.126 1.00 97.00 345 GLY A O 1
ATOM 2777 N N . LYS A 1 346 ? -28.652 5.773 15.164 1.00 96.19 346 LYS A N 1
ATOM 2778 C CA . LYS A 1 346 ? -29.992 6.381 15.158 1.00 96.19 346 LYS A CA 1
ATOM 2779 C C . LYS A 1 346 ? -30.875 5.785 16.251 1.00 96.19 346 LYS A C 1
ATOM 2781 O O . LYS A 1 346 ? -31.502 6.524 16.997 1.00 96.19 346 LYS A O 1
ATOM 2786 N N . PHE A 1 347 ? -30.869 4.461 16.392 1.00 96.88 347 PHE A N 1
ATOM 2787 C CA . PHE A 1 347 ? -31.679 3.771 17.392 1.00 96.88 347 PHE A CA 1
ATOM 2788 C C . PHE A 1 347 ? -31.363 4.228 18.822 1.00 96.88 347 PHE A C 1
ATOM 2790 O O . PHE A 1 347 ? -32.280 4.551 19.569 1.00 96.88 347 PHE A O 1
ATOM 2797 N N . VAL A 1 348 ? -30.083 4.353 19.196 1.00 97.12 348 VAL A N 1
ATOM 2798 C CA . VAL A 1 348 ? -29.725 4.826 20.548 1.00 97.12 348 VAL A CA 1
ATOM 2799 C C . VAL A 1 348 ? -30.150 6.279 20.811 1.00 97.12 348 VAL A C 1
ATOM 2801 O O . VAL A 1 348 ? -30.391 6.646 21.961 1.00 97.12 348 VAL A O 1
ATOM 2804 N N . CYS A 1 349 ? -30.276 7.110 19.769 1.00 96.00 349 CYS A N 1
ATOM 2805 C CA . CYS A 1 349 ? -30.790 8.477 19.906 1.00 96.00 349 CYS A CA 1
ATOM 2806 C C . CYS A 1 349 ? -32.293 8.495 20.217 1.00 96.00 349 CYS A C 1
ATOM 2808 O O . CYS A 1 349 ? -32.718 9.332 21.011 1.00 96.00 349 CYS A O 1
ATOM 2810 N N . LEU A 1 350 ? -33.051 7.531 19.674 1.00 95.50 350 LEU A N 1
ATOM 2811 C CA . LEU A 1 350 ? -34.492 7.365 19.907 1.00 95.50 350 LEU A CA 1
ATOM 2812 C C . LEU A 1 350 ? -34.834 6.842 21.309 1.00 95.50 350 LEU A C 1
ATOM 2814 O O . LEU A 1 350 ? -35.958 7.023 21.766 1.00 95.50 350 LEU A O 1
ATOM 2818 N N . LEU A 1 351 ? -33.900 6.170 21.989 1.00 96.00 351 LEU A N 1
ATOM 2819 C CA . LEU A 1 351 ? -34.140 5.650 23.335 1.00 96.00 351 LEU A CA 1
ATOM 2820 C C . LEU A 1 351 ? -34.317 6.792 24.340 1.00 96.00 351 LEU A C 1
ATOM 2822 O O . LEU A 1 351 ? -33.519 7.730 24.386 1.00 96.00 351 LEU A O 1
ATOM 2826 N N . GLU A 1 352 ? -35.324 6.684 25.200 1.00 93.69 352 GLU A N 1
ATOM 2827 C CA . GLU A 1 352 ? -35.585 7.670 26.245 1.00 93.69 352 GLU A CA 1
ATOM 2828 C C . GLU A 1 352 ? -34.949 7.265 27.578 1.00 93.69 35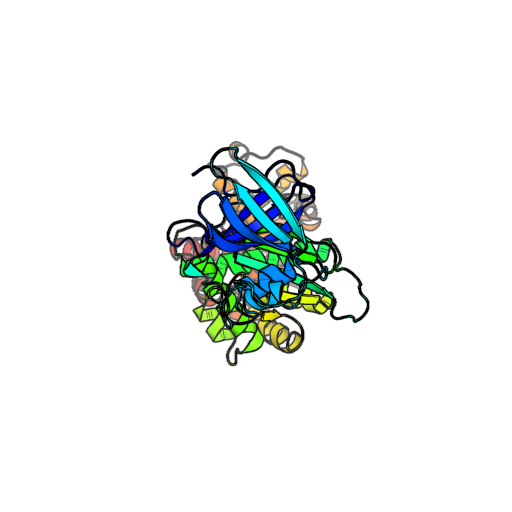2 GLU A C 1
ATOM 2830 O O . GLU A 1 352 ? -34.993 6.112 28.006 1.00 93.69 352 GLU A O 1
ATOM 2835 N N . GLY A 1 353 ? -34.361 8.246 28.263 1.00 93.19 353 GLY A N 1
ATOM 2836 C CA . GLY A 1 353 ? -33.758 8.049 29.576 1.00 93.19 353 GLY A CA 1
ATOM 2837 C C . GLY A 1 353 ? -32.360 7.421 29.552 1.00 93.19 353 GLY A C 1
ATOM 2838 O O . GLY A 1 353 ? -31.943 6.720 28.629 1.00 93.19 353 GLY A O 1
ATOM 2839 N N . LYS A 1 354 ? -31.599 7.697 30.616 1.00 94.38 354 LYS A N 1
ATOM 2840 C CA . LYS A 1 354 ? -30.211 7.238 30.751 1.00 94.38 354 LYS A CA 1
ATOM 2841 C C . LYS A 1 354 ? -30.112 5.711 30.797 1.00 94.38 354 LYS A C 1
ATOM 2843 O O . LYS A 1 354 ? -29.238 5.153 30.147 1.00 94.38 354 LYS A O 1
ATOM 2848 N N . ALA A 1 355 ? -31.015 5.053 31.526 1.00 95.00 355 ALA A N 1
ATOM 2849 C CA . ALA A 1 355 ? -30.978 3.606 31.719 1.00 95.00 355 ALA A CA 1
ATOM 2850 C C . ALA A 1 355 ? -31.093 2.831 30.399 1.00 95.00 355 ALA A C 1
ATOM 2852 O O . ALA A 1 355 ? -30.238 1.996 30.125 1.00 95.00 355 ALA A O 1
ATOM 2853 N N . ALA A 1 356 ? -32.068 3.165 29.547 1.00 95.69 356 ALA A N 1
ATOM 2854 C CA . ALA A 1 356 ? -32.250 2.494 28.260 1.00 95.69 356 ALA A CA 1
ATOM 2855 C C . ALA A 1 356 ? -31.049 2.708 27.323 1.00 95.69 356 ALA A C 1
ATOM 2857 O O . ALA A 1 356 ? -30.561 1.762 26.706 1.00 95.69 356 ALA A O 1
ATOM 2858 N N . LYS A 1 357 ? -30.518 3.939 27.256 1.00 97.38 357 LYS A N 1
ATOM 2859 C CA . LYS A 1 357 ? -29.320 4.238 26.456 1.00 97.38 357 LYS A CA 1
ATOM 2860 C C . LYS A 1 357 ? -28.102 3.457 26.940 1.00 97.38 357 LYS A C 1
ATOM 2862 O O . LYS A 1 357 ? -27.378 2.908 26.119 1.00 97.38 357 LYS A O 1
ATOM 2867 N N . TYR A 1 358 ? -27.877 3.396 28.250 1.00 97.25 358 TYR A N 1
ATOM 2868 C CA . TYR A 1 358 ? -26.725 2.696 28.819 1.00 97.25 358 TYR A CA 1
ATOM 2869 C C . TYR A 1 358 ? -26.858 1.170 28.731 1.00 97.25 358 TYR A C 1
ATOM 2871 O O . TYR A 1 358 ? -25.857 0.517 28.467 1.00 97.25 358 TYR A O 1
ATOM 2879 N N . GLN A 1 359 ? -28.068 0.611 28.838 1.00 95.62 359 GLN A N 1
ATOM 2880 C CA . GLN A 1 359 ? -28.332 -0.801 28.522 1.00 95.62 359 GLN A CA 1
ATOM 2881 C C . GLN A 1 359 ? -27.992 -1.114 27.062 1.00 95.62 359 GLN A C 1
ATOM 2883 O O . GLN A 1 359 ? -27.293 -2.075 26.773 1.00 95.62 359 GLN A O 1
ATOM 2888 N N . TYR A 1 360 ? -28.406 -0.261 26.123 1.00 96.44 360 TYR A N 1
ATOM 2889 C CA . TYR A 1 360 ? -28.037 -0.461 24.724 1.00 96.44 360 TYR A CA 1
ATOM 2890 C C . TYR A 1 360 ? -26.522 -0.347 24.508 1.00 96.44 360 TYR A C 1
ATOM 2892 O O . TYR A 1 360 ? -25.935 -1.146 23.787 1.00 96.44 360 TYR A O 1
ATOM 2900 N N . LEU A 1 361 ? -25.860 0.627 25.142 1.00 97.25 361 LEU A N 1
ATOM 2901 C CA . LEU A 1 361 ? -24.403 0.765 25.070 1.00 97.25 361 LEU A CA 1
ATOM 2902 C C . LEU A 1 361 ? -23.656 -0.417 25.702 1.00 97.25 361 LEU A C 1
ATOM 2904 O O . LEU A 1 361 ? -22.571 -0.735 25.225 1.00 97.25 361 LEU A O 1
ATOM 2908 N N . TYR A 1 362 ? -24.224 -1.062 26.722 1.00 96.12 362 TYR A N 1
ATOM 2909 C CA . TYR A 1 362 ? -23.710 -2.302 27.301 1.00 96.12 362 TYR A CA 1
ATOM 2910 C C . TYR A 1 362 ? -23.682 -3.408 26.236 1.00 96.12 362 TYR A C 1
ATOM 2912 O O . TYR A 1 362 ? -22.610 -3.922 25.920 1.00 96.12 362 TYR A O 1
ATOM 2920 N N . ASP A 1 363 ? -24.821 -3.657 25.580 1.00 94.06 363 ASP A N 1
ATOM 2921 C CA . ASP A 1 363 ? -24.950 -4.659 24.508 1.00 94.06 363 ASP A CA 1
ATOM 2922 C C . ASP A 1 363 ? -24.007 -4.335 23.328 1.00 94.06 363 ASP A C 1
ATOM 2924 O O . ASP A 1 363 ? -23.388 -5.203 22.700 1.00 94.06 363 ASP A O 1
ATOM 2928 N N . ARG A 1 364 ? -23.854 -3.039 23.018 1.00 95.12 364 ARG A N 1
ATOM 2929 C CA . ARG A 1 364 ? -22.902 -2.575 22.003 1.00 95.12 364 ARG A CA 1
ATOM 2930 C C . ARG A 1 364 ? -21.461 -2.820 22.414 1.00 95.12 364 ARG A C 1
ATOM 2932 O O . ARG A 1 364 ? -20.697 -3.217 21.547 1.00 95.12 364 ARG A O 1
ATOM 2939 N N . PHE A 1 365 ? -21.091 -2.584 23.672 1.00 95.81 365 PHE A N 1
ATOM 2940 C CA . PHE A 1 365 ? -19.740 -2.829 24.175 1.00 95.81 365 PHE A CA 1
ATOM 2941 C C . PHE A 1 365 ? -19.385 -4.313 24.057 1.00 95.81 365 PHE A C 1
ATOM 2943 O O . PHE A 1 365 ? -18.329 -4.619 23.520 1.00 95.81 365 PHE A O 1
ATOM 2950 N N . GLU A 1 366 ? -20.257 -5.224 24.499 1.00 93.31 366 GLU A N 1
ATOM 2951 C CA . GLU A 1 366 ? -20.024 -6.677 24.396 1.00 93.31 366 GLU A CA 1
ATOM 2952 C C . GLU A 1 366 ? -19.814 -7.139 22.950 1.00 93.31 366 GLU A C 1
ATOM 2954 O O . GLU A 1 366 ? -18.985 -8.008 22.687 1.00 93.31 366 GLU A O 1
ATOM 2959 N N . SER A 1 367 ? -20.534 -6.525 22.009 1.00 90.88 367 SER A N 1
ATOM 2960 C CA . SER A 1 367 ? -20.475 -6.862 20.584 1.00 90.88 367 SER A CA 1
ATOM 2961 C C . SER A 1 367 ? -19.412 -6.099 19.784 1.00 90.88 367 SER A C 1
ATOM 2963 O O . SER A 1 367 ? -19.330 -6.279 18.566 1.00 90.88 367 SER A O 1
ATOM 2965 N N . THR A 1 368 ? -18.597 -5.241 20.411 1.00 91.94 368 THR A N 1
ATOM 2966 C CA . THR A 1 368 ? -17.439 -4.653 19.723 1.00 91.94 368 THR A CA 1
ATOM 2967 C C . THR A 1 368 ? -16.283 -5.644 19.664 1.00 91.94 368 THR A C 1
ATOM 2969 O O . THR A 1 368 ? -16.148 -6.516 20.518 1.00 91.94 368 THR A O 1
ATOM 2972 N N . GLU A 1 369 ? -15.379 -5.453 18.701 1.00 85.31 369 GLU A N 1
ATOM 2973 C CA . GLU A 1 369 ? -14.131 -6.225 18.622 1.00 85.31 369 GLU A CA 1
ATOM 2974 C C . GLU A 1 369 ? -13.334 -6.133 19.932 1.00 85.31 369 GLU A C 1
ATOM 2976 O O . GLU A 1 369 ? -12.908 -7.145 20.475 1.00 85.31 369 GLU A O 1
ATOM 2981 N N . PHE A 1 370 ? -13.186 -4.930 20.500 1.00 90.62 370 PHE A N 1
ATOM 2982 C CA . PHE A 1 370 ? -12.406 -4.759 21.726 1.00 90.62 370 PHE A CA 1
ATOM 2983 C C . PHE A 1 370 ? -13.083 -5.345 22.967 1.00 90.62 370 PHE A C 1
ATOM 2985 O O . PHE A 1 370 ? -12.385 -5.815 23.862 1.00 90.62 370 PHE A O 1
ATOM 2992 N N . GLY A 1 371 ? -14.415 -5.289 23.051 1.00 93.31 371 GLY A N 1
ATOM 2993 C CA . GLY A 1 371 ? -15.162 -5.853 24.169 1.00 93.31 371 GLY A CA 1
ATOM 2994 C C . GLY A 1 371 ? -15.124 -7.371 24.117 1.00 93.31 371 GLY A C 1
ATOM 2995 O O . GLY A 1 371 ? -14.772 -8.009 25.106 1.00 93.31 371 GLY A O 1
ATOM 2996 N N . TRP A 1 372 ? -15.372 -7.934 22.935 1.00 90.00 372 TRP A N 1
ATOM 2997 C CA . TRP A 1 372 ? -15.292 -9.366 22.703 1.00 90.00 372 TRP A CA 1
ATOM 2998 C C . TRP A 1 372 ? -13.891 -9.925 22.967 1.00 90.00 372 TRP A C 1
ATOM 3000 O O . TRP A 1 372 ? -13.759 -10.857 23.756 1.00 90.00 372 TRP A O 1
ATOM 3010 N N . SER A 1 373 ? -12.832 -9.322 22.418 1.00 89.56 373 SER A N 1
ATOM 3011 C CA . SER A 1 373 ? -11.457 -9.771 22.680 1.00 89.56 373 SER A CA 1
ATOM 3012 C C . SER A 1 373 ? -11.059 -9.637 24.152 1.00 89.56 373 SER A C 1
ATOM 3014 O O . SER A 1 373 ? -10.319 -10.481 24.654 1.00 89.56 373 SER A O 1
ATOM 3016 N N . TRP A 1 374 ? -11.548 -8.619 24.875 1.00 93.88 374 TRP A N 1
ATOM 3017 C CA . TRP A 1 374 ? -11.295 -8.505 26.318 1.00 93.88 374 TRP A CA 1
ATOM 3018 C C . TRP A 1 374 ? -11.990 -9.629 27.094 1.00 93.88 374 TRP A C 1
ATOM 3020 O O . TRP A 1 374 ? -11.368 -10.234 27.966 1.00 93.88 374 TRP A O 1
ATOM 3030 N N . MET A 1 375 ? -13.232 -9.968 26.734 1.00 93.75 375 MET A N 1
ATOM 3031 C CA . MET A 1 375 ? -13.952 -11.109 27.309 1.00 93.75 375 MET A CA 1
ATOM 3032 C C . MET A 1 375 ? -13.238 -12.439 27.041 1.00 93.75 375 MET A C 1
ATOM 3034 O O . MET A 1 375 ? -13.000 -13.194 27.981 1.00 93.75 375 MET A O 1
ATOM 3038 N N . GLN A 1 376 ? -12.813 -12.690 25.797 1.00 91.06 376 GLN A N 1
ATOM 3039 C CA . GLN A 1 376 ? -12.078 -13.910 25.439 1.00 91.06 376 GLN A CA 1
ATOM 3040 C C . GLN A 1 376 ? -10.733 -14.007 26.170 1.00 91.06 376 GLN A C 1
ATOM 3042 O O . GLN A 1 376 ? -10.416 -15.049 26.738 1.00 91.06 376 GLN A O 1
ATOM 3047 N N . TRP A 1 377 ? -9.966 -12.913 26.223 1.00 91.81 377 TRP A N 1
ATOM 3048 C CA . TRP A 1 377 ? -8.697 -12.860 26.955 1.00 91.81 377 TRP A CA 1
ATOM 3049 C C . TRP A 1 377 ? -8.873 -13.105 28.461 1.00 91.81 377 TRP A C 1
ATOM 3051 O O . TRP A 1 377 ? -8.049 -13.777 29.078 1.00 91.81 377 TRP A O 1
ATOM 3061 N N . ALA A 1 378 ? -9.950 -12.582 29.055 1.00 93.38 378 ALA A N 1
ATOM 3062 C CA . ALA A 1 378 ? -10.260 -12.779 30.469 1.00 93.38 378 ALA A CA 1
ATOM 3063 C C . ALA A 1 378 ? -10.933 -14.133 30.769 1.00 93.38 378 ALA A C 1
ATOM 3065 O O . ALA A 1 378 ? -11.077 -14.484 31.938 1.00 93.38 378 ALA A O 1
ATOM 3066 N N . GLY A 1 379 ? -11.350 -14.885 29.744 1.00 92.75 379 GLY A N 1
ATOM 3067 C CA . GLY A 1 379 ? -12.064 -16.153 29.898 1.00 92.75 379 GLY A CA 1
ATOM 3068 C C . GLY A 1 379 ? -13.490 -16.002 30.440 1.00 92.75 379 GLY A C 1
ATOM 3069 O O . GLY A 1 379 ? -13.959 -16.881 31.160 1.00 92.75 379 GLY A O 1
ATOM 3070 N N . VAL A 1 380 ? -14.169 -14.895 30.125 1.00 93.94 380 VAL A N 1
ATOM 3071 C CA . VAL A 1 380 ? -15.550 -14.613 30.559 1.00 93.94 380 VAL A CA 1
ATOM 3072 C C . VAL A 1 380 ? -16.500 -14.490 29.365 1.00 93.94 380 VAL A C 1
ATOM 3074 O O . VAL A 1 380 ? -16.067 -14.248 28.242 1.00 93.94 380 VAL A O 1
ATOM 3077 N N . ASN A 1 381 ? -17.807 -14.629 29.607 1.00 89.88 381 ASN A N 1
ATOM 3078 C CA . ASN A 1 381 ? -18.837 -14.574 28.556 1.00 89.88 381 ASN A CA 1
ATOM 3079 C C . ASN A 1 381 ? -19.635 -13.263 28.536 1.00 89.88 381 ASN A C 1
ATOM 3081 O O . ASN A 1 381 ? -20.455 -13.067 27.643 1.00 89.88 381 ASN A O 1
ATOM 3085 N N . SER A 1 382 ? -19.421 -12.388 29.520 1.00 92.00 382 SER A N 1
ATOM 3086 C CA . SER A 1 382 ? -20.119 -11.113 29.643 1.00 92.00 382 SER A CA 1
ATOM 3087 C C . SER A 1 382 ? -19.203 -10.046 30.233 1.00 92.00 382 SER A C 1
ATOM 3089 O O . SER A 1 382 ? -18.343 -10.332 31.072 1.00 92.00 382 SER A O 1
ATOM 3091 N N . ILE A 1 383 ? -19.414 -8.784 29.849 1.00 94.00 383 ILE A N 1
ATOM 3092 C CA . ILE A 1 383 ? -18.656 -7.660 30.416 1.00 94.00 383 ILE A CA 1
ATOM 3093 C C . ILE A 1 383 ? -19.023 -7.408 31.885 1.00 94.00 383 ILE A C 1
ATOM 3095 O O . ILE A 1 383 ? -18.283 -6.737 32.605 1.00 94.00 383 ILE A O 1
ATOM 3099 N N . SER A 1 384 ? -20.134 -7.968 32.371 1.00 92.75 384 SER A N 1
ATOM 3100 C CA . SER A 1 384 ? -20.451 -7.957 33.802 1.00 92.75 384 SER A CA 1
ATOM 3101 C C . SER A 1 384 ? -19.419 -8.685 34.656 1.00 92.75 384 SER A C 1
ATOM 3103 O O . SER A 1 384 ? -19.211 -8.279 35.796 1.00 92.75 384 SER A O 1
ATOM 3105 N N . ASP A 1 385 ? -18.741 -9.685 34.095 1.00 93.94 385 ASP A N 1
ATOM 3106 C CA . ASP A 1 385 ? -17.747 -10.494 34.805 1.00 93.94 385 ASP A CA 1
ATOM 3107 C C . ASP A 1 385 ? -16.312 -9.978 34.600 1.00 93.94 385 ASP A C 1
ATOM 3109 O O . ASP A 1 385 ? -15.365 -10.480 35.205 1.00 93.94 385 ASP A O 1
ATOM 3113 N N . LEU A 1 386 ? -16.125 -8.956 33.757 1.00 95.75 386 LEU A N 1
ATOM 3114 C CA . LEU A 1 386 ? -14.822 -8.330 33.554 1.00 95.75 386 LEU A CA 1
ATOM 3115 C C . LEU A 1 386 ? -14.421 -7.481 34.764 1.00 95.75 386 LEU A C 1
ATOM 3117 O O . LEU A 1 386 ? -15.179 -6.634 35.236 1.00 95.75 386 LEU A O 1
ATOM 3121 N N . ASP A 1 387 ? -13.170 -7.615 35.202 1.00 96.06 387 ASP A N 1
ATOM 3122 C CA . ASP A 1 387 ? -12.572 -6.694 36.168 1.00 96.06 387 ASP A CA 1
ATOM 3123 C C . ASP A 1 387 ? -12.099 -5.404 35.463 1.00 96.06 387 ASP A C 1
ATOM 3125 O O . ASP A 1 387 ? -11.153 -5.460 34.664 1.00 96.06 387 ASP A O 1
ATOM 3129 N N . PRO A 1 388 ? -12.647 -4.213 35.789 1.00 96.31 388 PRO A N 1
ATOM 3130 C CA . PRO A 1 388 ? -12.178 -2.947 35.229 1.00 96.31 388 PRO A CA 1
ATOM 3131 C C . PRO A 1 388 ? -10.705 -2.635 35.492 1.00 96.31 388 PRO A C 1
ATOM 3133 O O . PRO A 1 388 ? -10.134 -1.803 34.780 1.00 96.31 388 PRO A O 1
ATOM 3136 N N . SER A 1 389 ? -10.085 -3.237 36.508 1.00 95.56 389 SER A N 1
ATOM 3137 C CA . SER A 1 389 ? -8.664 -3.059 36.813 1.00 95.56 389 SER A CA 1
ATOM 3138 C C . SER A 1 389 ? -7.750 -3.809 35.829 1.00 95.56 389 SER A C 1
ATOM 3140 O O . SER A 1 389 ? -6.631 -3.358 35.560 1.00 95.56 389 SER A O 1
ATOM 3142 N N . SER A 1 390 ? -8.264 -4.870 35.193 1.00 96.19 390 SER A N 1
ATOM 3143 C CA . SER A 1 390 ? -7.539 -5.687 34.212 1.00 96.19 390 SER A CA 1
ATOM 3144 C C . SER A 1 390 ? -7.268 -4.970 32.883 1.00 96.19 390 SER A C 1
ATOM 3146 O O . SER A 1 390 ? -6.414 -5.405 32.111 1.00 96.19 390 SER A O 1
ATOM 3148 N N . SER A 1 391 ? -7.915 -3.823 32.629 1.00 95.44 391 SER A N 1
ATOM 3149 C CA . SER A 1 391 ? -7.849 -3.121 31.339 1.00 95.44 391 SER A CA 1
ATOM 3150 C C . SER A 1 391 ? -6.426 -2.761 30.910 1.00 95.44 391 SER A C 1
ATOM 3152 O O . SER A 1 391 ? -6.102 -2.803 29.727 1.00 95.44 391 SER A O 1
ATOM 3154 N N . LYS A 1 392 ? -5.543 -2.417 31.856 1.00 93.19 392 LYS A N 1
ATOM 3155 C CA . LYS A 1 392 ? -4.134 -2.115 31.553 1.00 93.19 392 LYS A CA 1
ATOM 3156 C C . LYS A 1 392 ? -3.392 -3.347 31.058 1.00 93.19 392 LYS A C 1
ATOM 3158 O O . LYS A 1 392 ? -2.602 -3.224 30.125 1.00 93.19 392 LYS A O 1
ATOM 3163 N N . LEU A 1 393 ? -3.642 -4.494 31.691 1.00 91.88 393 LEU A N 1
ATOM 3164 C CA . LEU A 1 393 ? -3.004 -5.751 31.332 1.00 91.88 393 LEU A CA 1
ATOM 3165 C C . LEU A 1 393 ? -3.505 -6.214 29.962 1.00 91.88 393 LEU A C 1
ATOM 3167 O O . LEU A 1 393 ? -2.676 -6.439 29.083 1.00 91.88 393 LEU A O 1
ATOM 3171 N N . PHE A 1 394 ? -4.824 -6.191 29.748 1.00 93.44 394 PHE A N 1
ATOM 3172 C CA . PHE A 1 394 ? -5.445 -6.449 28.449 1.00 93.44 394 PHE A CA 1
ATOM 3173 C C . PHE A 1 394 ? -4.843 -5.565 27.350 1.00 93.44 394 PHE A C 1
ATOM 3175 O O . PHE A 1 394 ? -4.272 -6.080 26.399 1.00 93.44 394 PHE A O 1
ATOM 3182 N N . ILE A 1 395 ? -4.847 -4.232 27.503 1.00 90.62 395 ILE A N 1
ATOM 3183 C CA . ILE A 1 395 ? -4.260 -3.333 26.494 1.00 90.62 395 ILE A CA 1
ATOM 3184 C C . ILE A 1 395 ? -2.784 -3.666 26.225 1.00 90.62 395 ILE A C 1
ATOM 3186 O O . ILE A 1 395 ? -2.353 -3.615 25.079 1.00 90.62 395 ILE A O 1
ATOM 3190 N N . SER A 1 396 ? -2.003 -3.999 27.257 1.00 85.00 396 SER A N 1
ATOM 3191 C CA . SER A 1 396 ? -0.576 -4.299 27.087 1.00 85.00 396 SER A CA 1
ATOM 3192 C C . SER A 1 396 ? -0.288 -5.629 26.389 1.00 85.00 396 SER A C 1
ATOM 3194 O O . SER A 1 396 ? 0.746 -5.740 25.738 1.00 85.00 396 SER A O 1
ATOM 3196 N N . GLN A 1 397 ? -1.171 -6.619 26.536 1.00 84.50 397 GLN A N 1
ATOM 3197 C CA . GLN A 1 397 ? -0.991 -7.960 25.976 1.00 84.50 397 GLN A CA 1
ATOM 3198 C C . GLN A 1 397 ? -1.684 -8.117 24.617 1.00 84.50 397 GLN A C 1
ATOM 3200 O O . GLN A 1 397 ? -1.183 -8.827 23.750 1.00 84.50 397 GLN A O 1
ATOM 3205 N N . CYS A 1 398 ? -2.805 -7.423 24.421 1.00 82.88 398 CYS A N 1
ATOM 3206 C CA . CYS A 1 398 ? -3.732 -7.650 23.317 1.00 82.88 398 CYS A CA 1
ATOM 3207 C C . CYS A 1 398 ? -3.740 -6.525 22.278 1.00 82.88 398 CYS A C 1
ATOM 3209 O O . CYS A 1 398 ? -4.150 -6.749 21.143 1.00 82.88 398 CYS A O 1
ATOM 3211 N N . VAL A 1 399 ? -3.299 -5.307 22.614 1.00 80.69 399 VAL A N 1
ATOM 3212 C CA . VAL A 1 399 ? -3.390 -4.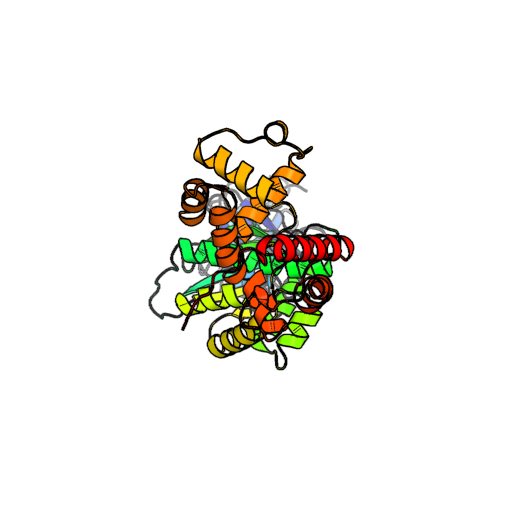166 21.687 1.00 80.69 399 VAL A CA 1
ATOM 3213 C C . VAL A 1 399 ? -2.024 -3.782 21.141 1.00 80.69 399 VAL A C 1
ATOM 3215 O O . VAL A 1 399 ? -1.134 -3.357 21.879 1.00 80.69 399 VAL A O 1
ATOM 3218 N N . ARG A 1 400 ? -1.879 -3.869 19.816 1.00 71.50 400 ARG A N 1
ATOM 3219 C CA . ARG A 1 400 ? -0.632 -3.557 19.099 1.00 71.50 400 ARG A CA 1
ATOM 3220 C C . ARG A 1 400 ? -0.595 -2.104 18.623 1.00 71.50 400 ARG A C 1
ATOM 3222 O O . ARG A 1 400 ? -1.624 -1.438 18.538 1.00 71.50 400 ARG A O 1
ATOM 3229 N N . GLY A 1 401 ? 0.600 -1.578 18.346 1.00 64.69 401 GLY A N 1
ATOM 3230 C CA . GLY A 1 401 ? 0.766 -0.239 17.755 1.00 64.69 401 GLY A CA 1
ATOM 3231 C C . GLY A 1 401 ? 0.569 0.963 18.697 1.00 64.69 401 GLY A C 1
ATOM 3232 O O . GLY A 1 401 ? 0.512 2.107 18.241 1.00 64.69 401 GLY A O 1
ATOM 3233 N N . LEU A 1 402 ? 0.490 0.760 20.020 1.00 70.50 402 LEU A N 1
ATOM 3234 C CA . LEU A 1 402 ? 0.310 1.850 20.988 1.00 70.50 402 LEU A CA 1
ATOM 3235 C C . LEU A 1 402 ? 1.603 2.280 21.689 1.00 70.50 402 LEU A C 1
ATOM 3237 O O . LEU A 1 402 ? 2.286 1.497 22.341 1.00 70.50 402 LEU A O 1
ATOM 3241 N N . LYS A 1 403 ? 1.876 3.593 21.687 1.00 73.31 403 LYS A N 1
ATOM 3242 C CA . LYS A 1 403 ? 2.868 4.200 22.594 1.00 73.31 403 LYS A CA 1
ATOM 3243 C C . LYS A 1 403 ? 2.407 4.063 24.049 1.00 73.31 403 LYS A C 1
ATOM 3245 O O . LYS A 1 403 ? 1.218 4.207 24.333 1.00 73.31 403 LYS A O 1
ATOM 3250 N N . ARG A 1 404 ? 3.351 3.917 24.989 1.00 74.62 404 ARG A N 1
ATOM 3251 C CA . ARG A 1 404 ? 3.085 3.712 26.432 1.00 74.62 404 ARG A CA 1
ATOM 3252 C C . ARG A 1 404 ? 2.064 4.694 27.027 1.00 74.62 404 ARG A C 1
ATOM 3254 O O . ARG A 1 404 ? 1.161 4.281 27.746 1.00 74.62 404 ARG A O 1
ATOM 3261 N N . SER A 1 405 ? 2.170 5.986 26.714 1.00 79.00 405 SER A N 1
ATOM 3262 C CA . SER A 1 405 ? 1.233 7.005 27.215 1.00 79.00 405 SER A CA 1
ATOM 3263 C C . SER A 1 405 ? -0.175 6.873 26.616 1.00 79.00 405 SER A C 1
ATOM 3265 O O . SER A 1 405 ? -1.166 7.081 27.318 1.00 79.00 405 SER A O 1
ATOM 3267 N N . THR A 1 406 ? -0.281 6.491 25.341 1.00 83.12 406 THR A N 1
ATOM 3268 C CA . THR A 1 406 ? -1.559 6.238 24.661 1.00 83.12 406 THR A CA 1
ATOM 3269 C C . THR A 1 406 ? -2.225 4.969 25.194 1.00 83.12 406 THR A C 1
ATOM 3271 O O . THR A 1 406 ? -3.429 4.984 25.443 1.00 83.12 406 THR A O 1
ATOM 3274 N N . ALA A 1 407 ? -1.444 3.913 25.443 1.00 86.19 407 ALA A N 1
ATOM 3275 C CA . ALA A 1 407 ? -1.912 2.666 26.044 1.00 86.19 407 ALA A CA 1
ATOM 3276 C C . ALA A 1 407 ? -2.572 2.903 27.411 1.00 86.19 407 ALA A C 1
ATOM 3278 O O . ALA A 1 407 ? -3.709 2.493 27.622 1.00 86.19 407 ALA A O 1
ATOM 3279 N N . VAL A 1 408 ? -1.926 3.668 28.302 1.00 89.00 408 VAL A N 1
ATOM 3280 C CA . VAL A 1 408 ? -2.496 4.015 29.619 1.00 89.00 408 VAL A CA 1
ATOM 3281 C C . VAL A 1 408 ? -3.823 4.768 29.483 1.00 89.00 408 VAL A C 1
ATOM 3283 O O . VAL A 1 408 ? -4.786 4.463 30.185 1.00 89.00 408 VAL A O 1
ATOM 3286 N N . ARG A 1 409 ? -3.904 5.742 28.570 1.00 88.44 409 ARG A N 1
ATOM 3287 C CA . ARG A 1 409 ? -5.127 6.536 28.367 1.00 88.44 409 ARG A CA 1
ATOM 3288 C C . ARG A 1 409 ? -6.294 5.686 27.860 1.00 88.44 409 ARG A C 1
ATOM 3290 O O . ARG A 1 409 ? -7.430 5.878 28.289 1.00 88.44 409 ARG A O 1
ATOM 3297 N N . ARG A 1 410 ? -6.010 4.749 26.959 1.00 93.00 410 ARG A N 1
ATOM 3298 C CA . ARG A 1 410 ? -6.997 3.828 26.388 1.00 93.00 410 ARG A CA 1
ATOM 3299 C C . ARG A 1 410 ? -7.441 2.764 27.386 1.00 93.00 410 ARG A C 1
ATOM 3301 O O . ARG A 1 410 ? -8.636 2.547 27.531 1.00 93.00 410 ARG A O 1
ATOM 3308 N N . ALA A 1 411 ? -6.517 2.224 28.176 1.00 94.12 411 ALA A N 1
ATOM 3309 C CA . ALA A 1 411 ? -6.847 1.350 29.300 1.00 94.12 411 ALA A CA 1
ATOM 3310 C C . ALA A 1 411 ? -7.770 2.046 30.313 1.00 94.12 411 ALA A C 1
ATOM 3312 O O . ALA A 1 411 ? -8.764 1.467 30.754 1.00 94.12 411 ALA A O 1
ATOM 3313 N N . ASN A 1 412 ? -7.488 3.312 30.646 1.00 95.38 412 ASN A N 1
ATOM 3314 C CA . ASN A 1 412 ? -8.363 4.102 31.513 1.00 95.38 412 ASN A CA 1
ATOM 3315 C C . ASN A 1 412 ? -9.743 4.321 30.878 1.00 95.38 412 ASN A C 1
ATOM 3317 O O . ASN A 1 412 ? -10.743 4.230 31.576 1.00 95.38 412 ASN A O 1
ATOM 3321 N N . THR A 1 413 ? -9.801 4.569 29.566 1.00 96.00 413 THR A N 1
ATOM 3322 C CA . THR A 1 413 ? -11.065 4.720 28.827 1.00 96.00 413 THR A CA 1
ATOM 3323 C C . THR A 1 413 ? -11.929 3.468 28.946 1.00 96.00 413 THR A C 1
ATOM 3325 O O . THR A 1 413 ? -13.067 3.570 29.394 1.00 96.00 413 THR A O 1
ATOM 3328 N N . LEU A 1 414 ? -11.369 2.294 28.636 1.00 96.38 414 LEU A N 1
ATOM 3329 C CA . LEU A 1 414 ? -12.081 1.021 28.749 1.00 96.38 414 LEU A CA 1
ATOM 3330 C C . LEU A 1 414 ? -12.522 0.725 30.190 1.00 96.38 414 LEU A C 1
ATOM 3332 O O . LEU A 1 414 ? -13.659 0.324 30.408 1.00 96.38 414 LEU A O 1
ATOM 3336 N N . SER A 1 415 ? -11.658 0.986 31.178 1.00 97.00 415 SER A N 1
ATOM 3337 C CA . SER A 1 415 ? -11.987 0.816 32.602 1.00 97.00 415 SER A CA 1
ATOM 3338 C C . SER A 1 415 ? -13.150 1.711 33.038 1.00 97.00 415 SER A C 1
ATOM 3340 O O . SER A 1 415 ? -14.049 1.260 33.744 1.00 97.00 415 SER A O 1
ATOM 3342 N N . THR A 1 416 ? -13.153 2.981 32.616 1.00 97.31 416 THR A N 1
ATOM 3343 C CA . THR A 1 416 ? -14.241 3.920 32.915 1.00 97.31 416 THR A CA 1
ATOM 3344 C C . THR A 1 416 ? -15.542 3.481 32.257 1.00 97.31 416 THR A C 1
ATOM 3346 O O . THR A 1 416 ? -16.555 3.411 32.941 1.00 97.31 416 THR A O 1
ATOM 3349 N N . TRP A 1 417 ? -15.516 3.135 30.968 1.00 97.19 417 TRP A N 1
ATOM 3350 C CA . TRP A 1 417 ? -16.708 2.657 30.267 1.00 97.19 417 TRP A CA 1
ATOM 3351 C C . TRP A 1 417 ? -17.287 1.410 30.921 1.00 97.19 417 TRP A C 1
ATOM 3353 O O . TRP A 1 417 ? -18.488 1.348 31.143 1.00 97.19 417 TRP A O 1
ATOM 3363 N N . LEU A 1 418 ? -16.439 0.450 31.287 1.00 96.69 418 LEU A N 1
ATOM 3364 C CA . LEU A 1 418 ? -16.893 -0.774 31.929 1.00 96.69 418 LEU A CA 1
ATOM 3365 C C . LEU A 1 418 ? -17.599 -0.487 33.263 1.00 96.69 418 LEU A C 1
ATOM 3367 O O . LEU A 1 418 ? -18.705 -0.967 33.481 1.00 96.69 418 LEU A O 1
ATOM 3371 N N . LYS A 1 419 ? -17.019 0.371 34.113 1.00 96.88 419 LYS A N 1
ATOM 3372 C CA . LYS A 1 419 ? -17.642 0.800 35.381 1.00 96.88 419 LYS A CA 1
ATOM 3373 C C . LYS A 1 419 ? -18.965 1.530 35.174 1.00 96.88 419 LYS A C 1
ATOM 3375 O O . LYS A 1 419 ? -19.889 1.358 35.963 1.00 96.88 419 LYS A O 1
ATOM 3380 N N . ASP A 1 420 ? -19.040 2.350 34.132 1.00 96.44 420 ASP A N 1
ATOM 3381 C CA . ASP A 1 420 ? -20.242 3.097 33.778 1.00 96.44 420 ASP A CA 1
ATOM 3382 C C . ASP A 1 420 ? -21.355 2.178 33.254 1.00 96.44 420 ASP A C 1
ATOM 3384 O O . ASP A 1 420 ? -22.530 2.481 33.455 1.00 96.44 420 ASP A O 1
ATOM 3388 N N . LEU A 1 421 ? -21.002 1.078 32.580 1.00 96.62 421 LEU A N 1
ATOM 3389 C CA . LEU A 1 421 ? -21.941 0.180 31.905 1.00 96.62 421 LEU A CA 1
ATOM 3390 C C . LEU A 1 421 ? -22.384 -1.003 32.769 1.00 96.62 421 LEU A C 1
ATOM 3392 O O . LEU A 1 421 ? -23.555 -1.360 32.709 1.00 96.62 421 LEU A O 1
ATOM 3396 N N . GLN A 1 422 ? -21.511 -1.582 33.598 1.00 94.75 422 GLN A N 1
ATOM 3397 C CA . GLN A 1 422 ? -21.824 -2.746 34.446 1.00 94.75 422 GLN A CA 1
ATOM 3398 C C . GLN A 1 422 ? -23.121 -2.621 35.273 1.00 94.75 422 GLN A C 1
ATOM 3400 O O . GLN A 1 422 ? -23.860 -3.605 35.341 1.00 94.75 422 GLN A O 1
ATOM 3405 N N . PRO A 1 423 ? -23.474 -1.448 35.844 1.00 95.38 423 PRO A N 1
ATOM 3406 C CA . PRO A 1 423 ? -24.743 -1.271 36.559 1.00 95.38 423 PRO A CA 1
ATOM 3407 C C . PRO A 1 423 ? -26.000 -1.430 35.691 1.00 95.38 423 PRO A C 1
ATOM 3409 O O . PRO A 1 423 ? -27.100 -1.531 36.224 1.00 95.38 423 PRO A O 1
ATOM 3412 N N . TYR A 1 424 ? -25.852 -1.417 34.366 1.00 94.25 424 TYR A N 1
ATOM 3413 C CA . TYR A 1 424 ? -26.929 -1.506 33.383 1.00 94.25 424 TYR A CA 1
ATOM 3414 C C . TYR A 1 424 ? -26.950 -2.863 32.672 1.00 94.25 424 TYR A C 1
ATOM 3416 O O . TYR A 1 424 ? -27.482 -2.950 31.567 1.00 94.25 424 TYR A O 1
ATOM 3424 N N . LYS A 1 425 ? -26.382 -3.911 33.289 1.00 88.31 425 LYS A N 1
ATOM 3425 C CA . LYS A 1 425 ? -26.457 -5.288 32.788 1.00 88.31 425 LYS A CA 1
ATOM 3426 C C . LYS A 1 425 ? -27.888 -5.628 32.374 1.00 88.31 425 LYS A C 1
ATOM 3428 O O . LYS A 1 425 ? -28.844 -5.370 33.111 1.00 88.31 425 LYS A O 1
ATOM 3433 N N . ARG A 1 426 ? -28.015 -6.263 31.214 1.00 75.38 426 ARG A N 1
ATOM 3434 C CA . ARG A 1 426 ? -29.240 -6.943 30.814 1.00 75.38 426 ARG A CA 1
ATOM 3435 C C . ARG A 1 426 ? -29.123 -8.411 31.203 1.00 75.38 426 ARG A C 1
ATOM 3437 O O . ARG A 1 426 ? -28.159 -9.070 30.827 1.00 75.38 426 ARG A O 1
ATOM 3444 N N . ASP A 1 427 ? -30.078 -8.921 31.974 1.00 69.25 427 ASP A N 1
ATOM 3445 C CA . ASP A 1 427 ? -30.172 -10.366 32.161 1.00 69.25 427 ASP A CA 1
ATOM 3446 C C . ASP A 1 427 ? -30.733 -10.969 30.878 1.00 69.25 427 ASP A C 1
ATOM 3448 O O . ASP A 1 427 ? -31.929 -10.894 30.588 1.00 69.25 427 ASP A O 1
ATOM 3452 N N . TYR A 1 428 ? -29.835 -11.555 30.097 1.00 63.81 428 TYR A N 1
ATOM 3453 C CA . TYR A 1 428 ? -30.179 -12.551 29.098 1.00 63.81 428 TYR A CA 1
ATOM 3454 C C . TYR A 1 428 ? -30.543 -13.833 29.858 1.00 63.81 428 TYR A C 1
ATOM 3456 O O . TYR A 1 428 ? -29.712 -14.720 30.024 1.00 63.81 428 TYR A O 1
ATOM 3464 N N . GLY A 1 429 ? -31.737 -13.860 30.456 1.00 56.91 429 GLY A N 1
ATOM 3465 C CA . GLY A 1 429 ? -32.275 -15.073 31.073 1.00 56.91 429 GLY A CA 1
ATOM 3466 C C . GLY A 1 429 ? -32.383 -16.206 30.046 1.00 56.91 429 GLY A C 1
ATOM 3467 O O . GLY A 1 429 ? -32.615 -15.920 28.871 1.00 56.91 429 GLY A O 1
ATOM 3468 N N . GLU A 1 430 ? -32.172 -17.436 30.535 1.00 40.50 430 GLU A N 1
ATOM 3469 C CA . GLU A 1 430 ? -32.043 -18.722 29.811 1.00 40.50 430 GLU A CA 1
ATOM 3470 C C . GLU A 1 430 ? -32.973 -18.946 28.610 1.00 40.50 430 GLU A C 1
ATOM 3472 O O . GLU A 1 430 ? -34.192 -18.662 28.715 1.00 40.50 430 GLU A O 1
#

Radius of gyration: 29.52 Å; Cα contacts (8 Å, |Δi|>4): 719; chains: 1; bounding box: 71×47×79 Å

pLDDT: mean 87.41, std 9.49, range [39.5, 97.38]

InterPro domains:
  IPR046482 Domain of unknown function DUF6575 [PF20215] (2-218)

Organism: NCBI:txid43658

Foldseek 3Di:
DPQPDAPPDPQADKDWFKAQDQDVHGAWTWIAHPVRWIKTKGWQDDDPFWTKIKIATDDPVRLLCQQQQVDAPLCCVLPGPVPWIWIWIQTDPPRHIDIDTDDPPPPGSGPDPSHGRDNVRMDGDDQLSQFFKKKFKAAPDPPQDEFDPVLVVQLCVLVQVQLQLLLCLVVPPDGKGKDFRDFDPGRTMTGIHIPDLVSSLVSVVLVLCLQPPDPPNLVSCVVSLGQLVSVLSNLCSCAVRRIKIWMRGSYCSSPSGIGIPDPDDSVVSNVVSVVSLLQADEPLLQALQQDVVQLLVLLLCVLVVHDDDQVVTPPRDHRVNVVSSLSVCVSLVQADPVRHGDPLSNVLSPDDDPLRNLLSSLVSLCPGSLNSSQCSVVVHNGLLPDDLVCLLVSLVRHYTDDDPVSSVSSSSSSSSSSVSRNVSDDPPDD

Secondary structure (DSSP, 8-state):
----S--SSTT-SEEEEEEEE-TTS-SEEEEEETTS-EEEEEEEEE-SSEEEEEEEEE-HHHHHHHHTTSS-HHHHHHS-TTS--EEEEEETTT--EEEEEPPS---S-PPPTT----GGG-EE-SGGG--SEEEEEEESSSS--PPPHHHHHHHHHHHHHHHHHHHHHHHTTSPP-EEEEEEETTTEEEEEEES-HHHHHHHHHHHHHHHHT-SSHHHHHHHTT--HHHHHHHHHHHHHTTEEEEEEESSTTT-SS-EEESSS-HHHHHHHHHHHHTS-EEGGGS-----HHHHHHHHHHHHTT----GGGSTT--SHHHHHHHHHHHHHTTSB-TTSPBPHHHHHHHH--HHHHHHHHHHHHHHTSHHHHHHHHHHT-SSGGG--GGGHHHHHHHHEES--HHHHHHHHHHHHHHHHHHGGG------